Protein 3WYR (pdb70)

Foldseek 3Di:
DKAWEKPPALEAEAQGKIKIFIDDDQAAQWKQKDFDPDDADPCNHRDIDGGMDMDGRHHLRHFGKMWIWGQQCPDPVRTHDTYDIYGHAYEAPAAFWAKAKVPHQEDEFQDKIKIKTKDLDPFQKKWKDWPPDNDIDIDGWDADPVNMTMDIDIPGGDHAKIKMWMWGHHDPRPRYTYHIHDIRIHGYD/DKAWAKPPDLEAEQQCKIKIFIDDDQAFQKKFKDFDAAADDPCNPRDIDGRMDMDGPDHLRNFGWMWMWDQQCPDPVRTHDIYPIRGHAYEADADEWAKAKVPHLEDAFQDKIKMKTKDLDPFQKKWKDWVPDPDIDIDGWDDDPPNITMDMGTPGGDDAKIKMWMWGHHPRRPRYTHHIYDIRIRGYD

InterPro domains:
  IPR003599 Immunoglobulin domain subtype [SM00409] (36-120)
  IPR003599 Immunoglobulin domain subtype [SM00409] (131-218)
  IPR013151 Immunoglobulin-like beta-sandwich domain [PF00047] (37-109)
  IPR013151 Immunoglobulin-like beta-sandwich domain [PF00047] (133-207)
  IPR013783 Immunoglobulin-like fold [G3DSA:2.60.40.10] (30-120)
  IPR013783 Immunoglobulin-like fold [G3DSA:2.60.40.10] (122-222)
  IPR036179 Immunoglobulin-like domain superfamily [SSF48726] (29-121)
  IPR036179 Immunoglobulin-like domain superfamily [SSF48726] (123-219)
  IPR050412 Immunoglobulin-like Receptors in Immune Regulation [PTHR11738] (22-261)

GO terms:
  GO:0002729 positive regulation of natural killer cell cytokine production (P, IDA)
  GO:0031901 early endosome membrane (C, IDA)
  GO:0032394 MHC class Ib receptor activity (F, IDA)
  GO:2000774 positive regulation of cellular senescence (P, IDA)
  GO:0045953 negative regulation of natural killer cell mediated cytotoxicity (P, IDA)
  GO:0005515 protein binding (F, IPI)
  GO:0004888 transmembrane signaling receptor activity (F, TAS)
  GO:0005886 plasma membrane (C, TAS)
  GO:0006968 cellular defense response (P, TAS)
  GO:0007165 signal transduction (P, TAS)
  GO:0016020 membrane (C, HDA)

CATH classification: 2.60.40.10 (+1 more: 2.60.40.10)

Organism: Homo sapiens (NCBI:txid9606)

Sequence (378 aa):
KPFCSAWPSAVVPQGGHVTLRCHYRRGFNIFTLYKKDGVPVPELYNRIFWNSFLISPVTPAHAGTYRCRGFHPHSPTEWSAPSNPLVIMVTGLYEKPSLTARPGPTVRTGENVTLSCSSQSSFDIYHLSREGEAHELRLPAVPSINGTFQADFPLGPATHGETYRCFGSFHGSPYEWSDASDPLPVSVTKPFCSAWPSAVVPQGGHVTLRCHYRRGFNIFTLYKKDGVPVPELYNRIFWNSFLISPVTPAHAGTYRCRGFHPHSPTEWSAPSNPLVIMVTGLYEKPSLTARPGPTVRTGENVTLSCSSQSSFDIYHLSREGEAHELRLPAVPSINGTFQADFPLGPATHGETYRCFGSFHGSPYEWSDASDPLPVSVT

Radius of gyration: 23.36 Å; Cα contacts (8 Å, |Δi|>4): 1038; chains: 2; bounding box: 59×47×68 Å

Structure (mmCIF, N/CA/C/O backbone):
data_3WYR
#
_entry.id   3WYR
#
_cell.length_a   87.836
_cell.length_b   87.836
_cell.length_c   105.996
_cell.angle_alpha   90.00
_cell.angle_beta   90.00
_cell.angle_gamma   90.00
#
_symmetry.space_group_name_H-M   'P 4 21 2'
#
loop_
_entity.id
_entity.type
_entity.pdbx_description
1 polymer 'Killer cell immunoglobulin-like receptor 2DL4'
2 non-polymer 2-acetamido-2-deoxy-beta-D-glucopyranose
3 water water
#
loop_
_atom_site.group_PDB
_atom_site.id
_atom_site.type_symbol
_atom_site.label_atom_id
_atom_site.label_alt_id
_atom_site.label_comp_id
_atom_site.label_asym_id
_atom_site.label_entity_id
_atom_site.label_seq_id
_atom_site.pdbx_PDB_ins_code
_atom_site.Cartn_x
_atom_site.Cartn_y
_atom_site.Cartn_z
_atom_site.occupancy
_atom_site.B_iso_or_equiv
_atom_site.auth_seq_id
_atom_site.auth_comp_id
_atom_site.auth_asym_id
_atom_site.auth_atom_id
_atom_site.pdbx_PDB_model_num
ATOM 1 N N . LYS A 1 18 ? 32.587 38.699 22.988 1.00 34.35 7 LYS A N 1
ATOM 2 C CA . LYS A 1 18 ? 31.391 37.957 22.604 1.00 41.19 7 LYS A CA 1
ATOM 3 C C . LYS A 1 18 ? 30.138 38.816 22.773 1.00 37.82 7 LYS A C 1
ATOM 4 O O . LYS A 1 18 ? 30.078 39.660 23.668 1.00 36.70 7 LYS A O 1
ATOM 10 N N . PRO A 1 19 ? 29.135 38.612 21.902 1.00 29.75 8 PRO A N 1
ATOM 11 C CA . PRO A 1 19 ? 27.911 39.422 21.938 1.00 29.42 8 PRO A CA 1
ATOM 12 C C . PRO A 1 19 ? 27.006 39.088 23.114 1.00 29.53 8 PRO A C 1
ATOM 13 O O . PRO A 1 19 ? 27.114 38.006 23.686 1.00 34.46 8 PRO A O 1
ATOM 17 N N . PHE A 1 20 ? 26.117 40.015 23.459 1.00 25.32 9 PHE A N 1
ATOM 18 C CA . PHE A 1 20 ? 25.088 39.747 24.453 1.00 24.77 9 PHE A CA 1
ATOM 19 C C . PHE A 1 20 ? 23.751 39.492 23.768 1.00 26.62 9 PHE A C 1
ATOM 20 O O . PHE A 1 20 ? 23.232 40.357 23.064 1.00 33.63 9 PHE A O 1
ATOM 28 N N . CYS A 1 21 ? 23.199 38.300 23.981 1.00 26.83 10 CYS A N 1
ATOM 29 C CA . CYS A 1 21 ? 21.926 37.925 23.375 1.00 27.29 10 CYS A CA 1
ATOM 30 C C . CYS A 1 21 ? 20.831 37.699 24.409 1.00 28.98 10 CYS A C 1
ATOM 31 O O . CYS A 1 21 ? 21.072 37.127 25.472 1.00 41.95 10 CYS A O 1
ATOM 34 N N . SER A 1 22 ? 19.623 38.143 24.082 1.00 21.07 11 SER A N 1
ATOM 35 C CA . SER A 1 22 ? 18.487 38.007 24.985 1.00 22.08 11 SER A CA 1
ATOM 36 C C . SER A 1 22 ? 17.203 37.780 24.200 1.00 25.80 11 SER A C 1
ATOM 37 O O . SER A 1 22 ? 17.095 38.186 23.043 1.00 24.54 11 SER A O 1
ATOM 40 N N . ALA A 1 23 ? 16.234 37.123 24.828 1.00 29.72 12 ALA A N 1
ATOM 41 C CA . ALA A 1 23 ? 14.924 36.938 24.215 1.00 16.67 12 ALA A CA 1
ATOM 42 C C . ALA A 1 23 ? 13.927 37.896 24.846 1.00 23.80 12 ALA A C 1
ATOM 43 O O . ALA A 1 23 ? 13.894 38.048 26.066 1.00 29.43 12 ALA A O 1
ATOM 45 N N . TRP A 1 24 ? 13.110 38.541 24.019 1.00 16.84 13 TRP A N 1
ATOM 46 C CA . TRP A 1 24 ? 12.176 39.542 24.529 1.00 22.20 13 TRP A CA 1
ATOM 47 C C . TRP A 1 24 ? 10.785 39.390 23.911 1.00 19.24 13 TRP A C 1
ATOM 48 O O . TRP A 1 24 ? 10.660 39.250 22.702 1.00 20.07 13 TRP A O 1
ATOM 59 N N . PRO A 1 25 ? 9.726 39.466 24.733 1.00 22.20 14 PRO A N 1
ATOM 60 C CA . PRO A 1 25 ? 9.703 39.822 26.158 1.00 28.12 14 PRO A CA 1
ATOM 61 C C . PRO A 1 25 ? 10.180 38.719 27.097 1.00 22.91 14 PRO A C 1
ATOM 62 O O . PRO A 1 25 ? 10.515 39.002 28.245 1.00 23.15 14 PRO A O 1
ATOM 66 N N . SER A 1 26 ? 10.205 37.480 26.627 1.00 24.01 15 SER A N 1
ATOM 67 C CA . SER A 1 26 ? 10.587 36.378 27.501 1.00 23.44 15 SER A CA 1
ATOM 68 C C . SER A 1 26 ? 11.112 35.176 26.727 1.00 23.01 15 SER A C 1
ATOM 69 O O . SER A 1 26 ? 10.670 34.889 25.612 1.00 23.83 15 SER A O 1
ATOM 72 N N . ALA A 1 27 ? 12.068 34.480 27.332 1.00 23.04 16 ALA A N 1
ATOM 73 C CA . ALA A 1 27 ? 12.595 33.250 26.761 1.00 24.05 16 ALA A CA 1
ATOM 74 C C . ALA A 1 27 ? 11.575 32.134 26.939 1.00 23.76 16 ALA A C 1
ATOM 75 O O . ALA A 1 27 ? 11.500 31.205 26.138 1.00 26.34 16 ALA A O 1
ATOM 77 N N . VAL A 1 28 ? 10.794 32.238 28.010 1.00 26.87 17 VAL A N 1
ATOM 78 C CA . VAL A 1 28 ? 9.654 31.355 28.226 1.00 24.38 17 VAL A CA 1
ATOM 79 C C . VAL A 1 28 ? 8.439 31.920 27.504 1.00 22.61 17 VAL A C 1
ATOM 80 O O . VAL A 1 28 ? 7.748 32.802 28.014 1.00 24.28 17 VAL A O 1
ATOM 84 N N . VAL A 1 29 ? 8.190 31.402 26.306 1.00 24.30 18 VAL A N 1
ATOM 85 C CA . VAL A 1 29 ? 7.155 31.939 25.431 1.00 23.05 18 VAL A CA 1
ATOM 86 C C . VAL A 1 29 ? 6.096 30.896 25.092 1.00 21.92 18 VAL A C 1
ATOM 87 O O . VAL A 1 29 ? 6.422 29.788 24.672 1.00 23.66 18 VAL A O 1
ATOM 91 N N . PRO A 1 30 ? 4.817 31.258 25.269 1.00 20.93 19 PRO A N 1
ATOM 92 C CA . PRO A 1 30 ? 3.694 30.363 24.978 1.00 26.14 19 PRO A CA 1
ATOM 93 C C . PRO A 1 30 ? 3.627 29.998 23.500 1.00 29.35 19 PRO A C 1
ATOM 94 O O . PRO A 1 30 ? 3.976 30.824 22.657 1.00 32.32 19 PRO A O 1
ATOM 98 N N . GLN A 1 31 ? 3.193 28.778 23.195 1.00 30.81 20 GLN A N 1
ATOM 99 C CA . GLN A 1 31 ? 2.995 28.376 21.809 1.00 20.20 20 GLN A CA 1
ATOM 100 C C . GLN A 1 31 ? 1.966 29.294 21.171 1.00 31.32 20 GLN A C 1
ATOM 101 O O . GLN A 1 31 ? 1.001 29.689 21.817 1.00 29.91 20 GLN A O 1
ATOM 107 N N . GLY A 1 32 ? 2.184 29.653 19.912 1.00 30.52 21 GLY A N 1
ATOM 108 C CA . GLY A 1 32 ? 1.301 30.584 19.236 1.00 28.06 21 GLY A CA 1
ATOM 109 C C . GLY A 1 32 ? 1.613 32.021 19.608 1.00 27.93 21 GLY A C 1
ATOM 110 O O . GLY A 1 32 ? 1.073 32.958 19.020 1.00 29.08 21 GLY A O 1
ATOM 111 N N . GLY A 1 33 ? 2.493 32.191 20.590 1.00 28.60 22 GLY A N 1
ATOM 112 C CA . GLY A 1 33 ? 2.920 33.507 21.019 1.00 26.07 22 GLY A CA 1
ATOM 113 C C . GLY A 1 33 ? 4.051 34.005 20.147 1.00 24.39 22 GLY A C 1
ATOM 114 O O . GLY A 1 33 ? 4.259 33.499 19.043 1.00 23.47 22 GLY A O 1
ATOM 115 N N . HIS A 1 34 ? 4.787 34.993 20.639 1.00 25.34 23 HIS A N 1
ATOM 116 C CA . HIS A 1 34 ? 5.866 35.579 19.861 1.00 23.57 23 HIS A CA 1
ATOM 117 C C . HIS A 1 34 ? 7.108 35.803 20.708 1.00 20.33 23 HIS A C 1
ATOM 118 O O . HIS A 1 34 ? 7.030 35.933 21.931 1.00 21.58 23 HIS A O 1
ATOM 125 N N . VAL A 1 35 ? 8.261 35.841 20.051 1.00 18.09 24 VAL A N 1
ATOM 126 C CA . VAL A 1 35 ? 9.506 36.118 20.756 1.00 16.06 24 VAL A CA 1
ATOM 127 C C . VAL A 1 35 ? 10.481 36.835 19.834 1.00 19.36 24 VAL A C 1
ATOM 128 O O . VAL A 1 35 ? 10.476 36.621 18.630 1.00 22.92 24 VAL A O 1
ATOM 132 N N . THR A 1 36 ? 11.314 37.692 20.406 1.00 15.58 25 THR A N 1
ATOM 133 C CA . THR A 1 36 ? 12.288 38.444 19.635 1.00 15.70 25 THR A CA 1
ATOM 134 C C . THR A 1 36 ? 13.699 38.120 20.092 1.00 24.28 25 THR A C 1
ATOM 135 O O . THR A 1 36 ? 14.073 38.381 21.242 1.00 23.91 25 THR A O 1
ATOM 139 N N . LEU A 1 37 ? 14.472 37.536 19.186 1.00 22.16 26 LEU A N 1
ATOM 140 C CA . LEU A 1 37 ? 15.878 37.283 19.432 1.00 19.89 26 LEU A CA 1
ATOM 141 C C . LEU A 1 37 ? 16.659 38.566 19.209 1.00 21.05 26 LEU A C 1
ATOM 142 O O . LEU A 1 37 ? 16.741 39.071 18.086 1.00 28.23 26 LEU A O 1
ATOM 147 N N . ARG A 1 38 ? 17.218 39.095 20.291 1.00 17.32 27 ARG A N 1
ATOM 148 C CA . ARG A 1 38 ? 17.987 40.329 20.236 1.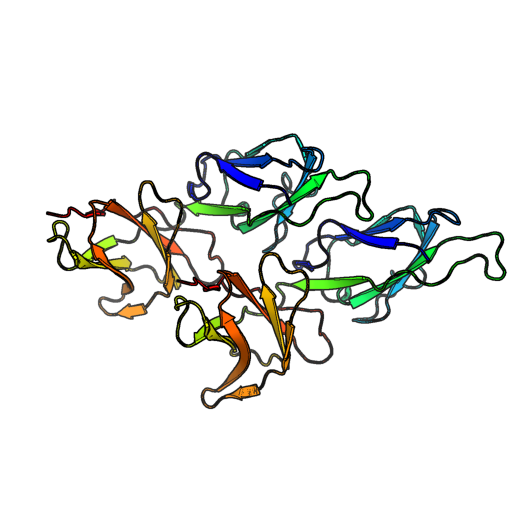00 21.50 27 ARG A CA 1
ATOM 149 C C . ARG A 1 38 ? 19.445 40.064 20.569 1.00 21.85 27 ARG A C 1
ATOM 150 O O . ARG A 1 38 ? 19.763 39.154 21.339 1.00 27.14 27 ARG A O 1
ATOM 158 N N . CYS A 1 39 ? 20.326 40.875 19.997 1.00 18.99 28 CYS A N 1
ATOM 159 C CA . CYS A 1 39 ? 21.749 40.742 20.254 1.00 21.41 28 CYS A CA 1
ATOM 160 C C . CYS A 1 39 ? 22.456 42.083 20.092 1.00 23.12 28 CYS A C 1
ATOM 161 O O . CYS A 1 39 ? 22.082 42.896 19.247 1.00 24.88 28 CYS A O 1
ATOM 164 N N . HIS A 1 40 ? 23.469 42.315 20.920 1.00 24.47 29 HIS A N 1
ATOM 165 C CA . HIS A 1 40 ? 24.275 43.526 20.811 1.00 23.81 29 HIS A CA 1
ATOM 166 C C . HIS A 1 40 ? 25.754 43.195 20.975 1.00 25.55 29 HIS A C 1
ATOM 167 O O . HIS A 1 40 ? 26.136 42.437 21.866 1.00 25.53 29 HIS A O 1
ATOM 174 N N . TYR A 1 41 ? 26.579 43.772 20.108 1.00 26.08 30 TYR A N 1
ATOM 175 C CA . TYR A 1 41 ? 28.001 43.454 20.060 1.00 27.54 30 TYR A CA 1
ATOM 176 C C . TYR A 1 41 ? 28.842 44.729 20.060 1.00 32.55 30 TYR A C 1
ATOM 177 O O . TYR A 1 41 ? 28.767 45.533 19.132 1.00 31.78 30 TYR A O 1
ATOM 186 N N . ARG A 1 42 ? 29.633 44.914 21.112 1.00 34.01 31 ARG A N 1
ATOM 187 C CA . ARG A 1 42 ? 30.390 46.148 21.301 1.00 33.62 31 ARG A CA 1
ATOM 188 C C . ARG A 1 42 ? 31.709 46.176 20.537 1.00 42.09 31 ARG A C 1
ATOM 189 O O . ARG A 1 42 ? 32.128 47.226 20.051 1.00 43.37 31 ARG A O 1
ATOM 197 N N . ARG A 1 43 ? 32.368 45.026 20.445 1.00 44.14 32 ARG A N 1
ATOM 198 C CA . ARG A 1 43 ? 33.701 44.968 19.852 1.00 44.75 32 ARG A CA 1
ATOM 199 C C . ARG A 1 43 ? 33.672 45.104 18.333 1.00 36.49 32 ARG A C 1
ATOM 200 O O . ARG A 1 43 ? 34.651 45.539 17.724 1.00 38.34 32 ARG A O 1
ATOM 208 N N . GLY A 1 44 ? 32.553 44.732 17.724 1.00 34.17 33 GLY A N 1
ATOM 209 C CA . GLY A 1 44 ? 32.434 44.787 16.279 1.00 33.77 33 GLY A CA 1
ATOM 210 C C . GLY A 1 44 ? 31.103 45.322 15.794 1.00 33.88 33 GLY A C 1
ATOM 211 O O . GLY A 1 44 ? 30.612 46.343 16.283 1.00 35.72 33 GLY A O 1
ATOM 212 N N . PHE A 1 45 ? 30.522 44.630 14.820 1.00 32.59 34 PHE A N 1
ATOM 213 C CA . PHE A 1 45 ? 29.266 45.059 14.218 1.00 32.46 34 PHE A CA 1
ATOM 214 C C . PHE A 1 45 ? 28.102 44.136 14.548 1.00 27.51 34 PHE A C 1
ATOM 215 O O . PHE A 1 45 ? 28.251 42.906 14.600 1.00 26.91 34 PHE A O 1
ATOM 223 N N . ASN A 1 46 ? 26.939 44.752 14.743 1.00 26.64 35 ASN A N 1
ATOM 224 C CA . ASN A 1 46 ? 25.727 44.058 15.155 1.00 24.85 35 ASN A CA 1
ATOM 225 C C . ASN A 1 46 ? 25.064 43.260 14.042 1.00 29.99 35 ASN A C 1
ATOM 226 O O . ASN A 1 46 ? 23.845 43.291 13.887 1.00 23.06 35 ASN A O 1
ATOM 231 N N . ILE A 1 47 ? 25.877 42.543 13.276 1.00 27.74 36 ILE A N 1
ATOM 232 C CA . ILE A 1 47 ? 25.385 41.607 12.276 1.00 27.08 36 ILE A CA 1
ATOM 233 C C . ILE A 1 47 ? 25.572 40.204 12.831 1.00 23.54 36 ILE A C 1
ATOM 234 O O . ILE A 1 47 ? 26.703 39.732 12.945 1.00 24.49 36 ILE A O 1
ATOM 239 N N . PHE A 1 48 ? 24.475 39.540 13.189 1.00 22.20 37 PHE A N 1
ATOM 240 C CA . PHE A 1 48 ? 24.586 38.290 13.938 1.00 21.74 37 PHE A CA 1
ATOM 241 C C . PHE A 1 48 ? 24.156 37.063 13.158 1.00 21.65 37 PHE A C 1
ATOM 242 O O . PHE A 1 48 ? 23.127 37.066 12.494 1.00 21.19 37 PHE A O 1
ATOM 250 N N . THR A 1 49 ? 24.951 36.005 13.256 1.00 22.40 38 THR A N 1
ATOM 251 C CA . THR A 1 49 ? 24.584 34.728 12.655 1.00 22.63 38 THR A CA 1
ATOM 252 C C . THR A 1 49 ? 23.992 33.801 13.714 1.00 21.79 38 THR A C 1
ATOM 253 O O . THR A 1 49 ? 24.559 33.622 14.788 1.00 24.37 38 THR A O 1
ATOM 257 N N . LEU A 1 50 ? 22.841 33.218 13.398 1.00 23.79 39 LEU A N 1
ATOM 258 C CA . LEU A 1 50 ? 22.106 32.385 14.346 1.00 20.45 39 LEU A CA 1
ATOM 259 C C . LEU A 1 50 ? 22.378 30.903 14.104 1.00 26.66 39 LEU A C 1
ATOM 260 O O . LEU A 1 50 ? 22.418 30.460 12.955 1.00 26.13 39 LEU A O 1
ATOM 265 N N . TYR A 1 51 ? 22.565 30.137 15.177 1.00 21.72 40 TYR A N 1
ATOM 266 C CA . TYR A 1 51 ? 22.628 28.682 15.046 1.00 30.24 40 TYR A CA 1
ATOM 267 C C . TYR A 1 51 ? 22.169 27.939 16.300 1.00 28.92 40 TYR A C 1
ATOM 268 O O . TYR A 1 51 ? 22.464 28.334 17.425 1.00 22.35 40 TYR A O 1
ATOM 277 N N . LYS A 1 52 ? 21.424 26.863 16.070 1.00 27.96 41 LYS A N 1
ATOM 278 C CA . LYS A 1 52 ? 20.838 26.042 17.120 1.00 23.17 41 LYS A CA 1
ATOM 279 C C . LYS A 1 52 ? 21.773 24.890 17.468 1.00 30.15 41 LYS A C 1
ATOM 280 O O . LYS A 1 52 ? 22.328 24.249 16.577 1.00 36.28 41 LYS A O 1
ATOM 286 N N . LYS A 1 53 ? 21.948 24.625 18.759 1.00 29.43 42 LYS A N 1
ATOM 287 C CA . LYS A 1 53 ? 22.919 23.625 19.193 1.00 27.67 42 LYS A CA 1
ATOM 288 C C . LYS A 1 53 ? 22.304 22.260 19.516 1.00 31.39 42 LYS A C 1
ATOM 289 O O . LYS A 1 53 ? 23.018 21.261 19.567 1.00 35.61 42 LYS A O 1
ATOM 295 N N . ASP A 1 54 ? 20.994 22.206 19.735 1.00 29.96 43 ASP A N 1
ATOM 296 C CA . ASP A 1 54 ? 20.362 20.947 20.122 1.00 32.83 43 ASP A CA 1
ATOM 297 C C . ASP A 1 54 ? 19.509 20.333 19.011 1.00 37.72 43 ASP A C 1
ATOM 298 O O . ASP A 1 54 ? 18.657 19.482 19.276 1.00 41.36 43 ASP A O 1
ATOM 303 N N . GLY A 1 55 ? 19.744 20.760 17.774 1.00 39.57 44 GLY A N 1
ATOM 304 C CA . GLY A 1 55 ? 19.030 20.222 16.632 1.00 38.76 44 GLY A CA 1
ATOM 305 C C . GLY A 1 55 ? 19.010 21.171 15.450 1.00 40.62 44 GLY A C 1
ATOM 306 O O . GLY A 1 55 ? 19.290 22.360 15.585 1.00 43.23 44 GLY A O 1
ATOM 307 N N . VAL A 1 56 ? 18.682 20.633 14.279 1.00 42.53 45 VAL A N 1
ATOM 308 C CA . VAL A 1 56 ? 18.532 21.436 13.065 1.00 41.65 45 VAL A CA 1
ATOM 309 C C . VAL A 1 56 ? 17.363 22.410 13.207 1.00 35.40 45 VAL A C 1
ATOM 310 O O . VAL A 1 56 ? 16.265 22.016 13.593 1.00 31.72 45 VAL A O 1
ATOM 314 N N . PRO A 1 57 ? 17.599 23.687 12.870 1.00 36.03 46 PRO A N 1
ATOM 315 C CA . PRO A 1 57 ? 16.624 24.760 13.082 1.00 31.91 46 PRO A CA 1
ATOM 316 C C . PRO A 1 57 ? 15.478 24.780 12.073 1.00 34.53 46 PRO A C 1
ATOM 317 O O . PRO A 1 57 ? 15.577 24.215 10.982 1.00 39.73 46 PRO A O 1
ATOM 321 N N . VAL A 1 58 ? 14.394 25.441 12.464 1.00 35.29 47 VAL A N 1
ATOM 322 C CA . VAL A 1 58 ? 13.259 25.700 11.593 1.00 37.87 47 VAL A CA 1
ATOM 323 C C . VAL A 1 58 ? 13.747 26.502 10.376 1.00 35.38 47 VAL A C 1
ATOM 324 O O . VAL A 1 58 ? 14.705 27.275 10.489 1.00 34.35 47 VAL A O 1
ATOM 328 N N . PRO A 1 59 ? 13.112 26.299 9.204 1.00 39.42 48 PRO A N 1
ATOM 329 C CA . PRO A 1 59 ? 13.574 26.896 7.942 1.00 39.81 48 PRO A CA 1
ATOM 330 C C . PRO A 1 59 ? 13.855 28.401 7.987 1.00 39.67 48 PRO A C 1
ATOM 331 O O . PRO A 1 59 ? 14.867 28.830 7.431 1.00 39.85 48 PRO A O 1
ATOM 335 N N . GLU A 1 60 ? 12.997 29.186 8.631 1.00 40.19 49 GLU A N 1
ATOM 336 C CA . GLU A 1 60 ? 13.228 30.628 8.702 1.00 39.29 49 GLU A CA 1
ATOM 337 C C . GLU A 1 60 ? 14.291 30.978 9.742 1.00 36.96 49 GLU A C 1
ATOM 338 O O . GLU A 1 60 ? 14.540 32.151 10.022 1.00 34.96 49 GLU A O 1
ATOM 344 N N . LEU A 1 61 ? 14.909 29.953 10.317 1.00 36.09 50 LEU A N 1
ATOM 345 C CA . LEU A 1 61 ? 16.046 30.145 11.208 1.00 32.26 50 LEU A CA 1
ATOM 346 C C . LEU A 1 61 ? 17.282 29.443 10.646 1.00 32.91 50 LEU A C 1
ATOM 347 O O . LEU A 1 61 ? 18.384 29.568 11.183 1.00 30.65 50 LEU A O 1
ATOM 352 N N . TYR A 1 62 ? 17.084 28.696 9.564 1.00 38.59 51 TYR A N 1
ATOM 353 C CA . TYR A 1 62 ? 18.182 28.030 8.873 1.00 40.35 51 TYR A CA 1
ATOM 354 C C . TYR A 1 62 ? 18.945 29.051 8.039 1.00 42.49 51 TYR A C 1
ATOM 355 O O . TYR A 1 62 ? 18.343 29.811 7.282 1.00 46.52 51 TYR A O 1
ATOM 364 N N . ASN A 1 63 ? 20.269 29.054 8.177 1.00 42.08 52 ASN A N 1
ATOM 365 C CA . ASN A 1 63 ? 21.123 30.048 7.526 1.00 46.56 52 ASN A CA 1
ATOM 366 C C . ASN A 1 63 ? 20.645 31.466 7.801 1.00 45.99 52 ASN A C 1
ATOM 367 O O . ASN A 1 63 ? 20.496 32.270 6.880 1.00 50.09 52 ASN A O 1
ATOM 372 N N . ARG A 1 64 ? 20.415 31.768 9.074 1.00 38.58 53 ARG A N 1
ATOM 373 C CA . ARG A 1 64 ? 19.832 33.046 9.455 1.00 32.94 53 ARG A CA 1
ATOM 374 C C . ARG A 1 64 ? 20.871 34.031 9.984 1.00 31.81 53 ARG A C 1
ATOM 375 O O . ARG A 1 64 ? 21.448 33.843 11.054 1.00 32.09 53 ARG A O 1
ATOM 383 N N . ILE A 1 65 ? 21.105 35.079 9.205 1.00 26.56 54 ILE A N 1
ATOM 384 C CA . ILE A 1 65 ? 21.893 36.220 9.649 1.00 24.29 54 ILE A CA 1
ATOM 385 C C . ILE A 1 65 ? 20.965 37.421 9.760 1.00 23.64 54 ILE A C 1
ATOM 386 O O . ILE A 1 65 ? 20.262 37.753 8.806 1.00 29.05 54 ILE A O 1
ATOM 391 N N . PHE A 1 66 ? 20.955 38.070 10.918 1.00 20.98 55 PHE A N 1
ATOM 392 C CA . PHE A 1 66 ? 20.056 39.196 11.120 1.00 20.60 55 PHE A CA 1
ATOM 393 C C . PHE A 1 66 ? 20.762 40.458 11.608 1.00 20.94 55 PHE A C 1
ATOM 394 O O . PHE A 1 66 ? 21.916 40.427 12.046 1.00 28.17 55 PHE A O 1
ATOM 402 N N . TRP A 1 67 ? 20.039 41.568 11.515 1.00 21.17 56 TRP A N 1
ATOM 403 C CA . TRP A 1 67 ? 20.528 42.885 11.894 1.00 21.85 56 TRP A CA 1
ATOM 404 C C . TRP A 1 67 ? 19.863 43.320 13.196 1.00 25.33 56 TRP A C 1
ATOM 405 O O . TRP A 1 67 ? 18.645 43.496 13.240 1.00 20.79 56 TRP A O 1
ATOM 416 N N . ASN A 1 68 ? 20.663 43.480 14.249 1.00 24.96 57 ASN A N 1
ATOM 417 C CA . ASN A 1 68 ? 20.168 43.856 15.575 1.00 22.93 57 ASN A CA 1
ATOM 418 C C . ASN A 1 68 ? 19.227 42.810 16.180 1.00 21.52 57 ASN A C 1
ATOM 419 O O . ASN A 1 68 ? 19.641 42.009 17.020 1.00 25.01 57 ASN A O 1
ATOM 424 N N . SER A 1 69 ? 17.967 42.813 15.754 1.00 19.09 58 SER A N 1
ATOM 425 C CA . SER A 1 69 ? 16.972 41.906 16.327 1.00 21.71 58 SER A CA 1
ATOM 426 C C . SER A 1 69 ? 16.188 41.141 15.263 1.00 22.37 58 SER A C 1
ATOM 427 O O . SER A 1 69 ? 16.259 41.462 14.077 1.00 23.57 58 SER A O 1
ATOM 430 N N . PHE A 1 70 ? 15.437 40.133 15.700 1.00 25.31 59 PHE A N 1
ATOM 431 C CA . PHE A 1 70 ? 14.730 39.237 14.785 1.00 25.20 59 PHE A CA 1
ATOM 432 C C . PHE A 1 70 ? 13.452 38.690 15.428 1.00 26.27 59 PHE A C 1
ATOM 433 O O . PHE A 1 70 ? 13.490 38.112 16.516 1.00 30.45 59 PHE A O 1
ATOM 441 N N . LEU A 1 71 ? 12.322 38.868 14.751 1.00 25.29 60 LEU A N 1
ATOM 442 C CA . LEU A 1 71 ?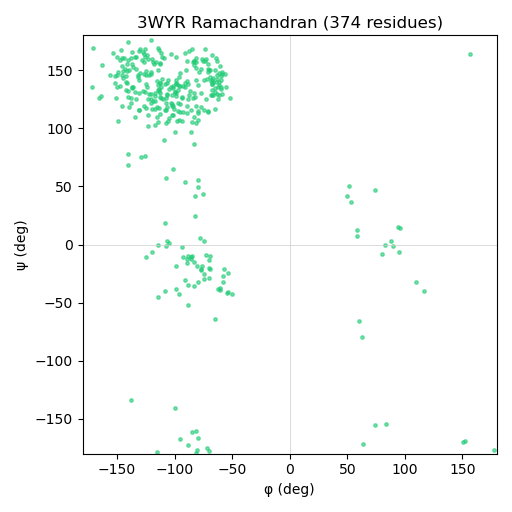 11.031 38.512 15.330 1.00 22.04 60 LEU A CA 1
ATOM 443 C C . LEU A 1 71 ? 10.507 37.161 14.853 1.00 22.20 60 LEU A C 1
ATOM 444 O O . LEU A 1 71 ? 10.459 36.876 13.655 1.00 29.52 60 LEU A O 1
ATOM 449 N N . ILE A 1 72 ? 10.095 36.346 15.819 1.00 21.45 61 ILE A N 1
ATOM 450 C CA . ILE A 1 72 ? 9.474 35.049 15.570 1.00 16.84 61 ILE A CA 1
ATOM 451 C C . ILE A 1 72 ? 8.018 35.058 16.029 1.00 17.75 61 ILE A C 1
ATOM 452 O O . ILE A 1 72 ? 7.735 35.238 17.218 1.00 21.65 61 ILE A O 1
ATOM 457 N N . SER A 1 73 ? 7.103 34.859 15.084 1.00 19.94 62 SER A N 1
ATOM 458 C CA . SER A 1 73 ? 5.673 34.838 15.374 1.00 23.44 62 SER A CA 1
ATOM 459 C C . SER A 1 73 ? 4.906 34.203 14.217 1.00 24.39 62 SER A C 1
ATOM 460 O O . SER A 1 73 ? 5.075 34.606 13.064 1.00 31.47 62 SER A O 1
ATOM 463 N N . PRO A 1 74 ? 4.063 33.202 14.517 1.00 21.78 63 PRO A N 1
ATOM 464 C CA . PRO A 1 74 ? 3.833 32.658 15.859 1.00 24.31 63 PRO A CA 1
ATOM 465 C C . PRO A 1 74 ? 4.870 31.610 16.258 1.00 25.08 63 PRO A C 1
ATOM 466 O O . PRO A 1 74 ? 5.491 30.989 15.395 1.00 28.62 63 PRO A O 1
ATOM 470 N N . VAL A 1 75 ? 5.041 31.418 17.562 1.00 23.51 64 VAL A N 1
ATOM 471 C CA . VAL A 1 75 ? 6.026 30.474 18.076 1.00 21.79 64 VAL A CA 1
ATOM 472 C C . VAL A 1 75 ? 5.474 29.050 18.114 1.00 25.29 64 VAL A C 1
ATOM 473 O O . VAL A 1 75 ? 4.419 28.793 18.690 1.00 27.08 64 VAL A O 1
ATOM 477 N N . THR A 1 76 ? 6.203 28.133 17.487 1.00 26.58 65 THR A N 1
ATOM 478 C CA . THR A 1 76 ? 5.830 26.723 17.444 1.00 26.25 65 THR A CA 1
ATOM 479 C C . THR A 1 76 ? 6.810 25.897 18.280 1.00 24.13 65 THR A C 1
ATOM 480 O O . THR A 1 76 ? 7.908 26.364 18.578 1.00 27.37 65 THR A O 1
ATOM 484 N N . PRO A 1 77 ? 6.414 24.670 18.666 1.00 22.31 66 PRO A N 1
ATOM 485 C CA . PRO A 1 77 ? 7.303 23.773 19.416 1.00 21.82 66 PRO A CA 1
ATOM 486 C C . PRO A 1 77 ? 8.662 23.543 18.749 1.00 25.86 66 PRO A C 1
ATOM 487 O O . PRO A 1 77 ? 9.628 23.212 19.432 1.00 34.93 66 PRO A O 1
ATOM 491 N N . ALA A 1 78 ? 8.732 23.716 17.434 1.00 27.25 67 ALA A N 1
ATOM 492 C CA . ALA A 1 78 ? 9.974 23.497 16.698 1.00 24.98 67 ALA A CA 1
ATOM 493 C C . ALA A 1 78 ? 11.003 24.598 16.951 1.00 24.96 67 ALA A C 1
ATOM 494 O O . ALA A 1 78 ? 12.154 24.485 16.532 1.00 30.71 67 ALA A O 1
ATOM 496 N N . HIS A 1 79 ? 10.585 25.660 17.633 1.00 22.11 68 HIS A N 1
ATOM 497 C CA . HIS A 1 79 ? 11.479 26.769 17.947 1.00 18.66 68 HIS A CA 1
ATOM 498 C C . HIS A 1 79 ? 12.202 26.558 19.273 1.00 18.48 68 HIS A C 1
ATOM 499 O O . HIS A 1 79 ? 13.192 27.225 19.561 1.00 18.30 68 HIS A O 1
ATOM 506 N N . ALA A 1 80 ? 11.701 25.629 20.080 1.00 19.16 69 ALA A N 1
ATOM 507 C CA . ALA A 1 80 ? 12.290 25.351 21.384 1.00 21.53 69 ALA A CA 1
ATOM 508 C C . ALA A 1 80 ? 13.703 24.791 21.258 1.00 27.15 69 ALA A C 1
ATOM 509 O O . ALA A 1 80 ? 13.958 23.906 20.441 1.00 33.12 69 ALA A O 1
ATOM 511 N N . GLY A 1 81 ? 14.621 25.311 22.068 1.00 20.07 70 GLY A N 1
ATOM 512 C CA . GLY A 1 81 ? 15.978 24.797 22.083 1.00 21.15 70 GLY A CA 1
ATOM 513 C C . GLY A 1 81 ? 17.030 25.807 22.487 1.00 20.78 70 GLY A C 1
ATOM 514 O O . GLY A 1 81 ? 16.711 26.893 22.966 1.00 19.77 70 GLY A O 1
ATOM 515 N N . THR A 1 82 ? 18.293 25.440 22.298 1.00 26.15 71 THR A N 1
ATOM 516 C CA . THR A 1 82 ? 19.402 26.315 22.659 1.00 21.95 71 THR A CA 1
ATOM 517 C C . THR A 1 82 ? 20.031 26.937 21.415 1.00 21.54 71 THR A C 1
ATOM 518 O O . THR A 1 82 ? 20.287 26.248 20.430 1.00 33.84 71 THR A O 1
ATOM 522 N N . TYR A 1 83 ? 20.280 28.241 21.470 1.00 20.67 72 TYR A N 1
ATOM 523 C CA . TYR A 1 83 ? 20.830 28.976 20.335 1.00 20.36 72 TYR A CA 1
ATOM 524 C C . TYR A 1 83 ? 22.075 29.763 20.719 1.00 22.21 72 TYR A C 1
ATOM 525 O O . TYR A 1 83 ? 22.279 30.091 21.886 1.00 23.14 72 TYR A O 1
ATOM 534 N N . ARG A 1 84 ? 22.902 30.063 19.723 1.00 21.43 73 ARG A N 1
ATOM 535 C CA . ARG A 1 84 ? 24.070 30.914 19.913 1.00 22.16 73 ARG A CA 1
ATOM 536 C C . ARG A 1 84 ? 24.147 31.937 18.786 1.00 31.83 73 ARG A C 1
ATOM 537 O O . ARG A 1 84 ? 23.530 31.758 17.737 1.00 21.05 73 ARG A O 1
ATOM 545 N N . CYS A 1 85 ? 24.910 33.004 18.998 1.00 29.70 74 CYS A N 1
ATOM 546 C CA . CYS A 1 85 ? 25.093 34.022 17.969 1.00 23.50 74 CYS A CA 1
ATOM 547 C C . CYS A 1 85 ? 26.523 34.544 17.932 1.00 24.67 74 CYS A C 1
ATOM 548 O O . CYS A 1 85 ? 27.145 34.757 18.972 1.00 27.96 74 CYS A O 1
ATOM 551 N N . ARG A 1 86 ? 27.039 34.745 16.724 1.00 23.91 75 ARG A N 1
ATOM 552 C CA . ARG A 1 86 ? 28.326 35.400 16.541 1.00 25.43 75 ARG A CA 1
ATOM 553 C C . ARG A 1 86 ? 28.110 36.755 15.869 1.00 25.04 75 ARG A C 1
ATOM 554 O O . ARG A 1 86 ? 27.414 36.854 14.855 1.00 32.01 75 ARG A O 1
ATOM 562 N N . GLY A 1 87 ? 28.698 37.798 16.446 1.00 25.74 76 GLY A N 1
ATOM 563 C CA . GLY A 1 87 ? 28.611 39.134 15.884 1.00 25.81 76 GLY A CA 1
ATOM 564 C C . GLY A 1 87 ? 29.650 39.313 14.798 1.00 37.21 76 GLY A C 1
ATOM 565 O O . GLY A 1 87 ? 30.646 38.590 14.769 1.00 28.71 76 GLY A O 1
ATOM 566 N N . PHE A 1 88 ? 29.430 40.268 13.900 1.00 39.15 77 PHE A N 1
ATOM 567 C CA . PHE A 1 88 ? 30.336 40.423 12.768 1.00 36.06 77 PHE A CA 1
ATOM 568 C C . PHE A 1 88 ? 31.632 41.115 13.182 1.00 31.04 77 PHE A C 1
ATOM 569 O O . PHE A 1 88 ? 31.624 42.258 13.630 1.00 35.80 77 PHE A O 1
ATOM 577 N N . HIS A 1 89 ? 32.744 40.407 13.027 1.00 40.07 78 HIS A N 1
ATOM 578 C CA . HIS A 1 89 ? 34.049 40.937 13.396 1.00 42.97 78 HIS A CA 1
ATOM 579 C C . HIS A 1 89 ? 34.998 40.835 12.206 1.00 47.66 78 HIS A C 1
ATOM 580 O O . HIS A 1 89 ? 35.873 39.971 12.177 1.00 45.25 78 HIS A O 1
ATOM 587 N N . PRO A 1 90 ? 34.829 41.733 11.225 1.00 53.39 79 PRO A N 1
ATOM 588 C CA . PRO A 1 90 ? 35.469 41.668 9.904 1.00 60.41 79 PRO A CA 1
ATOM 589 C C . PRO A 1 90 ? 36.988 41.541 9.939 1.00 66.97 79 PRO A C 1
ATOM 590 O O . PRO A 1 90 ? 37.541 40.781 9.144 1.00 72.48 79 PRO A O 1
ATOM 594 N N . HIS A 1 91 ? 37.648 42.260 10.840 1.00 70.11 80 HIS A N 1
ATOM 595 C CA . HIS A 1 91 ? 39.106 42.253 10.881 1.00 75.23 80 HIS A CA 1
ATOM 596 C C . HIS A 1 91 ? 39.635 41.350 11.987 1.00 70.60 80 HIS A C 1
ATOM 597 O O . HIS A 1 91 ? 40.247 41.804 12.954 1.00 71.69 80 HIS A O 1
ATOM 604 N N . SER A 1 92 ? 39.368 40.061 11.821 1.00 66.40 81 SER A N 1
ATOM 605 C CA . SER A 1 92 ? 39.847 39.015 12.711 1.00 57.70 81 SER A CA 1
ATOM 606 C C . SER A 1 92 ? 39.995 37.755 11.858 1.00 50.74 81 SER A C 1
ATOM 607 O O . SER A 1 92 ? 39.431 37.692 10.762 1.00 46.22 81 SER A O 1
ATOM 610 N N . PRO A 1 93 ? 40.769 36.763 12.332 1.00 50.77 82 PRO A N 1
ATOM 611 C CA . PRO A 1 93 ? 40.976 35.539 11.546 1.00 52.36 82 PRO A CA 1
ATOM 612 C C . PRO A 1 93 ? 39.683 34.840 11.118 1.00 47.60 82 PRO A C 1
ATOM 613 O O . PRO A 1 93 ? 39.582 34.375 9.984 1.00 48.22 82 PRO A O 1
ATOM 617 N N . THR A 1 94 ? 38.711 34.761 12.019 1.00 47.64 83 THR A N 1
ATOM 618 C CA . THR A 1 94 ? 37.468 34.057 11.728 1.00 43.41 83 THR A CA 1
ATOM 619 C C . THR A 1 94 ? 36.421 34.956 11.071 1.00 40.91 83 THR A C 1
ATOM 620 O O . THR A 1 94 ? 35.393 34.471 10.599 1.00 44.49 83 THR A O 1
ATOM 624 N N . GLU A 1 95 ? 36.694 36.259 11.047 1.00 41.81 84 GLU A N 1
ATOM 625 C CA . GLU A 1 95 ? 35.741 37.277 10.591 1.00 42.82 84 GLU A CA 1
ATOM 626 C C . GLU A 1 95 ? 34.442 37.269 11.404 1.00 41.08 84 GLU A C 1
ATOM 627 O O . GLU A 1 95 ? 33.457 37.896 11.019 1.00 41.39 84 GLU A O 1
ATOM 633 N N . TRP A 1 96 ? 34.448 36.567 12.532 1.00 35.72 85 TRP A N 1
ATOM 634 C CA . TRP A 1 96 ? 33.279 36.504 13.398 1.00 33.37 85 TRP A CA 1
ATOM 635 C C . TRP A 1 96 ? 33.705 36.393 14.857 1.00 38.31 85 TRP A C 1
ATOM 636 O O . TRP A 1 96 ? 34.828 35.988 15.159 1.00 41.34 85 TRP A O 1
ATOM 647 N N . SER A 1 97 ? 32.803 36.757 15.761 1.00 32.08 86 SER A N 1
ATOM 648 C CA . SER A 1 97 ? 33.118 36.776 17.183 1.00 36.64 86 SER A CA 1
ATOM 649 C C . SER A 1 97 ? 33.015 35.389 17.806 1.00 35.33 86 SER A C 1
ATOM 650 O O . SER A 1 97 ? 32.723 34.405 17.125 1.00 35.55 86 SER A O 1
ATOM 653 N N . ALA A 1 98 ? 33.267 35.324 19.109 1.00 33.62 87 ALA A N 1
ATOM 654 C CA . ALA A 1 98 ? 33.086 34.098 19.869 1.00 34.86 87 ALA A CA 1
ATOM 655 C C . ALA A 1 98 ? 31.597 33.868 20.100 1.00 31.43 87 ALA A C 1
ATOM 656 O O . ALA A 1 98 ? 30.809 34.814 20.021 1.00 29.78 87 ALA A O 1
ATOM 658 N N . PRO A 1 99 ? 31.200 32.609 20.357 1.00 31.38 88 PRO A N 1
ATOM 659 C CA . PRO A 1 99 ? 29.789 32.313 20.627 1.00 29.29 88 PRO A CA 1
ATOM 660 C C . PRO A 1 99 ? 29.231 33.145 21.777 1.00 40.31 88 PRO A C 1
ATOM 661 O O . PRO A 1 99 ? 29.889 33.294 22.806 1.00 38.58 88 PRO A O 1
ATOM 665 N N . SER A 1 100 ? 28.032 33.686 21.594 1.00 26.49 89 SER A N 1
ATOM 666 C CA . SER A 1 100 ? 27.416 34.545 22.598 1.00 28.98 89 SER A CA 1
ATOM 667 C C . SER A 1 100 ? 27.003 33.753 23.834 1.00 27.58 89 SER A C 1
ATOM 668 O O . SER A 1 100 ? 27.253 32.551 23.929 1.00 30.02 89 SER A O 1
ATOM 671 N N . ASN A 1 101 ? 26.380 34.442 24.782 1.00 26.06 90 ASN A N 1
ATOM 672 C CA . ASN A 1 101 ? 25.765 33.790 25.924 1.00 30.32 90 ASN A CA 1
ATOM 673 C C . ASN A 1 101 ? 24.610 32.930 25.426 1.00 30.30 90 ASN A C 1
ATOM 674 O O . ASN A 1 101 ? 24.006 33.250 24.399 1.00 30.59 90 ASN A O 1
ATOM 679 N N . PRO A 1 102 ? 24.312 31.828 26.136 1.00 29.04 91 PRO A N 1
ATOM 680 C CA . PRO A 1 102 ? 23.240 30.909 25.729 1.00 27.70 91 PRO A CA 1
ATOM 681 C C . PRO A 1 102 ? 21.906 31.613 25.475 1.00 29.35 91 PRO A C 1
ATOM 682 O O . PRO A 1 102 ? 21.419 32.352 26.329 1.00 31.58 91 PRO A O 1
ATOM 686 N N . LEU A 1 103 ? 21.340 31.385 24.293 1.00 28.98 92 LEU A N 1
ATOM 687 C CA . LEU A 1 103 ? 20.067 31.985 23.904 1.00 24.32 92 LEU A CA 1
ATOM 688 C C . LEU A 1 103 ? 18.986 30.914 23.865 1.00 24.53 92 LEU A C 1
ATOM 689 O O . LEU A 1 103 ? 18.756 30.280 22.835 1.00 27.87 92 LEU A O 1
ATOM 694 N N . VAL A 1 104 ? 18.322 30.715 24.996 1.00 22.78 93 VAL A N 1
ATOM 695 C CA . VAL A 1 104 ? 17.396 29.598 25.145 1.00 22.44 93 VAL A CA 1
ATOM 696 C C . VAL A 1 104 ? 15.947 29.986 24.856 1.00 26.05 93 VAL A C 1
ATOM 697 O O . VAL A 1 104 ? 15.481 31.040 25.280 1.00 35.28 93 VAL A O 1
ATOM 701 N N . ILE A 1 105 ? 15.246 29.127 24.119 1.00 17.98 94 ILE A N 1
ATOM 702 C CA . ILE A 1 105 ? 13.823 29.316 23.859 1.00 20.20 94 ILE A CA 1
ATOM 703 C C . ILE A 1 105 ? 13.014 28.136 24.386 1.00 26.32 94 ILE A C 1
ATOM 704 O O . ILE A 1 105 ? 13.237 26.992 23.990 1.00 32.48 94 ILE A O 1
ATOM 709 N N . MET A 1 106 ? 12.076 28.421 25.281 1.00 26.57 95 MET A N 1
ATOM 710 C CA . MET A 1 106 ? 11.194 27.393 25.818 1.00 24.33 95 MET A CA 1
ATOM 711 C C . MET A 1 106 ? 9.736 27.672 25.456 1.00 28.91 95 MET A C 1
ATOM 712 O O . MET A 1 106 ? 9.239 28.781 25.644 1.00 32.28 95 MET A O 1
ATOM 717 N N . VAL A 1 107 ? 9.060 26.653 24.934 1.00 19.09 96 VAL A N 1
ATOM 718 C CA . VAL A 1 107 ? 7.681 26.788 24.473 1.00 22.75 96 VAL A CA 1
ATOM 719 C C . VAL A 1 107 ? 6.710 26.086 25.415 1.00 20.21 96 VAL A C 1
ATOM 720 O O . VAL A 1 107 ? 6.859 24.901 25.704 1.00 25.19 96 VAL A O 1
ATOM 724 N N . THR A 1 108 ? 5.707 26.825 25.878 1.00 20.25 97 THR A N 1
ATOM 725 C CA . THR A 1 108 ? 4.764 26.299 26.859 1.00 25.63 97 THR A CA 1
ATOM 726 C C . THR A 1 108 ? 3.351 26.142 26.305 1.00 23.31 97 THR A C 1
ATOM 727 O O . THR A 1 108 ? 3.030 26.659 25.237 1.00 29.03 97 THR A O 1
ATOM 731 N N . GLY A 1 109 ? 2.511 25.433 27.054 1.00 26.81 98 GLY A N 1
ATOM 732 C CA . GLY A 1 109 ? 1.120 25.246 26.686 1.00 27.40 98 GLY A CA 1
ATOM 733 C C . GLY A 1 109 ? 0.885 23.958 25.919 1.00 31.09 98 GLY A C 1
ATOM 734 O O . GLY A 1 109 ? -0.163 23.773 25.302 1.00 32.83 98 GLY A O 1
ATOM 735 N N . LEU A 1 110 ? 1.864 23.060 25.966 1.00 28.10 99 LEU A N 1
ATOM 736 C CA . LEU A 1 110 ? 1.821 21.834 25.171 1.00 29.05 99 LEU A CA 1
ATOM 737 C C . LEU A 1 110 ? 1.100 20.695 25.894 1.00 30.25 99 LEU A C 1
ATOM 738 O O . LEU A 1 110 ? 0.433 19.874 25.265 1.00 32.88 99 LEU A O 1
ATOM 743 N N . TYR A 1 111 ? 1.243 20.644 27.213 1.00 30.42 100 TYR A N 1
ATOM 744 C CA . TYR A 1 111 ? 0.615 19.596 28.009 1.00 32.82 100 TYR A CA 1
ATOM 745 C C . TYR A 1 111 ? -0.224 20.228 29.114 1.00 37.38 100 TYR A C 1
ATOM 746 O O . TYR A 1 111 ? -0.121 21.431 29.362 1.00 35.35 100 TYR A O 1
ATOM 755 N N . GLU A 1 112 ? -1.057 19.429 29.776 1.00 40.36 101 GLU A N 1
ATOM 756 C CA . GLU A 1 112 ? -1.904 19.960 30.841 1.00 40.96 101 GLU A CA 1
ATOM 757 C C . GLU A 1 112 ? -1.044 20.395 32.020 1.00 42.74 101 GLU A C 1
ATOM 758 O O . GLU A 1 112 ? -0.055 19.744 32.353 1.00 45.56 101 GLU A O 1
ATOM 764 N N . LYS A 1 113 ? -1.423 21.505 32.641 1.00 40.92 102 LYS A N 1
ATOM 765 C CA . LYS A 1 113 ? -0.621 22.093 33.705 1.00 37.07 102 LYS A CA 1
ATOM 766 C C . LYS A 1 113 ? -0.572 21.220 34.951 1.00 37.03 102 LYS A C 1
ATOM 767 O O . LYS A 1 113 ? -1.575 20.627 35.341 1.00 35.54 102 LYS A O 1
ATOM 773 N N . PRO A 1 114 ? 0.608 21.135 35.577 1.00 38.02 103 PRO A N 1
ATOM 774 C CA . PRO A 1 114 ? 0.723 20.480 36.881 1.00 38.68 103 PRO A CA 1
ATOM 775 C C . PRO A 1 114 ? 0.136 21.359 37.977 1.00 36.81 103 PRO A C 1
ATOM 776 O O . PRO A 1 114 ? -0.152 22.530 37.740 1.00 35.87 103 PRO A O 1
ATOM 780 N N . SER A 1 115 ? -0.050 20.790 39.160 1.00 39.59 104 SER A N 1
ATOM 781 C CA . SER A 1 115 ? -0.520 21.543 40.311 1.00 44.83 104 SER A CA 1
ATOM 782 C C . SER A 1 115 ? 0.647 21.878 41.231 1.00 45.02 104 SER A C 1
ATOM 783 O O . SER A 1 115 ? 1.504 21.033 41.493 1.00 41.60 104 SER A O 1
ATOM 786 N N . LEU A 1 116 ? 0.672 23.114 41.718 1.00 42.55 105 LEU A N 1
ATOM 787 C CA . LEU A 1 116 ? 1.754 23.590 42.571 1.00 42.78 105 LEU A CA 1
ATOM 788 C C . LEU A 1 116 ? 1.273 23.801 44.003 1.00 48.71 105 LEU A C 1
ATOM 789 O O . LEU A 1 116 ? 0.301 24.516 44.236 1.00 44.90 105 LEU A O 1
ATOM 794 N N . THR A 1 117 ? 1.946 23.168 44.960 1.00 52.84 106 THR A N 1
ATOM 795 C CA . THR A 1 117 ? 1.592 23.329 46.367 1.00 52.64 106 THR A CA 1
ATOM 796 C C . THR A 1 117 ? 2.780 23.831 47.180 1.00 54.55 106 THR A C 1
ATOM 797 O O . THR A 1 117 ? 3.929 23.693 46.768 1.00 50.23 106 THR A O 1
ATOM 801 N N . ALA A 1 118 ? 2.496 24.410 48.342 1.00 59.53 107 ALA A N 1
ATOM 802 C CA . ALA A 1 118 ? 3.550 24.962 49.185 1.00 66.51 107 ALA A CA 1
ATOM 803 C C . ALA A 1 118 ? 3.630 24.262 50.537 1.00 71.06 107 ALA A C 1
ATOM 804 O O . ALA A 1 118 ? 2.651 23.690 51.017 1.00 69.07 107 ALA A O 1
ATOM 806 N N . ARG A 1 119 ? 4.810 24.315 51.143 1.00 78.58 108 ARG A N 1
ATOM 807 C CA . ARG A 1 119 ? 5.038 23.734 52.458 1.00 88.67 108 ARG A CA 1
ATOM 808 C C . ARG A 1 119 ? 5.880 24.694 53.292 1.00 89.98 108 ARG A C 1
ATOM 809 O O . ARG A 1 119 ? 6.991 25.042 52.898 1.00 90.54 108 ARG A O 1
ATOM 817 N N . PRO A 1 120 ? 5.364 25.119 54.457 1.00 90.60 109 PRO A N 1
ATOM 818 C CA . PRO A 1 120 ? 4.106 24.689 55.082 1.00 91.24 109 PRO A CA 1
ATOM 819 C C . PRO A 1 120 ? 2.849 25.302 54.466 1.00 88.90 109 PRO A C 1
ATO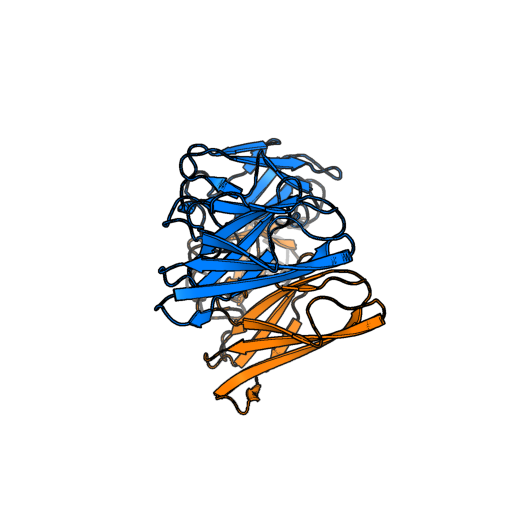M 820 O O . PRO A 1 120 ? 1.762 24.750 54.634 1.00 88.97 109 PRO A O 1
ATOM 824 N N . GLY A 1 121 ? 2.989 26.424 53.768 1.00 87.09 110 GLY A N 1
ATOM 825 C CA . GLY A 1 121 ? 1.833 27.077 53.184 1.00 86.50 110 GLY A CA 1
ATOM 826 C C . GLY A 1 121 ? 2.147 28.382 52.480 1.00 87.82 110 GLY A C 1
ATOM 827 O O . GLY A 1 121 ? 3.308 28.777 52.385 1.00 88.34 110 GLY A O 1
ATOM 828 N N . PRO A 1 122 ? 1.102 29.059 51.982 1.00 88.63 111 PRO A N 1
ATOM 829 C CA . PRO A 1 122 ? 1.208 30.324 51.244 1.00 87.26 111 PRO A CA 1
ATOM 830 C C . PRO A 1 122 ? 1.791 31.454 52.088 1.00 89.12 111 PRO A C 1
ATOM 831 O O . PRO A 1 122 ? 2.564 32.260 51.575 1.00 86.66 111 PRO A O 1
ATOM 835 N N . THR A 1 123 ? 1.426 31.507 53.364 1.00 92.80 112 THR A N 1
ATOM 836 C CA . THR A 1 123 ? 1.967 32.514 54.271 1.00 96.32 112 THR A CA 1
ATOM 837 C C . THR A 1 123 ? 2.965 31.889 55.237 1.00 95.28 112 THR A C 1
ATOM 838 O O . THR A 1 123 ? 2.663 30.896 55.898 1.00 94.77 112 THR A O 1
ATOM 842 N N . VAL A 1 124 ? 4.150 32.485 55.328 1.00 95.87 113 VAL A N 1
ATOM 843 C CA . VAL A 1 124 ? 5.213 31.930 56.153 1.00 99.23 113 VAL A CA 1
ATOM 844 C C . VAL A 1 124 ? 5.935 33.026 56.940 1.00 102.04 113 VAL A C 1
ATOM 845 O O . VAL A 1 124 ? 5.859 34.207 56.597 1.00 102.43 113 VAL A O 1
ATOM 849 N N . ARG A 1 125 ? 6.623 32.627 58.006 1.00 102.98 114 ARG A N 1
ATOM 850 C CA . ARG A 1 125 ? 7.398 33.564 58.809 1.00 101.82 114 ARG A CA 1
ATOM 851 C C . ARG A 1 125 ? 8.745 33.821 58.148 1.00 97.63 114 ARG A C 1
ATOM 852 O O . ARG A 1 125 ? 9.266 32.966 57.431 1.00 98.13 114 ARG A O 1
ATOM 860 N N . THR A 1 126 ? 9.312 34.999 58.389 1.00 97.56 115 THR A N 1
ATOM 861 C CA . THR A 1 126 ? 10.571 35.371 57.745 1.00 91.79 115 THR A CA 1
ATOM 862 C C . THR A 1 126 ? 11.735 34.510 58.225 1.00 97.91 115 THR A C 1
ATOM 863 O O . THR A 1 126 ? 11.967 34.363 59.423 1.00 108.99 115 THR A O 1
ATOM 867 N N . GLY A 1 127 ? 12.466 33.944 57.271 1.00 91.58 116 GLY A N 1
ATOM 868 C CA . GLY A 1 127 ? 13.597 33.096 57.586 1.00 92.84 116 GLY A CA 1
ATOM 869 C C . GLY A 1 127 ? 13.244 31.622 57.612 1.00 92.20 116 GLY A C 1
ATOM 870 O O . GLY A 1 127 ? 14.122 30.777 57.755 1.00 92.16 116 GLY A O 1
ATOM 871 N N . GLU A 1 128 ? 11.960 31.307 57.474 1.00 90.78 117 GLU A N 1
ATOM 872 C CA . GLU A 1 128 ? 11.518 29.915 57.492 1.00 89.26 117 GLU A CA 1
ATOM 873 C C . GLU A 1 128 ? 11.678 29.258 56.125 1.00 82.26 117 GLU A C 1
ATOM 874 O O . GLU A 1 128 ? 11.735 29.939 55.101 1.00 81.73 117 GLU A O 1
ATOM 880 N N . ASN A 1 129 ? 11.745 27.930 56.120 1.00 81.88 118 ASN A N 1
ATOM 881 C CA . ASN A 1 129 ? 11.913 27.167 54.889 1.00 77.80 118 ASN A CA 1
ATOM 882 C C . ASN A 1 129 ? 10.601 26.928 54.151 1.00 82.70 118 ASN A C 1
ATOM 883 O O . ASN A 1 129 ? 9.614 26.488 54.739 1.00 83.94 118 ASN A O 1
ATOM 888 N N . VAL A 1 130 ? 10.598 27.228 52.858 1.00 75.86 119 VAL A N 1
ATOM 889 C CA . VAL A 1 130 ? 9.441 26.953 52.020 1.00 71.44 119 VAL A CA 1
ATOM 890 C C . VAL A 1 130 ? 9.812 25.941 50.945 1.00 71.01 119 VAL A C 1
ATOM 891 O O . VAL A 1 130 ? 10.794 26.117 50.225 1.00 72.63 119 VAL A O 1
ATOM 895 N N . THR A 1 131 ? 9.028 24.873 50.847 1.00 71.36 120 THR A N 1
ATOM 896 C CA . THR A 1 131 ? 9.259 23.853 49.834 1.00 67.16 120 THR A CA 1
ATOM 897 C C . THR A 1 131 ? 8.061 23.740 48.903 1.00 66.57 120 THR A C 1
ATOM 898 O O . THR A 1 131 ? 6.936 23.505 49.344 1.00 71.67 120 THR A O 1
ATOM 902 N N . LEU A 1 132 ? 8.312 23.905 47.610 1.00 60.12 121 LEU A N 1
ATOM 903 C CA . LEU A 1 132 ? 7.241 23.901 46.626 1.00 54.09 121 LEU A CA 1
ATOM 904 C C . LEU A 1 132 ? 7.181 22.588 45.863 1.00 51.31 121 LEU A C 1
ATOM 905 O O . LEU A 1 132 ? 8.144 22.193 45.214 1.00 52.73 121 LEU A O 1
ATOM 910 N N . SER A 1 133 ? 6.038 21.918 45.937 1.00 52.85 122 SER A N 1
ATOM 911 C CA . SER A 1 133 ? 5.865 20.649 45.247 1.00 59.00 122 SER A CA 1
ATOM 912 C C . SER A 1 133 ? 5.059 20.800 43.960 1.00 60.87 122 SER A C 1
ATOM 913 O O . SER A 1 133 ? 3.921 21.271 43.974 1.00 64.78 122 SER A O 1
ATOM 916 N N . CYS A 1 134 ? 5.674 20.413 42.846 1.00 57.34 123 CYS A N 1
ATOM 917 C CA . CYS A 1 134 ? 4.979 20.306 41.568 1.00 49.34 123 CYS A CA 1
ATOM 918 C C . CYS A 1 134 ? 4.491 18.876 41.390 1.00 53.13 123 CYS A C 1
ATOM 919 O O . CYS A 1 134 ? 5.277 17.938 41.489 1.00 59.33 123 CYS A O 1
ATOM 922 N N . SER A 1 135 ? 3.197 18.706 41.139 1.00 51.89 124 SER A N 1
ATOM 923 C CA . SER A 1 135 ? 2.607 17.372 41.060 1.00 50.40 124 SER A CA 1
ATOM 924 C C . SER A 1 135 ? 1.640 17.240 39.888 1.00 52.34 124 SER A C 1
ATOM 925 O O . SER A 1 135 ? 0.805 18.110 39.668 1.00 51.28 124 SER A O 1
ATOM 928 N N . SER A 1 136 ? 1.738 16.143 39.145 1.00 55.36 125 SER A N 1
ATOM 929 C CA . SER A 1 136 ? 0.813 15.918 38.036 1.00 54.84 125 SER A CA 1
ATOM 930 C C . SER A 1 136 ? 0.486 14.444 37.850 1.00 59.49 125 SER A C 1
ATOM 931 O O . SER A 1 136 ? 1.211 13.574 38.322 1.00 61.26 125 SER A O 1
ATOM 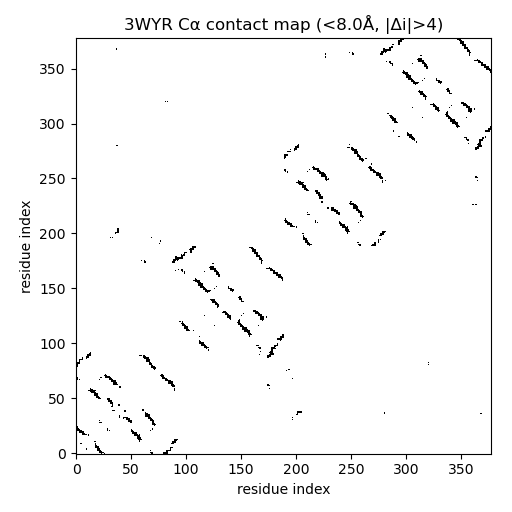934 N N . GLN A 1 137 ? -0.618 14.164 37.165 1.00 61.38 126 GLN A N 1
ATOM 935 C CA . GLN A 1 137 ? -0.933 12.792 36.793 1.00 61.96 126 GLN A CA 1
ATOM 936 C C . GLN A 1 137 ? -0.123 12.414 35.561 1.00 53.80 126 GLN A C 1
ATOM 937 O O . GLN A 1 137 ? 0.064 11.235 35.261 1.00 56.13 126 GLN A O 1
ATOM 943 N N . SER A 1 138 ? 0.366 13.428 34.858 1.00 48.64 127 SER A N 1
ATOM 944 C CA . SER A 1 138 ? 1.189 13.213 33.678 1.00 42.87 127 SER A CA 1
ATOM 945 C C . SER A 1 138 ? 2.561 12.684 34.078 1.00 48.24 127 SER A C 1
ATOM 946 O O . SER A 1 138 ? 3.051 12.969 35.168 1.00 48.80 127 SER A O 1
ATOM 949 N N . SER A 1 139 ? 3.174 11.909 33.191 1.00 50.03 128 SER A N 1
ATOM 950 C CA . SER A 1 139 ? 4.456 11.282 33.483 1.00 53.51 128 SER A CA 1
ATOM 951 C C . SER A 1 139 ? 5.635 12.145 33.056 1.00 52.53 128 SER A C 1
ATOM 952 O O . SER A 1 139 ? 6.510 11.683 32.322 1.00 54.01 128 SER A O 1
ATOM 955 N N . PHE A 1 140 ? 5.658 13.395 33.512 1.00 52.02 129 PHE A N 1
ATOM 956 C CA . PHE A 1 140 ? 6.760 14.296 33.188 1.00 47.00 129 PHE A CA 1
ATOM 957 C C . PHE A 1 140 ? 8.089 13.750 33.693 1.00 51.04 129 PHE A C 1
ATOM 958 O O . PHE A 1 140 ? 8.132 12.983 34.653 1.00 56.44 129 PHE A O 1
ATOM 966 N N . ASP A 1 141 ? 9.171 14.147 33.036 1.00 49.00 130 ASP A N 1
ATOM 967 C CA . ASP A 1 141 ? 10.506 13.758 33.466 1.00 51.06 130 ASP A CA 1
ATOM 968 C C . ASP A 1 141 ? 11.160 14.873 34.267 1.00 47.49 130 ASP A C 1
ATOM 969 O O . ASP A 1 141 ? 11.870 14.616 35.240 1.00 54.56 130 ASP A O 1
ATOM 974 N N . ILE A 1 142 ? 10.927 16.112 33.846 1.00 43.72 131 ILE A N 1
ATOM 975 C CA . ILE A 1 142 ? 11.547 17.261 34.489 1.00 47.20 131 ILE A CA 1
ATOM 976 C C . ILE A 1 142 ? 10.542 18.376 34.758 1.00 41.83 131 ILE A C 1
ATOM 977 O O . ILE A 1 142 ? 9.845 18.840 33.855 1.00 42.60 131 ILE A O 1
ATOM 982 N N . TYR A 1 143 ? 10.475 18.796 36.015 1.00 40.52 132 TYR A N 1
ATOM 983 C CA . TYR A 1 143 ? 9.694 19.960 36.407 1.00 37.31 132 TYR A CA 1
ATOM 984 C C . TYR A 1 143 ? 10.580 21.202 36.478 1.00 36.95 132 TYR A C 1
ATOM 985 O O . TYR A 1 143 ? 11.749 21.128 36.882 1.00 38.48 132 TYR A O 1
ATOM 994 N N . HIS A 1 144 ? 10.006 22.337 36.090 1.00 35.28 133 HIS A N 1
ATOM 995 C CA . HIS A 1 144 ? 10.712 23.608 36.046 1.00 37.71 133 HIS A CA 1
ATOM 996 C C . HIS A 1 144 ? 9.982 24.671 36.862 1.00 38.50 133 HIS A C 1
ATOM 997 O O . HIS A 1 144 ? 8.853 25.029 36.542 1.00 35.54 133 HIS A O 1
ATOM 1004 N N . LEU A 1 145 ? 10.629 25.180 37.905 1.00 40.83 134 LEU A N 1
ATOM 1005 C CA . LEU A 1 145 ? 10.017 26.189 38.763 1.00 42.00 134 LEU A CA 1
ATOM 1006 C C . LEU A 1 145 ? 10.516 27.598 38.436 1.00 37.31 134 LEU A C 1
ATOM 1007 O O . LEU A 1 145 ? 11.700 27.895 38.587 1.00 42.29 134 LEU A O 1
ATOM 1012 N N . SER A 1 146 ? 9.609 28.461 37.989 1.00 36.96 135 SER A N 1
ATOM 1013 C CA . SER A 1 146 ? 9.947 29.846 37.675 1.00 44.29 135 SER A CA 1
ATOM 1014 C C . SER A 1 146 ? 9.282 30.814 38.648 1.00 45.60 135 SER A C 1
ATOM 1015 O O . SER A 1 146 ? 8.257 30.500 39.262 1.00 43.56 135 SER A O 1
ATOM 1018 N N . ARG A 1 147 ? 9.876 31.996 38.778 1.00 48.91 136 ARG A N 1
ATOM 1019 C CA . ARG A 1 147 ? 9.389 33.007 39.706 1.00 54.33 136 ARG A CA 1
ATOM 1020 C C . ARG A 1 147 ? 9.108 34.327 38.985 1.00 57.88 136 ARG A C 1
ATOM 1021 O O . ARG A 1 147 ? 9.807 34.684 38.035 1.00 60.09 136 ARG A O 1
ATOM 1029 N N . GLU A 1 148 ? 8.084 35.045 39.438 1.00 61.21 137 GLU A N 1
ATOM 1030 C CA . GLU A 1 148 ? 7.713 36.324 38.835 1.00 66.64 137 GLU A CA 1
ATOM 1031 C C . GLU A 1 148 ? 8.725 37.423 39.139 1.00 75.11 137 GLU A C 1
ATOM 1032 O O . GLU A 1 148 ? 8.887 37.837 40.288 1.00 76.61 137 GLU A O 1
ATOM 1038 N N . GLY A 1 149 ? 9.395 37.899 38.095 1.00 78.91 138 GLY A N 1
ATOM 1039 C CA . GLY A 1 149 ? 10.363 38.970 38.238 1.00 86.53 138 GLY A CA 1
ATOM 1040 C C . GLY A 1 149 ? 11.787 38.490 38.036 1.00 93.25 138 GLY A C 1
ATOM 1041 O O . GLY A 1 149 ? 12.642 39.229 37.542 1.00 101.35 138 GLY A O 1
ATOM 1042 N N . GLU A 1 150 ? 12.038 37.245 38.423 1.00 96.60 139 GLU A N 1
ATOM 1043 C CA . GLU A 1 150 ? 13.358 36.648 38.279 1.00 96.49 139 GLU A CA 1
ATOM 1044 C C . GLU A 1 150 ? 13.401 35.711 37.081 1.00 89.26 139 GLU A C 1
ATOM 1045 O O . GLU A 1 150 ? 12.770 34.653 37.085 1.00 87.84 139 GLU A O 1
ATOM 1051 N N . ALA A 1 151 ? 14.154 36.102 36.058 1.00 85.63 140 ALA A N 1
ATOM 1052 C CA . ALA A 1 151 ? 14.262 35.309 34.839 1.00 82.42 140 ALA A CA 1
ATOM 1053 C C . ALA A 1 151 ? 15.230 34.144 35.014 1.00 81.31 140 ALA A C 1
ATOM 1054 O O . ALA A 1 151 ? 16.113 33.926 34.186 1.00 80.59 140 ALA A O 1
ATOM 1056 N N . HIS A 1 152 ? 15.053 33.398 36.099 1.00 79.94 141 HIS A N 1
ATOM 1057 C CA . HIS A 1 152 ? 15.921 32.274 36.415 1.00 79.07 141 HIS A CA 1
ATOM 1058 C C . HIS A 1 152 ? 15.090 31.063 36.824 1.00 73.63 141 HIS A C 1
ATOM 1059 O O . HIS A 1 152 ? 14.485 31.050 37.897 1.00 74.27 141 HIS A O 1
ATOM 1066 N N . GLU A 1 153 ? 15.058 30.048 35.967 1.00 70.61 142 GLU A N 1
ATOM 1067 C CA . GLU A 1 153 ? 14.262 28.857 36.241 1.00 66.67 142 GLU A CA 1
ATOM 1068 C C . GLU A 1 153 ? 15.052 27.798 37.002 1.00 65.82 142 GLU A C 1
ATOM 1069 O O . GLU A 1 153 ? 16.270 27.696 36.862 1.00 66.33 142 GLU A O 1
ATOM 1075 N N . LEU A 1 154 ? 14.346 27.014 37.811 1.00 61.08 143 LEU A N 1
ATOM 1076 C CA . LEU A 1 154 ? 14.954 25.908 38.542 1.00 61.84 143 LEU A CA 1
ATOM 1077 C C . LEU A 1 154 ? 14.534 24.584 37.917 1.00 59.40 143 LEU A C 1
ATOM 1078 O O . LEU A 1 154 ? 13.380 24.414 37.537 1.00 57.12 143 LEU A O 1
ATOM 1083 N N . ARG A 1 155 ? 15.470 23.649 37.808 1.00 60.27 144 ARG A N 1
ATOM 1084 C CA . ARG A 1 155 ? 15.185 22.353 37.199 1.00 59.45 144 ARG A CA 1
ATOM 1085 C C . ARG A 1 155 ? 15.248 21.217 38.214 1.00 56.01 144 ARG A C 1
ATOM 1086 O O . ARG A 1 155 ? 16.142 21.184 39.059 1.00 59.27 144 ARG A O 1
ATOM 1094 N N . LEU A 1 156 ? 14.306 20.281 38.124 1.00 54.61 145 LEU A N 1
ATOM 1095 C CA . LEU A 1 156 ? 14.347 19.093 38.978 1.00 58.02 145 LEU A CA 1
ATOM 1096 C C . LEU A 1 156 ? 13.705 17.892 38.290 1.00 61.25 145 LEU A C 1
ATOM 1097 O O . LEU A 1 156 ? 12.753 18.048 37.540 1.00 64.14 145 LEU A O 1
ATOM 1102 N N . PRO A 1 157 ? 14.232 16.683 38.538 1.00 62.46 146 PRO A N 1
ATOM 1103 C CA . PRO A 1 157 ? 13.620 15.489 37.945 1.00 63.29 146 PRO A CA 1
ATOM 1104 C C . PRO A 1 157 ? 12.372 15.039 38.701 1.00 70.24 146 PRO A C 1
ATOM 1105 O O . PRO A 1 157 ? 12.292 15.220 39.917 1.00 71.33 146 PRO A O 1
ATOM 1109 N N . ALA A 1 158 ? 11.415 14.454 37.988 1.00 71.27 147 ALA A N 1
ATOM 1110 C CA . ALA A 1 158 ? 10.167 14.013 38.604 1.00 73.98 147 ALA A CA 1
ATOM 1111 C C . ALA A 1 158 ? 10.328 12.659 39.290 1.00 84.09 147 ALA A C 1
ATOM 1112 O O . ALA A 1 158 ? 11.254 11.905 38.991 1.00 88.09 147 ALA A O 1
ATOM 1114 N N . VAL A 1 159 ? 9.412 12.357 40.208 1.00 84.54 148 VAL A N 1
ATOM 1115 C CA . VAL A 1 159 ? 9.481 11.149 41.026 1.00 80.42 148 VAL A CA 1
ATOM 1116 C C . VAL A 1 159 ? 8.091 10.538 41.211 1.00 83.15 148 VAL A C 1
ATOM 1117 O O . VAL A 1 159 ? 7.140 11.248 41.536 1.00 81.00 148 VAL A O 1
ATOM 1121 N N . PRO A 1 160 ? 7.967 9.216 40.995 1.00 89.08 149 PRO A N 1
ATOM 1122 C CA . PRO A 1 160 ? 6.683 8.520 41.147 1.00 95.38 149 PRO A CA 1
ATOM 1123 C C . PRO A 1 160 ? 6.232 8.365 42.599 1.00 106.16 149 PRO A C 1
ATOM 1124 O O . PRO A 1 160 ? 7.049 8.115 43.488 1.00 105.03 149 PRO A O 1
ATOM 1128 N N . SER A 1 161 ? 4.926 8.504 42.813 1.00 113.51 150 SER A N 1
ATOM 1129 C CA . SER A 1 161 ? 4.314 8.359 44.131 1.00 121.09 150 SER A CA 1
ATOM 1130 C C . SER A 1 161 ? 2.791 8.382 44.015 1.00 123.44 150 SER A C 1
ATOM 1131 O O . SER A 1 161 ? 2.236 9.214 43.302 1.00 121.73 150 SER A O 1
ATOM 1134 N N . ILE A 1 162 ? 2.124 7.469 44.717 1.00 128.05 151 ILE A N 1
ATOM 1135 C CA . ILE A 1 162 ? 0.661 7.405 44.735 1.00 123.03 151 ILE A CA 1
ATOM 1136 C C . ILE A 1 162 ? 0.085 8.750 45.195 1.00 114.44 151 ILE A C 1
ATOM 1137 O O . ILE A 1 162 ? 0.710 9.428 46.010 1.00 110.38 151 ILE A O 1
ATOM 1142 N N . ASN A 1 163 ? -1.080 9.160 44.684 1.00 111.84 152 ASN A N 1
ATOM 1143 C CA . ASN A 1 163 ? -1.944 8.377 43.795 1.00 112.60 152 ASN A CA 1
ATOM 1144 C C . ASN A 1 163 ? -1.564 8.415 42.313 1.00 110.49 152 ASN A C 1
ATOM 1145 O O . ASN A 1 163 ? -2.098 9.221 41.554 1.00 111.09 152 ASN A O 1
ATOM 1150 N N . GLY A 1 164 ? -0.666 7.521 41.906 1.00 109.63 153 GLY A N 1
ATOM 1151 C CA . GLY A 1 164 ? -0.237 7.419 40.520 1.00 105.17 153 GLY A CA 1
ATOM 1152 C C . GLY A 1 164 ? 0.252 8.722 39.919 1.00 99.48 153 GLY A C 1
ATOM 1153 O O . GLY A 1 164 ? 0.028 8.997 38.741 1.00 100.58 153 GLY A O 1
ATOM 1154 N N . THR A 1 165 ? 0.930 9.523 40.735 1.00 95.52 154 THR A N 1
ATOM 1155 C CA . THR A 1 165 ? 1.351 10.860 40.329 1.00 83.30 154 THR A CA 1
ATOM 1156 C C . THR A 1 165 ? 2.868 11.028 40.289 1.00 75.08 154 THR A C 1
ATOM 1157 O O . THR A 1 165 ? 3.607 10.305 40.957 1.00 73.56 154 THR A O 1
ATOM 1161 N N . PHE A 1 166 ? 3.314 12.000 39.500 1.00 70.02 155 PHE A N 1
ATOM 1162 C CA . PHE A 1 166 ? 4.723 12.367 39.420 1.00 68.31 155 PHE A CA 1
ATOM 1163 C C . PHE A 1 166 ? 4.934 13.717 40.094 1.00 67.42 155 PHE A C 1
ATOM 1164 O O . PHE A 1 166 ? 4.135 14.642 39.917 1.00 63.43 155 PHE A O 1
ATOM 1172 N N . GLN A 1 167 ? 6.012 13.828 40.864 1.00 68.08 156 GLN A N 1
ATOM 1173 C CA . GLN A 1 167 ? 6.175 14.961 41.762 1.00 63.84 156 GLN A CA 1
ATOM 1174 C C . GLN A 1 167 ? 7.627 15.405 41.902 1.00 56.33 156 GLN A C 1
ATOM 1175 O O . GLN A 1 167 ? 8.547 14.596 41.799 1.00 56.81 156 GLN A O 1
ATOM 1181 N N . ALA A 1 168 ? 7.823 16.699 42.138 1.00 54.61 157 ALA A N 1
ATOM 1182 C CA . ALA A 1 168 ? 9.154 17.238 42.411 1.00 53.96 157 ALA A CA 1
ATOM 1183 C C . ALA A 1 168 ? 9.095 18.332 43.470 1.00 58.15 157 ALA A C 1
ATOM 1184 O O . ALA A 1 168 ? 8.262 19.237 43.398 1.00 56.25 157 ALA A O 1
ATOM 1186 N N . ASP A 1 169 ? 9.998 18.245 44.442 1.00 62.67 158 ASP A N 1
ATOM 1187 C CA . ASP A 1 169 ? 10.029 19.178 45.559 1.00 64.62 158 ASP A CA 1
ATOM 1188 C C . ASP A 1 169 ? 11.210 20.134 45.466 1.00 62.15 158 ASP A C 1
ATOM 1189 O O . ASP A 1 169 ? 12.363 19.716 45.527 1.00 64.14 158 ASP A O 1
ATOM 1194 N N . PHE A 1 170 ? 10.905 21.417 45.309 1.00 60.94 159 PHE A N 1
ATOM 1195 C CA . PHE A 1 170 ? 11.912 22.469 45.260 1.00 60.86 159 PHE A CA 1
ATOM 1196 C C . PHE A 1 170 ? 12.059 23.135 46.623 1.00 67.74 159 PHE A C 1
ATOM 1197 O O . PHE A 1 170 ? 11.180 23.898 47.037 1.00 71.27 159 PHE A O 1
ATOM 1205 N N . PRO A 1 171 ? 13.165 22.845 47.329 1.00 70.37 160 PRO A N 1
ATOM 1206 C CA . PRO A 1 171 ? 13.454 23.529 48.592 1.00 71.04 160 PRO A CA 1
ATOM 1207 C C . PRO A 1 171 ? 14.185 24.845 48.343 1.00 75.63 160 PRO A C 1
ATOM 1208 O O . PRO A 1 171 ? 15.309 24.838 47.843 1.00 77.12 160 PRO A O 1
ATOM 1212 N N . LEU A 1 172 ? 13.550 25.958 48.692 1.00 77.99 161 LEU A N 1
ATOM 1213 C CA . LEU A 1 172 ? 14.093 27.276 48.385 1.00 78.47 161 LEU A CA 1
ATOM 1214 C C . LEU A 1 172 ? 14.918 27.844 49.534 1.00 80.47 161 LEU A C 1
ATOM 1215 O O . LEU A 1 172 ? 15.484 28.931 49.422 1.00 79.90 161 LEU A O 1
ATOM 1220 N N . GLY A 1 173 ? 14.984 27.107 50.637 1.00 87.18 162 GLY A N 1
ATOM 1221 C CA . GLY A 1 173 ? 15.685 27.579 51.815 1.00 93.75 162 GLY A CA 1
ATOM 1222 C C . GLY A 1 173 ? 14.889 28.655 52.529 1.00 95.16 162 GLY A C 1
ATOM 1223 O O . GLY A 1 173 ? 13.666 28.709 52.397 1.00 89.96 162 GLY A O 1
ATOM 1224 N N . PRO A 1 174 ? 15.579 29.521 53.287 1.00 99.57 163 PRO A N 1
ATOM 1225 C CA . PRO A 1 174 ? 14.945 30.593 54.066 1.00 101.81 163 PRO A CA 1
ATOM 1226 C C . PRO A 1 174 ? 14.148 31.561 53.195 1.00 97.67 163 PRO A C 1
ATOM 1227 O O . PRO A 1 174 ? 14.625 31.995 52.145 1.00 96.19 163 PRO A O 1
ATOM 1231 N N . ALA A 1 175 ? 12.933 31.880 53.630 1.00 98.86 164 ALA A N 1
ATOM 1232 C CA . ALA A 1 175 ? 12.069 32.796 52.894 1.00 97.00 164 ALA A CA 1
ATOM 1233 C C . ALA A 1 175 ? 12.311 34.228 53.347 1.00 103.85 164 ALA A C 1
ATOM 1234 O O . ALA A 1 175 ? 12.009 34.588 54.482 1.00 108.49 164 ALA A O 1
ATOM 1236 N N . THR A 1 176 ? 12.849 35.046 52.449 1.00 103.08 165 THR A N 1
ATOM 1237 C CA . THR A 1 176 ? 13.221 36.412 52.791 1.00 107.75 165 THR A CA 1
ATOM 1238 C C . THR A 1 176 ? 12.130 37.409 52.420 1.00 107.74 165 THR A C 1
ATOM 1239 O O . THR A 1 176 ? 11.823 38.322 53.187 1.00 112.34 165 THR A O 1
ATOM 1243 N N . HIS A 1 177 ? 11.550 37.237 51.237 1.00 102.76 166 HIS A N 1
ATOM 1244 C CA . HIS A 1 177 ? 10.541 38.170 50.749 1.00 100.19 166 HIS A CA 1
ATOM 1245 C C . HIS A 1 177 ? 9.441 37.461 49.965 1.00 88.73 166 HIS A C 1
ATOM 1246 O O . HIS A 1 177 ? 9.623 36.337 49.499 1.00 82.99 166 HIS A O 1
ATOM 1253 N N . GLY A 1 178 ? 8.300 38.131 49.827 1.00 87.42 167 GLY A N 1
ATOM 1254 C CA . GLY A 1 178 ? 7.142 37.562 49.161 1.00 78.21 167 GLY A CA 1
ATOM 1255 C C . GLY A 1 178 ? 7.353 37.370 47.672 1.00 68.04 167 GLY A C 1
ATOM 1256 O O . GLY A 1 178 ? 7.757 38.298 46.970 1.00 66.89 167 GLY A O 1
ATOM 1257 N N . GLU A 1 179 ? 7.078 36.164 47.187 1.00 63.07 168 GLU A N 1
ATOM 1258 C CA . GLU A 1 179 ? 7.337 35.845 45.787 1.00 60.64 168 GLU A CA 1
ATOM 1259 C C . GLU A 1 179 ? 6.335 34.852 45.207 1.00 64.70 168 GLU A C 1
ATOM 1260 O O . GLU A 1 179 ? 6.000 33.852 45.837 1.00 69.05 168 GLU A O 1
ATOM 1261 N N . THR A 1 180 ? 5.872 35.127 43.992 1.00 63.50 169 THR A N 1
ATOM 1262 C CA . THR A 1 180 ? 4.903 34.262 43.326 1.00 56.42 169 THR A CA 1
ATOM 1263 C C . THR A 1 180 ? 5.586 33.289 42.370 1.00 47.09 169 THR A C 1
ATOM 1264 O O . THR A 1 180 ? 6.432 33.688 41.571 1.00 48.94 169 THR A O 1
ATOM 1268 N N . TYR A 1 181 ? 5.200 32.018 42.443 1.00 46.12 170 TYR A N 1
ATOM 1269 C CA . TYR A 1 181 ? 5.843 30.980 41.645 1.00 45.27 170 TYR A CA 1
ATOM 1270 C C . TYR A 1 181 ? 4.894 30.270 40.683 1.00 43.85 170 TYR A C 1
ATOM 1271 O O . TYR A 1 181 ? 3.679 30.250 40.885 1.00 38.99 170 TYR A O 1
ATOM 1280 N N . ARG A 1 182 ? 5.472 29.688 39.635 1.00 43.34 171 ARG A N 1
ATOM 1281 C CA . ARG A 1 182 ? 4.753 28.800 38.723 1.00 35.28 171 ARG A CA 1
ATOM 1282 C C . ARG A 1 182 ? 5.664 27.641 38.345 1.00 34.73 171 ARG A C 1
ATOM 1283 O O . ARG A 1 182 ? 6.879 27.755 38.459 1.00 38.51 171 ARG A O 1
ATOM 1291 N N . CYS A 1 183 ? 5.094 26.528 37.895 1.00 34.97 172 CYS A N 1
ATOM 1292 C CA . CYS A 1 183 ? 5.927 25.405 37.468 1.00 34.89 172 CYS A CA 1
ATOM 1293 C C . CYS A 1 183 ? 5.403 24.727 36.201 1.00 34.53 172 CYS A C 1
ATOM 1294 O O . CYS A 1 183 ? 4.203 24.726 35.933 1.00 33.38 172 CYS A O 1
ATOM 1297 N N . PHE A 1 184 ? 6.325 24.163 35.424 1.00 37.37 173 PHE A N 1
ATOM 1298 C CA . PHE A 1 184 ? 6.004 23.525 34.153 1.00 30.84 173 PHE A CA 1
ATOM 1299 C C . PHE A 1 184 ? 6.504 22.089 34.125 1.00 31.77 173 PHE A C 1
ATOM 1300 O O . PHE A 1 184 ? 7.511 21.761 34.749 1.00 41.28 173 PHE A O 1
ATOM 1308 N N . GLY A 1 185 ? 5.801 21.237 33.390 1.00 31.62 174 GLY A N 1
ATOM 1309 C CA . GLY A 1 185 ? 6.229 19.863 33.213 1.00 32.78 174 GLY A CA 1
ATOM 1310 C C . GLY A 1 185 ? 6.804 19.638 31.827 1.00 32.16 174 GLY A C 1
ATOM 1311 O O . GLY A 1 185 ? 6.304 20.186 30.845 1.00 30.94 174 GLY A O 1
ATOM 1312 N N . SER A 1 186 ? 7.864 18.840 31.747 1.00 33.29 175 SER A N 1
ATOM 1313 C CA . SER A 1 186 ? 8.470 18.516 30.461 1.00 33.16 175 SER A CA 1
ATOM 1314 C C . SER A 1 186 ? 8.938 17.070 30.434 1.00 35.19 175 SER A C 1
ATOM 1315 O O . SER A 1 186 ? 9.379 16.524 31.444 1.00 50.72 175 SER A O 1
ATOM 1318 N N . PHE A 1 187 ? 8.828 16.450 29.266 1.00 35.51 176 PHE A N 1
ATOM 1319 C CA . PHE A 1 187 ? 9.185 15.048 29.121 1.00 45.42 176 PHE A CA 1
ATOM 1320 C C . PHE A 1 187 ? 10.649 14.874 28.718 1.00 49.55 176 PHE A C 1
ATOM 1321 O O . PHE A 1 187 ? 11.304 15.818 28.278 1.00 43.35 176 PHE A O 1
ATOM 1329 N N . HIS A 1 188 ? 11.139 13.649 28.864 1.00 63.72 177 HIS A N 1
ATOM 1330 C CA . HIS A 1 188 ? 12.573 13.356 28.883 1.00 71.12 177 HIS A CA 1
ATOM 1331 C C . HIS A 1 188 ? 13.360 13.732 27.624 1.00 67.39 177 HIS A C 1
ATOM 1332 O O . HIS A 1 188 ? 14.499 14.201 27.714 1.00 68.28 177 HIS A O 1
ATOM 1339 N N . GLY A 1 189 ? 12.762 13.528 26.457 1.00 60.97 178 GLY A N 1
ATOM 1340 C CA . GLY A 1 189 ? 13.463 13.763 25.208 1.00 58.04 178 GLY A CA 1
ATOM 1341 C C . GLY A 1 189 ? 13.429 15.196 24.708 1.00 54.00 178 GLY A C 1
ATOM 1342 O O . GLY A 1 189 ? 14.140 15.549 23.765 1.00 54.29 178 GLY A O 1
ATOM 1343 N N . SER A 1 190 ? 12.603 16.025 25.336 1.00 49.58 179 SER A N 1
ATOM 1344 C CA . SER A 1 190 ? 12.431 17.405 24.893 1.00 43.52 179 SER A CA 1
ATOM 1345 C C . SER A 1 190 ? 12.324 18.381 26.064 1.00 44.29 179 SER A C 1
ATOM 1346 O O . SER A 1 190 ? 11.230 18.842 26.389 1.00 43.14 179 SER A O 1
ATOM 1349 N N . PRO A 1 191 ? 13.467 18.715 26.688 1.00 41.81 180 PRO A N 1
ATOM 1350 C CA . PRO A 1 191 ? 13.503 19.535 27.905 1.00 34.43 180 PRO A CA 1
ATOM 1351 C C . PRO A 1 191 ? 13.116 20.992 27.676 1.00 41.60 180 PRO A C 1
ATOM 1352 O O . PRO A 1 191 ? 12.935 21.723 28.648 1.00 41.55 180 PRO A O 1
ATOM 1356 N N . TYR A 1 192 ? 12.995 21.411 26.420 1.00 31.86 181 TYR A N 1
ATOM 1357 C CA . TYR A 1 192 ? 12.644 22.798 26.130 1.00 30.51 181 TYR A CA 1
ATOM 1358 C C . TYR A 1 192 ? 11.190 22.957 25.683 1.00 29.30 181 TYR A C 1
ATOM 1359 O O . TYR A 1 192 ? 10.738 24.065 25.384 1.00 28.40 181 TYR A O 1
ATOM 1368 N N . GLU A 1 193 ? 10.461 21.847 25.643 1.00 29.62 182 GLU A N 1
ATOM 1369 C CA . GLU A 1 193 ? 9.038 21.881 25.323 1.00 28.91 182 GLU A CA 1
ATOM 1370 C C . GLU A 1 193 ? 8.215 21.654 26.585 1.00 28.83 182 GLU A C 1
ATOM 1371 O O . GLU A 1 193 ? 8.139 20.537 27.100 1.00 31.89 182 GLU A O 1
ATOM 1377 N N . TRP A 1 194 ? 7.600 22.726 27.078 1.00 27.95 183 TRP A N 1
ATOM 1378 C CA . TRP A 1 194 ? 6.962 22.705 28.392 1.00 28.09 183 TRP A CA 1
ATOM 1379 C C . TRP A 1 194 ? 5.441 22.585 28.331 1.00 27.96 183 TRP A C 1
ATOM 1380 O O . TRP A 1 194 ? 4.823 22.801 27.287 1.00 36.18 183 TRP A O 1
ATOM 1391 N N . SER A 1 195 ? 4.848 22.230 29.467 1.00 28.54 184 SER A N 1
ATOM 1392 C CA . SER A 1 195 ? 3.399 22.146 29.590 1.00 30.21 184 SER A CA 1
ATOM 1393 C C . SER A 1 195 ? 2.812 23.530 29.802 1.00 30.18 184 SER A C 1
ATOM 1394 O O . SER A 1 195 ? 3.528 24.531 29.785 1.00 32.59 184 SER A O 1
ATOM 1397 N N . ASP A 1 196 ? 1.501 23.579 29.999 1.00 32.85 185 ASP A N 1
ATOM 1398 C CA . ASP A 1 196 ? 0.840 24.816 30.370 1.00 34.97 185 ASP A CA 1
ATOM 1399 C C . ASP A 1 196 ? 1.257 25.181 31.791 1.00 38.59 185 ASP A C 1
ATOM 1400 O O . ASP A 1 196 ? 1.557 24.303 32.600 1.00 41.41 185 ASP A O 1
ATOM 1405 N N . ALA A 1 197 ? 1.282 26.475 32.086 1.00 39.35 186 ALA A N 1
ATOM 1406 C CA . ALA A 1 197 ? 1.711 26.952 33.396 1.00 38.04 186 ALA A CA 1
ATOM 1407 C C . ALA A 1 197 ? 0.731 26.555 34.489 1.00 35.60 186 ALA A C 1
ATOM 1408 O O . ALA A 1 197 ? -0.483 26.633 34.306 1.00 36.60 186 ALA A O 1
ATOM 1410 N N . SER A 1 198 ? 1.268 26.129 35.628 1.00 36.06 187 SER A N 1
ATOM 1411 C CA . SER A 1 198 ? 0.453 25.862 36.804 1.00 38.56 187 SER A CA 1
ATOM 1412 C C . SER A 1 198 ? -0.190 27.156 37.287 1.00 39.74 187 SER A C 1
ATOM 1413 O O . SER A 1 198 ? 0.267 28.248 36.947 1.00 43.78 187 SER A O 1
ATOM 1416 N N . ASP A 1 199 ? -1.256 27.034 38.070 1.00 40.59 188 ASP A N 1
ATOM 1417 C CA . ASP A 1 199 ? -1.851 28.199 38.705 1.00 43.53 188 ASP A CA 1
ATOM 1418 C C . ASP A 1 199 ? -0.805 28.863 39.589 1.00 45.29 188 ASP A C 1
ATOM 1419 O O . ASP A 1 199 ? -0.079 28.179 40.312 1.00 54.62 188 ASP A O 1
ATOM 1424 N N . PRO A 1 200 ? -0.716 30.201 39.521 1.00 40.46 189 PRO A N 1
ATOM 1425 C CA . PRO A 1 200 ? 0.307 30.934 40.273 1.00 42.31 189 PRO A CA 1
ATOM 1426 C C . PRO A 1 200 ? 0.155 30.758 41.781 1.00 49.29 189 PRO A C 1
ATOM 1427 O O . PRO A 1 200 ? -0.959 30.816 42.301 1.00 51.57 189 PRO A O 1
ATOM 1431 N N . LEU A 1 201 ? 1.268 30.528 42.469 1.00 53.33 190 LEU A N 1
ATOM 1432 C CA . LEU A 1 201 ? 1.250 30.369 43.917 1.00 55.12 190 LEU A CA 1
ATOM 1433 C C . LEU A 1 201 ? 2.069 31.475 44.570 1.00 61.49 190 LEU A C 1
ATOM 1434 O O . LEU A 1 201 ? 3.298 31.421 44.574 1.00 59.68 190 LEU A O 1
ATOM 1439 N N . PRO A 1 202 ? 1.386 32.486 45.123 1.00 65.88 191 PRO A N 1
ATOM 1440 C CA . PRO A 1 202 ? 2.059 33.590 45.809 1.00 66.62 191 PRO A CA 1
ATOM 1441 C C . PRO A 1 202 ? 2.438 33.225 47.237 1.00 66.96 191 PRO A C 1
ATOM 1442 O O . PRO A 1 202 ? 1.569 32.912 48.052 1.00 68.04 191 PRO A O 1
ATOM 1446 N N . VAL A 1 203 ? 3.731 33.265 47.532 1.00 68.61 192 VAL A N 1
ATOM 1447 C CA . VAL A 1 203 ? 4.215 33.012 48.880 1.00 75.00 192 VAL A CA 1
ATOM 1448 C C . VAL A 1 203 ? 4.399 34.326 49.628 1.00 77.60 192 VAL A C 1
ATOM 1449 O O . VAL A 1 203 ? 5.163 35.192 49.197 1.00 75.20 192 VAL A O 1
ATOM 1453 N N . SER A 1 204 ? 3.697 34.464 50.747 1.00 82.53 193 SER A N 1
ATOM 1454 C CA . SER A 1 204 ? 3.780 35.663 51.565 1.00 83.29 193 SER A CA 1
ATOM 1455 C C . SER A 1 204 ? 4.723 35.446 52.742 1.00 82.93 193 SER A C 1
ATOM 1456 O O . SER A 1 204 ? 4.752 34.368 53.336 1.00 81.44 193 SER A O 1
ATOM 1459 N N . VAL A 1 205 ? 5.494 36.477 53.074 1.00 86.06 194 VAL A N 1
ATOM 1460 C CA . VAL A 1 205 ? 6.465 36.389 54.160 1.00 90.05 194 VAL A CA 1
ATOM 1461 C C . VAL A 1 205 ? 6.227 37.459 55.220 1.00 94.16 194 VAL A C 1
ATOM 1462 O O . VAL A 1 205 ? 6.440 38.646 54.978 1.00 92.16 194 VAL A O 1
ATOM 1466 N N . THR A 1 206 ? 5.793 37.025 56.399 1.00 100.31 195 THR A N 1
ATOM 1467 C CA . THR A 1 206 ? 5.544 37.937 57.506 1.00 106.24 195 THR A CA 1
ATOM 1468 C C . THR A 1 206 ? 6.803 38.141 58.343 1.00 108.11 195 THR A C 1
ATOM 1469 O O . THR A 1 206 ? 7.894 38.327 57.807 1.00 105.77 195 THR A O 1
ATOM 1473 N N . LYS B 1 18 ? 50.832 28.448 5.194 1.00 47.34 7 LYS B N 1
ATOM 1474 C CA . LYS B 1 18 ? 49.630 27.623 5.206 1.00 50.92 7 LYS B CA 1
ATOM 1475 C C . LYS B 1 18 ? 48.368 28.468 5.370 1.00 46.66 7 LYS B C 1
ATOM 1476 O O . LYS B 1 18 ? 48.409 29.544 5.968 1.00 46.29 7 LYS B O 1
ATOM 1482 N N . PRO B 1 19 ? 47.242 27.989 4.818 1.00 43.37 8 PRO B N 1
ATOM 1483 C CA . PRO B 1 19 ? 45.973 28.717 4.934 1.00 43.86 8 PRO B CA 1
ATOM 1484 C C . PRO B 1 19 ? 45.372 28.635 6.333 1.00 42.37 8 PRO B C 1
ATOM 1485 O O . PRO B 1 19 ? 45.698 27.714 7.077 1.00 43.67 8 PRO B O 1
ATOM 1489 N N . PHE B 1 20 ? 44.511 29.588 6.679 1.00 40.32 9 PHE B N 1
ATOM 1490 C CA . PHE B 1 20 ? 43.755 29.524 7.924 1.00 35.72 9 PHE B CA 1
ATOM 1491 C C . PHE B 1 20 ? 42.338 29.049 7.631 1.00 36.57 9 PHE B C 1
ATOM 1492 O O . PHE B 1 20 ? 41.601 29.687 6.880 1.00 39.31 9 PHE B O 1
ATOM 1500 N N . CYS B 1 21 ? 41.966 27.920 8.224 1.00 39.27 10 CYS B N 1
ATOM 1501 C CA . CYS B 1 21 ? 40.666 27.317 7.964 1.00 38.22 10 CYS B CA 1
ATOM 1502 C C . CYS B 1 21 ? 39.841 27.195 9.238 1.00 35.73 10 CYS B C 1
ATOM 1503 O O . CYS B 1 21 ? 40.284 26.610 10.225 1.00 39.19 10 CYS B O 1
ATOM 1506 N N . SER B 1 22 ? 38.636 27.750 9.205 1.00 33.03 11 SER B N 1
ATOM 1507 C CA . SER B 1 22 ? 37.721 27.680 10.335 1.00 32.57 11 SER B CA 1
ATOM 1508 C C . SER B 1 22 ? 36.388 27.070 9.918 1.00 29.24 11 SER B C 1
ATOM 1509 O O . SER B 1 22 ? 36.073 26.985 8.727 1.00 26.19 11 SER B O 1
ATOM 1512 N N . ALA B 1 23 ? 35.612 26.643 10.908 1.00 30.26 12 ALA B N 1
ATOM 1513 C CA . ALA B 1 23 ? 34.285 26.096 10.665 1.00 29.57 12 ALA B CA 1
ATOM 1514 C C . ALA B 1 23 ? 33.234 27.147 10.983 1.00 31.76 12 ALA B C 1
ATOM 1515 O O . ALA B 1 23 ? 33.310 27.816 12.012 1.00 28.49 12 ALA B O 1
ATOM 1517 N N . TRP B 1 24 ? 32.255 27.297 10.098 1.00 32.68 13 TRP B N 1
ATOM 1518 C CA . TRP B 1 24 ? 31.216 28.300 10.295 1.00 31.26 13 TRP B CA 1
ATOM 1519 C C . TRP B 1 24 ? 29.832 27.689 10.101 1.00 28.63 13 TRP B C 1
ATOM 1520 O O . TRP B 1 24 ? 29.581 27.026 9.099 1.00 31.96 13 TRP B O 1
ATOM 1531 N N . PRO B 1 25 ? 28.920 27.922 11.056 1.00 29.94 14 PRO B N 1
ATOM 1532 C CA . PRO B 1 25 ? 29.097 28.773 12.235 1.00 31.34 14 PRO B CA 1
ATOM 1533 C C . PRO B 1 25 ? 29.669 28.040 13.450 1.00 30.77 14 PRO B C 1
ATOM 1534 O O . PRO B 1 25 ? 30.061 28.688 14.418 1.00 31.98 14 PRO B O 1
ATOM 1538 N N . SER B 1 26 ? 29.704 26.712 13.411 1.00 29.36 15 SER B N 1
ATOM 1539 C CA . SER B 1 26 ? 30.175 25.942 14.560 1.00 29.17 15 SER B CA 1
ATOM 1540 C C . SER B 1 26 ? 30.823 24.626 14.147 1.00 27.75 15 SER B C 1
ATOM 1541 O O . SER B 1 26 ? 30.304 23.904 13.292 1.00 38.45 15 SER B O 1
ATOM 1544 N N . ALA B 1 27 ? 31.965 24.323 14.758 1.00 27.72 16 ALA B N 1
ATOM 1545 C CA . ALA B 1 27 ? 32.647 23.055 14.524 1.00 30.61 16 ALA B CA 1
ATOM 1546 C C . ALA B 1 27 ? 31.853 21.916 15.152 1.00 30.72 16 ALA B C 1
ATOM 1547 O O . ALA B 1 27 ? 31.906 20.772 14.697 1.00 31.21 16 ALA B O 1
ATOM 1549 N N . VAL B 1 28 ? 31.122 22.242 16.213 1.00 34.46 17 VAL B N 1
ATOM 1550 C CA . VAL B 1 28 ? 30.234 21.285 16.858 1.00 34.97 17 VAL B CA 1
ATOM 1551 C C . VAL B 1 28 ? 28.834 21.420 16.273 1.00 31.20 17 VAL B C 1
ATOM 1552 O O . VAL B 1 28 ? 28.122 22.381 16.557 1.00 35.78 17 VAL B O 1
ATOM 1556 N N . VAL B 1 29 ? 28.446 20.451 15.450 1.00 28.98 18 VAL B N 1
ATOM 1557 C CA . VAL B 1 29 ? 27.190 20.528 14.712 1.00 35.11 18 VAL B CA 1
ATOM 1558 C C . VAL B 1 29 ? 26.311 19.303 14.957 1.00 34.90 18 VAL B C 1
ATOM 1559 O O . VAL B 1 29 ? 26.781 18.171 14.860 1.00 34.65 18 VAL B O 1
ATOM 1563 N N . PRO B 1 30 ? 25.027 19.530 15.277 1.00 37.43 19 PRO B N 1
ATOM 1564 C CA . PRO B 1 30 ? 24.078 18.437 15.515 1.00 34.39 19 PRO B CA 1
ATOM 1565 C C .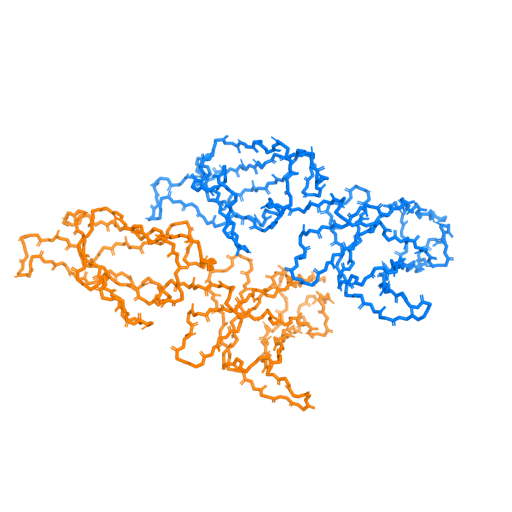 PRO B 1 30 ? 23.850 17.583 14.272 1.00 43.80 19 PRO B C 1
ATOM 1566 O O . PRO B 1 30 ? 24.084 18.043 13.153 1.00 41.83 19 PRO B O 1
ATOM 1570 N N . GLN B 1 31 ? 23.402 16.348 14.476 1.00 43.37 20 GLN B N 1
ATOM 1571 C CA . GLN B 1 31 ? 23.137 15.439 13.368 1.00 43.70 20 GLN B CA 1
ATOM 1572 C C . GLN B 1 31 ? 22.031 15.986 12.475 1.00 44.03 20 GLN B C 1
ATOM 1573 O O . GLN B 1 31 ? 20.965 16.367 12.957 1.00 48.71 20 GLN B O 1
ATOM 1579 N N . GLY B 1 32 ? 22.295 16.025 11.174 1.00 42.51 21 GLY B N 1
ATOM 1580 C CA . GLY B 1 32 ? 21.345 16.564 10.220 1.00 40.07 21 GLY B CA 1
ATOM 1581 C C . GLY B 1 32 ? 21.543 18.052 10.009 1.00 45.32 21 GLY B C 1
ATOM 1582 O O . GLY B 1 32 ? 20.839 18.678 9.216 1.00 46.19 21 GLY B O 1
ATOM 1583 N N . GLY B 1 33 ? 22.509 18.618 10.725 1.00 40.90 22 GLY B N 1
ATOM 1584 C CA . GLY B 1 33 ? 22.804 20.035 10.626 1.00 36.13 22 GLY B CA 1
ATOM 1585 C C . GLY B 1 33 ? 23.673 20.340 9.424 1.00 35.85 22 GLY B C 1
ATOM 1586 O O . GLY B 1 33 ? 23.749 19.549 8.484 1.00 38.22 22 GLY B O 1
ATOM 1587 N N . HIS B 1 34 ? 24.331 21.491 9.451 1.00 35.35 23 HIS B N 1
ATOM 1588 C CA . HIS B 1 34 ? 25.189 21.888 8.348 1.00 34.60 23 HIS B CA 1
ATOM 1589 C C . HIS B 1 34 ? 26.420 22.615 8.859 1.00 35.93 23 HIS B C 1
ATOM 1590 O O . HIS B 1 34 ? 26.386 23.257 9.911 1.00 29.19 23 HIS B O 1
ATOM 1597 N N . VAL B 1 35 ? 27.514 22.511 8.116 1.00 35.00 24 VAL B N 1
ATOM 1598 C CA . VAL B 1 35 ? 28.708 23.266 8.468 1.00 29.75 24 VAL B CA 1
ATOM 1599 C C . VAL B 1 35 ? 29.453 23.693 7.213 1.00 29.61 24 VAL B C 1
ATOM 1600 O O . VAL B 1 35 ? 29.465 22.984 6.214 1.00 27.98 24 VAL B O 1
ATOM 1604 N N . THR B 1 36 ? 30.068 24.866 7.270 1.00 33.69 25 THR B N 1
ATOM 1605 C CA . THR B 1 36 ? 30.821 25.379 6.141 1.00 33.44 25 THR B CA 1
ATOM 1606 C C . THR B 1 36 ? 32.293 25.536 6.489 1.00 34.23 25 THR B C 1
ATOM 1607 O O . THR B 1 36 ? 32.659 26.316 7.374 1.00 38.35 25 THR B O 1
ATOM 1611 N N . LEU B 1 37 ? 33.131 24.781 5.788 1.00 29.95 26 LEU B N 1
ATOM 1612 C CA . LEU B 1 37 ? 34.573 24.885 5.940 1.00 29.60 26 LEU B CA 1
ATOM 1613 C C . LEU B 1 37 ? 35.085 26.083 5.154 1.00 32.74 26 LEU B C 1
ATOM 1614 O O . LEU B 1 37 ? 35.126 26.060 3.922 1.00 38.70 26 LEU B O 1
ATOM 1619 N N . ARG B 1 38 ? 35.461 27.133 5.877 1.00 39.16 27 ARG B N 1
ATOM 1620 C CA . ARG B 1 38 ? 35.903 28.380 5.263 1.00 43.24 27 ARG B CA 1
ATOM 1621 C C . ARG B 1 38 ? 37.412 28.549 5.408 1.00 42.85 27 ARG B C 1
ATOM 1622 O O . ARG B 1 38 ? 37.950 28.428 6.505 1.00 52.11 27 ARG B O 1
ATOM 1630 N N . CYS B 1 39 ? 38.091 28.830 4.302 1.00 34.59 28 CYS B N 1
ATOM 1631 C CA . CYS B 1 39 ? 39.546 28.946 4.311 1.00 32.64 28 CYS B CA 1
ATOM 1632 C C . CYS B 1 39 ? 40.026 30.265 3.710 1.00 34.10 28 CYS B C 1
ATOM 1633 O O . CYS B 1 39 ? 39.409 30.807 2.792 1.00 29.76 28 CYS B O 1
ATOM 1636 N N . HIS B 1 40 ? 41.132 30.775 4.240 1.00 36.02 29 HIS B N 1
ATOM 1637 C CA . HIS B 1 40 ? 41.728 32.012 3.751 1.00 41.62 29 HIS B CA 1
ATOM 1638 C C . HIS B 1 40 ? 43.222 31.805 3.525 1.00 42.94 29 HIS B C 1
ATOM 1639 O O . HIS B 1 40 ? 43.878 31.112 4.300 1.00 49.33 29 HIS B O 1
ATOM 1646 N N . TYR B 1 41 ? 43.754 32.402 2.463 1.00 42.75 30 TYR B N 1
ATOM 1647 C CA . TYR B 1 41 ? 45.142 32.175 2.067 1.00 46.77 30 TYR B CA 1
ATOM 1648 C C . TYR B 1 41 ? 45.727 33.413 1.383 1.00 53.04 30 TYR B C 1
ATOM 1649 O O . TYR B 1 41 ? 45.400 33.710 0.235 1.00 54.94 30 TYR B O 1
ATOM 1658 N N . ARG B 1 42 ? 46.592 34.131 2.095 1.00 64.41 31 ARG B N 1
ATOM 1659 C CA . ARG B 1 42 ? 47.127 35.405 1.613 1.00 76.75 31 ARG B CA 1
ATOM 1660 C C . ARG B 1 42 ? 48.267 35.240 0.612 1.00 85.30 31 ARG B C 1
ATOM 1661 O O . ARG B 1 42 ? 48.435 36.065 -0.289 1.00 79.18 31 ARG B O 1
ATOM 1669 N N . ARG B 1 43 ? 49.053 34.183 0.779 1.00 95.83 32 ARG B N 1
ATOM 1670 C CA . ARG B 1 43 ? 50.198 33.940 -0.092 1.00 100.56 32 ARG B CA 1
ATOM 1671 C C . ARG B 1 43 ? 49.735 33.677 -1.522 1.00 95.86 32 ARG B C 1
ATOM 1672 O O . ARG B 1 43 ? 50.040 34.441 -2.441 1.00 99.67 32 ARG B O 1
ATOM 1680 N N . GLY B 1 44 ? 49.000 32.586 -1.701 1.00 84.45 33 GLY B N 1
ATOM 1681 C CA . GLY B 1 44 ? 48.502 32.213 -3.010 1.00 72.49 33 GLY B CA 1
ATOM 1682 C C . GLY B 1 44 ? 47.053 32.601 -3.215 1.00 61.16 33 GLY B C 1
ATOM 1683 O O . GLY B 1 44 ? 46.618 33.671 -2.785 1.00 64.93 33 GLY B O 1
ATOM 1684 N N . PHE B 1 45 ? 46.299 31.724 -3.868 1.00 51.18 34 PHE B N 1
ATOM 1685 C CA . PHE B 1 45 ? 44.914 32.031 -4.204 1.00 44.06 34 PHE B CA 1
ATOM 1686 C C . PHE B 1 45 ? 43.931 31.212 -3.371 1.00 43.90 34 PHE B C 1
ATOM 1687 O O . PHE B 1 45 ? 44.295 30.177 -2.812 1.00 32.51 34 PHE B O 1
ATOM 1695 N N . ASN B 1 46 ? 42.688 31.684 -3.295 1.00 32.70 35 ASN B N 1
ATOM 1696 C CA . ASN B 1 46 ? 41.664 31.046 -2.471 1.00 39.55 35 ASN B CA 1
ATOM 1697 C C . ASN B 1 46 ? 40.991 29.858 -3.162 1.00 33.10 35 ASN B C 1
ATOM 1698 O O . ASN B 1 46 ? 39.775 29.678 -3.091 1.00 31.98 35 ASN B O 1
ATOM 1703 N N . ILE B 1 47 ? 41.803 29.056 -3.840 1.00 28.72 36 ILE B N 1
ATOM 1704 C CA . ILE B 1 47 ? 41.380 27.759 -4.351 1.00 27.34 36 ILE B CA 1
ATOM 1705 C C . ILE B 1 47 ? 42.019 26.684 -3.484 1.00 39.78 36 ILE B C 1
ATOM 1706 O O . ILE B 1 47 ? 43.244 26.581 -3.422 1.00 45.00 36 ILE B O 1
ATOM 1711 N N . PHE B 1 48 ? 41.198 25.881 -2.816 1.00 33.66 37 PHE B N 1
ATOM 1712 C CA . PHE B 1 48 ? 41.725 24.937 -1.838 1.00 30.70 37 PHE B CA 1
ATOM 1713 C C . PHE B 1 48 ? 41.400 23.498 -2.187 1.00 28.44 37 PHE B C 1
ATOM 1714 O O . PHE B 1 48 ? 40.480 23.232 -2.951 1.00 29.43 37 PHE B O 1
ATOM 1722 N N . THR B 1 49 ? 42.167 22.569 -1.629 1.00 26.06 38 THR B N 1
ATOM 1723 C CA . THR B 1 49 ? 41.861 21.153 -1.784 1.00 26.14 38 THR B CA 1
ATOM 1724 C C . THR B 1 49 ? 41.693 20.491 -0.419 1.00 31.33 38 THR B C 1
ATOM 1725 O O . THR B 1 49 ? 42.577 20.557 0.431 1.00 34.21 38 THR B O 1
ATOM 1729 N N . LEU B 1 50 ? 40.546 19.849 -0.222 1.00 28.09 39 LEU B N 1
ATOM 1730 C CA . LEU B 1 50 ? 40.188 19.283 1.073 1.00 26.35 39 LEU B CA 1
ATOM 1731 C C . LEU B 1 50 ? 40.930 17.982 1.356 1.00 29.80 39 LEU B C 1
ATOM 1732 O O . LEU B 1 50 ? 41.277 17.239 0.439 1.00 34.01 39 LEU B O 1
ATOM 1737 N N . TYR B 1 51 ? 41.161 17.713 2.637 1.00 27.70 40 TYR B N 1
ATOM 1738 C CA . TYR B 1 51 ? 41.747 16.453 3.072 1.00 34.50 40 TYR B CA 1
ATOM 1739 C C . TYR B 1 51 ? 41.161 16.038 4.414 1.00 36.54 40 TYR B C 1
ATOM 1740 O O . TYR B 1 51 ? 41.295 16.758 5.403 1.00 41.15 40 TYR B O 1
ATOM 1749 N N . LYS B 1 52 ? 40.512 14.880 4.446 1.00 35.08 41 LYS B N 1
ATOM 1750 C CA . LYS B 1 52 ? 39.973 14.355 5.693 1.00 32.44 41 LYS B CA 1
ATOM 1751 C C . LYS B 1 52 ? 40.939 13.343 6.295 1.00 41.41 41 LYS B C 1
ATOM 1752 O O . LYS B 1 52 ? 41.184 12.285 5.718 1.00 47.99 41 LYS B O 1
ATOM 1758 N N . LYS B 1 53 ? 41.488 13.679 7.457 1.00 48.03 42 LYS B N 1
ATOM 1759 C CA . LYS B 1 53 ? 42.497 12.848 8.100 1.00 54.25 42 LYS B CA 1
ATOM 1760 C C . LYS B 1 53 ? 41.882 11.792 9.014 1.00 62.25 42 LYS B C 1
ATOM 1761 O O . LYS B 1 53 ? 42.185 10.606 8.896 1.00 61.77 42 LYS B O 1
ATOM 1767 N N . ASP B 1 54 ? 41.016 12.220 9.926 1.00 72.64 43 ASP B N 1
ATOM 1768 C CA . ASP B 1 54 ? 40.418 11.292 10.880 1.00 76.65 43 ASP B CA 1
ATOM 1769 C C . ASP B 1 54 ? 39.062 10.779 10.419 1.00 74.62 43 ASP B C 1
ATOM 1770 O O . ASP B 1 54 ? 38.688 10.934 9.258 1.00 76.54 43 ASP B O 1
ATOM 1775 N N . GLY B 1 55 ? 38.348 10.150 11.347 1.00 73.97 44 GLY B N 1
ATOM 1776 C CA . GLY B 1 55 ? 36.962 9.766 11.152 1.00 76.17 44 GLY B CA 1
ATOM 1777 C C . GLY B 1 55 ? 36.677 8.747 10.065 1.00 80.07 44 GLY B C 1
ATOM 1778 O O . GLY B 1 55 ? 37.584 8.146 9.489 1.00 80.98 44 GLY B O 1
ATOM 1779 N N . VAL B 1 56 ? 35.390 8.556 9.797 1.00 78.43 45 VAL B N 1
ATOM 1780 C CA . VAL B 1 56 ? 34.925 7.634 8.770 1.00 82.18 45 VAL B CA 1
ATOM 1781 C C . VAL B 1 56 ? 35.316 8.147 7.388 1.00 78.44 45 VAL B C 1
ATOM 1782 O O . VAL B 1 56 ? 35.127 9.326 7.089 1.00 74.98 45 VAL B O 1
ATOM 1786 N N . PRO B 1 57 ? 35.870 7.262 6.543 1.00 75.81 46 PRO B N 1
ATOM 1787 C CA . PRO B 1 57 ? 36.284 7.645 5.189 1.00 71.78 46 PRO B CA 1
ATOM 1788 C C . PRO B 1 57 ? 35.139 8.194 4.339 1.00 69.64 46 PRO B C 1
ATOM 1789 O O . PRO B 1 57 ? 34.071 7.585 4.246 1.00 72.46 46 PRO B O 1
ATOM 1793 N N . VAL B 1 58 ? 35.378 9.351 3.729 1.00 65.22 47 VAL B N 1
ATOM 1794 C CA . VAL B 1 58 ? 34.403 9.996 2.854 1.00 61.34 47 VAL B CA 1
ATOM 1795 C C . VAL B 1 58 ? 34.999 10.222 1.464 1.00 66.03 47 VAL B C 1
ATOM 1796 O O . VAL B 1 58 ? 35.769 11.159 1.261 1.00 61.45 47 VAL B O 1
ATOM 1800 N N . PRO B 1 59 ? 34.635 9.359 0.502 1.00 72.00 48 PRO B N 1
ATOM 1801 C CA . PRO B 1 59 ? 35.152 9.388 -0.873 1.00 71.97 48 PRO B CA 1
ATOM 1802 C C . PRO B 1 59 ? 34.847 10.688 -1.609 1.00 68.52 48 PRO B C 1
ATOM 1803 O O . PRO B 1 59 ? 35.690 11.162 -2.369 1.00 67.43 48 PRO B O 1
ATOM 1807 N N . GLU B 1 60 ? 33.664 11.256 -1.390 1.00 68.09 49 GLU B N 1
ATOM 1808 C CA . GLU B 1 60 ? 33.290 12.501 -2.058 1.00 58.58 49 GLU B CA 1
ATOM 1809 C C . GLU B 1 60 ? 34.014 13.701 -1.456 1.00 56.58 49 GLU B C 1
ATOM 1810 O O . GLU B 1 60 ? 33.778 14.844 -1.848 1.00 59.54 49 GLU B O 1
ATOM 1816 N N . LEU B 1 61 ? 34.890 13.431 -0.495 1.00 55.16 50 LEU B N 1
ATOM 1817 C CA . LEU B 1 61 ? 35.730 14.459 0.103 1.00 54.39 50 LEU B CA 1
ATOM 1818 C C . LEU B 1 61 ? 37.204 14.211 -0.216 1.00 65.20 50 LEU B C 1
ATOM 1819 O O . LEU B 1 61 ? 38.073 14.978 0.196 1.00 70.60 50 LEU B O 1
ATOM 1824 N N . TYR B 1 62 ? 37.476 13.136 -0.952 1.00 64.50 51 TYR B N 1
ATOM 1825 C CA . TYR B 1 62 ? 38.843 12.788 -1.329 1.00 63.61 51 TYR B CA 1
ATOM 1826 C C . TYR B 1 62 ? 39.370 13.708 -2.423 1.00 62.79 51 TYR B C 1
ATOM 1827 O O . TYR B 1 62 ? 38.863 13.703 -3.546 1.00 64.99 51 TYR B O 1
ATOM 1836 N N . ASN B 1 63 ? 40.398 14.483 -2.088 1.00 59.68 52 ASN B N 1
ATOM 1837 C CA . ASN B 1 63 ? 41.013 15.420 -3.028 1.00 53.13 52 ASN B CA 1
ATOM 1838 C C . ASN B 1 63 ? 39.993 16.304 -3.739 1.00 47.54 52 ASN B C 1
ATOM 1839 O O . ASN B 1 63 ? 40.102 16.548 -4.940 1.00 46.63 52 ASN B O 1
ATOM 1844 N N . ARG B 1 64 ? 39.003 16.780 -2.993 1.00 46.94 53 ARG B N 1
ATOM 1845 C CA . ARG B 1 64 ? 37.969 17.637 -3.557 1.00 44.45 53 ARG B CA 1
ATOM 1846 C C . ARG B 1 64 ? 38.377 19.102 -3.500 1.00 38.63 53 ARG B C 1
ATOM 1847 O O . ARG B 1 64 ? 38.698 19.627 -2.437 1.00 34.67 53 ARG B O 1
ATOM 1855 N N . ILE B 1 65 ? 38.359 19.760 -4.653 1.00 37.01 54 ILE B N 1
ATOM 1856 C CA . ILE B 1 65 ? 38.780 21.152 -4.745 1.00 31.58 54 ILE B CA 1
ATOM 1857 C C . ILE B 1 65 ? 37.590 22.099 -4.597 1.00 24.54 54 ILE B C 1
ATOM 1858 O O . ILE B 1 65 ? 36.597 21.968 -5.311 1.00 34.00 54 ILE B O 1
ATOM 1863 N N . PHE B 1 66 ? 37.689 23.049 -3.670 1.00 24.03 55 PHE B N 1
ATOM 1864 C CA . PHE B 1 66 ? 36.624 24.026 -3.474 1.00 23.95 55 PHE B CA 1
ATOM 1865 C C . PHE B 1 66 ? 37.133 25.466 -3.551 1.00 30.28 55 PHE B C 1
ATOM 1866 O O . PHE B 1 66 ? 38.333 25.734 -3.414 1.00 31.50 55 PHE B O 1
ATOM 1874 N N . TRP B 1 67 ? 36.195 26.384 -3.770 1.00 30.43 56 TRP B N 1
ATOM 1875 C CA . TRP B 1 67 ? 36.483 27.809 -3.913 1.00 25.79 56 TRP B CA 1
ATOM 1876 C C . TRP B 1 67 ? 36.012 28.571 -2.681 1.00 32.82 56 TRP B C 1
ATOM 1877 O O . TRP B 1 67 ? 34.832 28.526 -2.335 1.00 33.01 56 TRP B O 1
ATOM 1888 N N . ASN B 1 68 ? 36.944 29.255 -2.023 1.00 31.28 57 ASN B N 1
ATOM 1889 C CA . ASN B 1 68 ? 36.660 30.018 -0.810 1.00 33.84 57 ASN B CA 1
ATOM 1890 C C . ASN B 1 68 ? 36.119 29.153 0.326 1.00 32.20 57 ASN B C 1
ATOM 1891 O O . ASN B 1 68 ? 36.775 28.990 1.355 1.00 41.59 57 ASN B O 1
ATOM 1896 N N . SER B 1 69 ? 34.923 28.602 0.140 1.00 34.60 58 SER B N 1
ATOM 1897 C CA . SER B 1 69 ? 34.276 27.819 1.186 1.00 25.21 58 SER B CA 1
ATOM 1898 C C . SER B 1 69 ? 33.770 26.477 0.668 1.00 39.47 58 SER B C 1
ATOM 1899 O O . SER B 1 69 ? 33.697 26.253 -0.541 1.00 48.07 58 SER B O 1
ATOM 1902 N N . PHE B 1 70 ? 33.427 25.584 1.592 1.00 29.15 59 PHE B N 1
ATOM 1903 C CA . PHE B 1 70 ? 32.879 24.280 1.230 1.00 27.34 59 PHE B CA 1
ATOM 1904 C C . PHE B 1 70 ? 31.745 23.874 2.167 1.00 24.19 59 PHE B C 1
ATOM 1905 O O . PHE B 1 70 ? 31.952 23.710 3.367 1.00 27.19 59 PHE B O 1
ATOM 1913 N N . LEU B 1 71 ? 30.551 23.704 1.607 1.00 25.21 60 LEU B N 1
ATOM 1914 C CA . LEU B 1 71 ? 29.365 23.430 2.408 1.00 26.13 60 LEU B CA 1
ATOM 1915 C C . LEU B 1 71 ? 29.077 21.942 2.569 1.00 42.87 60 LEU B C 1
ATOM 1916 O O . LEU B 1 71 ? 28.761 21.245 1.605 1.00 46.41 60 LEU B O 1
ATOM 1921 N N . ILE B 1 72 ? 29.184 21.467 3.803 1.00 26.07 61 ILE B N 1
ATOM 1922 C CA . ILE B 1 72 ? 28.745 20.125 4.158 1.00 26.88 61 ILE B CA 1
ATOM 1923 C C . ILE B 1 72 ? 27.332 20.187 4.719 1.00 38.92 61 ILE B C 1
ATOM 1924 O O . ILE B 1 72 ? 27.103 20.757 5.792 1.00 38.57 61 ILE B O 1
ATOM 1929 N N . SER B 1 73 ? 26.394 19.594 3.987 1.00 30.24 62 SER B N 1
ATOM 1930 C CA . SER B 1 73 ? 24.987 19.613 4.363 1.00 37.97 62 SER B CA 1
ATOM 1931 C C . SER B 1 73 ? 24.199 18.584 3.561 1.00 40.49 62 SER B C 1
ATOM 1932 O O . SER B 1 73 ? 24.241 18.593 2.331 1.00 44.27 62 SER B O 1
ATOM 1935 N N . PRO B 1 74 ? 23.472 17.694 4.255 1.00 39.91 63 PRO B N 1
ATOM 1936 C CA . PRO B 1 74 ? 23.372 17.615 5.716 1.00 39.30 63 PRO B CA 1
ATOM 1937 C C . PRO B 1 74 ? 24.529 16.848 6.350 1.00 38.14 63 PRO B C 1
ATOM 1938 O O . PRO B 1 74 ? 25.128 15.987 5.709 1.00 40.31 63 PRO B O 1
ATOM 1942 N N . VAL B 1 75 ? 24.826 17.155 7.607 1.00 38.01 64 VAL B N 1
ATOM 1943 C CA . VAL B 1 75 ? 25.954 16.540 8.294 1.00 37.19 64 VAL B CA 1
ATOM 1944 C C . VAL B 1 75 ? 25.601 15.167 8.851 1.00 37.29 64 VAL B C 1
ATOM 1945 O O . VAL B 1 75 ? 24.625 15.007 9.582 1.00 39.32 64 VAL B O 1
ATOM 1949 N N . THR B 1 76 ? 26.413 14.180 8.496 1.00 36.51 65 THR B N 1
ATOM 1950 C CA . THR B 1 76 ? 26.220 12.814 8.949 1.00 38.26 65 THR B CA 1
ATOM 1951 C C . THR B 1 76 ? 27.347 12.438 9.903 1.00 35.82 65 THR B C 1
ATOM 1952 O O . THR B 1 76 ? 28.361 13.138 9.973 1.00 43.79 65 THR B O 1
ATOM 1956 N N . PRO B 1 77 ? 27.170 11.338 10.657 1.00 37.95 66 PRO B N 1
ATOM 1957 C CA . PRO B 1 77 ? 28.264 10.880 11.519 1.00 42.20 66 PRO B CA 1
ATOM 1958 C C . PRO B 1 77 ? 29.561 10.601 10.753 1.00 46.04 66 PRO B C 1
ATOM 1959 O O . PRO B 1 77 ? 30.634 10.582 11.353 1.00 47.64 66 PRO B O 1
ATOM 1963 N N . ALA B 1 78 ? 29.463 10.378 9.446 1.00 46.30 67 ALA B N 1
ATOM 1964 C CA . ALA B 1 78 ? 30.650 10.122 8.634 1.00 41.96 67 ALA B CA 1
ATOM 1965 C C . ALA B 1 78 ? 31.509 11.375 8.477 1.00 40.75 67 ALA B C 1
ATOM 1966 O O . ALA B 1 78 ? 32.692 11.288 8.148 1.00 41.91 67 ALA B O 1
ATOM 1968 N N . HIS B 1 79 ? 30.909 12.538 8.707 1.00 40.21 68 HIS B N 1
ATOM 1969 C CA . HIS B 1 79 ? 31.601 13.807 8.519 1.00 35.10 68 HIS B CA 1
ATOM 1970 C C . HIS B 1 79 ? 32.401 14.228 9.750 1.00 38.67 68 HIS B C 1
ATOM 1971 O O . HIS B 1 79 ? 33.216 15.147 9.682 1.00 42.83 68 HIS B O 1
ATOM 1978 N N . ALA B 1 80 ? 32.165 13.559 10.873 1.00 36.70 69 ALA B N 1
ATOM 1979 C CA . ALA B 1 80 ? 32.919 13.835 12.092 1.00 34.68 69 ALA B CA 1
ATOM 1980 C C . ALA B 1 80 ? 34.377 13.421 11.918 1.00 34.63 69 ALA B C 1
ATOM 1981 O O . ALA B 1 80 ? 34.660 12.300 11.496 1.00 34.35 69 ALA B O 1
ATOM 1983 N N . GLY B 1 81 ? 35.300 14.325 12.231 1.00 31.93 70 GLY B N 1
ATOM 1984 C CA . GLY B 1 81 ? 36.714 14.014 12.117 1.00 33.10 70 GLY B CA 1
ATOM 1985 C C . GLY B 1 81 ? 37.582 15.217 11.806 1.00 31.58 70 GLY B C 1
ATOM 1986 O O . GLY B 1 81 ? 37.118 16.352 11.841 1.00 30.92 70 GLY B O 1
ATOM 1987 N N . THR B 1 82 ? 38.847 14.965 11.492 1.00 31.55 71 THR B N 1
ATOM 1988 C CA . THR B 1 82 ? 39.799 16.041 11.256 1.00 31.14 71 THR B CA 1
ATOM 1989 C C . THR B 1 82 ? 39.945 16.358 9.772 1.00 35.48 71 THR B C 1
ATOM 1990 O O . THR B 1 82 ? 40.031 15.457 8.940 1.00 30.76 71 THR B O 1
ATOM 1994 N N . TYR B 1 83 ? 39.971 17.646 9.451 1.00 28.81 72 TYR B N 1
ATOM 1995 C CA . TYR B 1 83 ? 40.132 18.095 8.075 1.00 27.95 72 TYR B CA 1
ATOM 1996 C C . TYR B 1 83 ? 41.349 19.005 7.931 1.00 30.48 72 TYR B C 1
ATOM 1997 O O . TYR B 1 83 ? 41.678 19.763 8.844 1.00 33.71 72 TYR B O 1
ATOM 2006 N N . ARG B 1 84 ? 42.015 18.924 6.783 1.00 29.03 73 ARG B N 1
ATOM 2007 C CA . ARG B 1 84 ? 43.086 19.858 6.445 1.00 29.72 73 ARG B CA 1
ATOM 2008 C C . ARG B 1 84 ? 42.961 20.311 4.993 1.00 28.71 73 ARG B C 1
ATOM 2009 O O . ARG B 1 84 ? 42.416 19.595 4.155 1.00 36.99 73 ARG B O 1
ATOM 2017 N N . CYS B 1 85 ? 43.462 21.507 4.704 1.00 28.93 74 CYS B N 1
ATOM 2018 C CA . CYS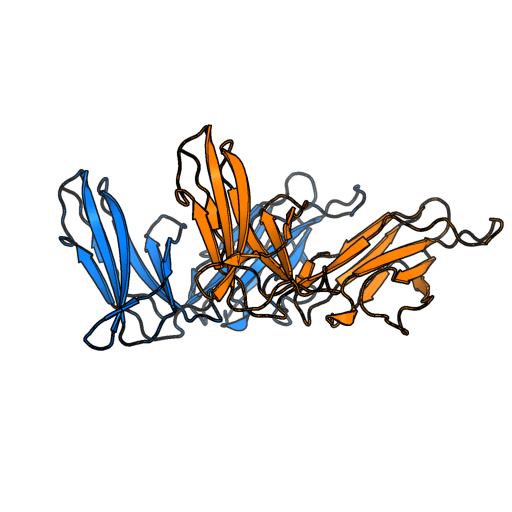 B 1 85 ? 43.318 22.095 3.379 1.00 29.05 74 CYS B CA 1
ATOM 2019 C C . CYS B 1 85 ? 44.626 22.698 2.877 1.00 32.28 74 CYS B C 1
ATOM 2020 O O . CYS B 1 85 ? 45.288 23.453 3.590 1.00 36.92 74 CYS B O 1
ATOM 2023 N N . ARG B 1 86 ? 44.993 22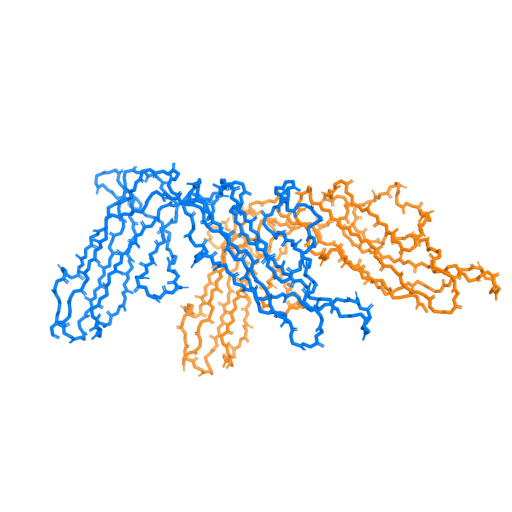.355 1.647 1.00 30.16 75 ARG B N 1
ATOM 2024 C CA . ARG B 1 86 ? 46.125 22.985 0.978 1.00 33.55 75 ARG B CA 1
ATOM 2025 C C . ARG B 1 86 ? 45.617 24.075 0.040 1.00 33.91 75 ARG B C 1
ATOM 2026 O O . ARG B 1 86 ? 44.611 23.893 -0.645 1.00 34.68 75 ARG B O 1
ATOM 2034 N N . GLY B 1 87 ? 46.317 25.204 0.011 1.00 36.28 76 GLY B N 1
ATOM 2035 C CA . GLY B 1 87 ? 45.928 26.318 -0.833 1.00 35.38 76 GLY B CA 1
ATOM 2036 C C . GLY B 1 87 ? 46.661 26.320 -2.158 1.00 32.77 76 GLY B C 1
ATOM 2037 O O . GLY B 1 87 ? 47.813 25.890 -2.239 1.00 34.61 76 GLY B O 1
ATOM 2038 N N . PHE B 1 88 ? 45.990 26.806 -3.198 1.00 31.83 77 PHE B N 1
ATOM 2039 C CA . PHE B 1 88 ? 46.580 26.842 -4.526 1.00 32.74 77 PHE B CA 1
ATOM 2040 C C . PHE B 1 88 ? 47.679 27.897 -4.610 1.00 41.95 77 PHE B C 1
ATOM 2041 O O . PHE B 1 88 ? 47.431 29.100 -4.482 1.00 44.23 77 PHE B O 1
ATOM 2049 N N . HIS B 1 89 ? 48.899 27.418 -4.825 1.00 37.22 78 HIS B N 1
ATOM 2050 C CA . HIS B 1 89 ? 50.084 28.256 -4.883 1.00 48.21 78 HIS B CA 1
ATOM 2051 C C . HIS B 1 89 ? 50.843 27.907 -6.157 1.00 55.28 78 HIS B C 1
ATOM 2052 O O . HIS B 1 89 ? 51.874 27.240 -6.106 1.00 56.20 78 HIS B O 1
ATOM 2059 N N . PRO B 1 90 ? 50.332 28.375 -7.306 1.00 62.07 79 PRO B N 1
ATOM 2060 C CA . PRO B 1 90 ? 50.719 27.921 -8.649 1.00 69.67 79 PRO B CA 1
ATOM 2061 C C . PRO B 1 90 ? 52.200 28.079 -8.977 1.00 87.52 79 PRO B C 1
ATOM 2062 O O . PRO B 1 90 ? 52.714 27.324 -9.802 1.00 91.07 79 PRO B O 1
ATOM 2066 N N . HIS B 1 91 ? 52.871 29.038 -8.350 1.00 98.70 80 HIS B N 1
ATOM 2067 C CA . HIS B 1 91 ? 54.289 29.243 -8.610 1.00 109.17 80 HIS B CA 1
ATOM 2068 C C . HIS B 1 91 ? 55.127 28.780 -7.428 1.00 105.61 80 HIS B C 1
ATOM 2069 O O . HIS B 1 91 ? 55.889 29.541 -6.831 1.00 108.67 80 HIS B O 1
ATOM 2076 N N . SER B 1 92 ? 54.946 27.507 -7.101 1.00 94.30 81 SER B N 1
ATOM 2077 C CA . SER B 1 92 ? 55.706 26.822 -6.072 1.00 80.30 81 SER B CA 1
ATOM 2078 C C . SER B 1 92 ? 56.057 25.455 -6.654 1.00 77.67 81 SER B C 1
ATOM 2079 O O . SER B 1 92 ? 55.493 25.072 -7.679 1.00 79.76 81 SER B O 1
ATOM 2082 N N . PRO B 1 93 ? 57.000 24.724 -6.033 1.00 77.48 82 PRO B N 1
ATOM 2083 C CA . PRO B 1 93 ? 57.392 23.432 -6.612 1.00 70.79 82 PRO B CA 1
ATOM 2084 C C . PRO B 1 93 ? 56.243 22.433 -6.779 1.00 61.72 82 PRO B C 1
ATOM 2085 O O . PRO B 1 93 ? 56.259 21.645 -7.723 1.00 58.97 82 PRO B O 1
ATOM 2089 N N . THR B 1 94 ? 55.260 22.466 -5.887 1.00 53.96 83 THR B N 1
ATOM 2090 C CA . THR B 1 94 ? 54.163 21.504 -5.945 1.00 49.54 83 THR B CA 1
ATOM 2091 C C . THR B 1 94 ? 52.856 22.138 -6.425 1.00 45.20 83 THR B C 1
ATOM 2092 O O . THR B 1 94 ? 51.833 21.459 -6.543 1.00 48.12 83 THR B O 1
ATOM 2096 N N . GLU B 1 95 ? 52.904 23.442 -6.691 1.00 45.07 84 GLU B N 1
ATOM 2097 C CA . GLU B 1 95 ? 51.731 24.237 -7.067 1.00 42.15 84 GLU B CA 1
ATOM 2098 C C . GLU B 1 95 ? 50.611 24.208 -6.016 1.00 39.56 84 GLU B C 1
ATOM 2099 O O . GLU B 1 95 ? 49.515 24.714 -6.253 1.00 37.30 84 GLU B O 1
ATOM 2105 N N . TRP B 1 96 ? 50.889 23.618 -4.858 1.00 40.23 85 TRP B N 1
ATOM 2106 C CA . TRP B 1 96 ? 49.960 23.637 -3.735 1.00 38.25 85 TRP B CA 1
ATOM 2107 C C . TRP B 1 96 ? 50.759 23.800 -2.450 1.00 53.76 85 TRP B C 1
ATOM 2108 O O . TRP B 1 96 ? 51.902 23.351 -2.362 1.00 58.85 85 TRP B O 1
ATOM 2119 N N . SER B 1 97 ? 50.161 24.445 -1.455 1.00 48.38 86 SER B N 1
ATOM 2120 C CA . SER B 1 97 ? 50.902 24.828 -0.258 1.00 44.72 86 SER B CA 1
ATOM 2121 C C . SER B 1 97 ? 50.897 23.745 0.814 1.00 41.85 86 SER B C 1
ATOM 2122 O O . SER B 1 97 ? 50.444 22.622 0.584 1.00 40.59 86 SER B O 1
ATOM 2125 N N . ALA B 1 98 ? 51.419 24.097 1.984 1.00 44.49 87 ALA B N 1
ATOM 2126 C CA . ALA B 1 98 ? 51.411 23.206 3.133 1.00 44.46 87 ALA B CA 1
ATOM 2127 C C . ALA B 1 98 ? 49.986 23.072 3.655 1.00 41.48 87 ALA B C 1
ATOM 2128 O O . ALA B 1 98 ? 49.158 23.956 3.423 1.00 40.24 87 ALA B O 1
ATOM 2130 N N . PRO B 1 99 ? 49.685 21.957 4.342 1.00 40.80 88 PRO B N 1
ATOM 2131 C CA . PRO B 1 99 ? 48.337 21.770 4.892 1.00 42.25 88 PRO B CA 1
ATOM 2132 C C . PRO B 1 99 ? 47.977 22.846 5.912 1.00 44.68 88 PRO B C 1
ATOM 2133 O O . PRO B 1 99 ? 48.851 23.348 6.619 1.00 49.67 88 PRO B O 1
ATOM 2137 N N . SER B 1 100 ? 46.697 23.196 5.977 1.00 40.18 89 SER B N 1
ATOM 2138 C CA . SER B 1 100 ? 46.228 24.219 6.902 1.00 39.45 89 SER B CA 1
ATOM 2139 C C . SER B 1 100 ? 46.250 23.708 8.336 1.00 40.09 89 SER B C 1
ATOM 2140 O O . SER B 1 100 ? 46.713 22.601 8.605 1.00 38.62 89 SER B O 1
ATOM 2143 N N . ASN B 1 101 ? 45.752 24.528 9.254 1.00 41.94 90 ASN B N 1
ATOM 2144 C CA . ASN B 1 101 ? 45.569 24.107 10.630 1.00 46.89 90 ASN B CA 1
ATOM 2145 C C . ASN B 1 101 ? 44.555 22.975 10.686 1.00 45.23 90 ASN B C 1
ATOM 2146 O O . ASN B 1 101 ? 43.580 22.980 9.932 1.00 41.23 90 ASN B O 1
ATOM 2151 N N . PRO B 1 102 ? 44.784 21.995 11.571 1.00 48.44 91 PRO B N 1
ATOM 2152 C CA . PRO B 1 102 ? 43.831 20.891 11.716 1.00 46.63 91 PRO B CA 1
ATOM 2153 C C . PRO B 1 102 ? 42.466 21.389 12.183 1.00 44.72 91 PRO B C 1
ATOM 2154 O O . PRO B 1 102 ? 42.368 22.071 13.203 1.00 49.41 91 PRO B O 1
ATOM 2158 N N . LEU B 1 103 ? 41.425 21.052 11.429 1.00 38.43 92 LEU B N 1
ATOM 2159 C CA . LEU B 1 103 ? 40.075 21.506 11.740 1.00 37.18 92 LEU B CA 1
ATOM 2160 C C . LEU B 1 103 ? 39.186 20.331 12.124 1.00 37.78 92 LEU B C 1
ATOM 2161 O O . LEU B 1 103 ? 38.768 19.554 11.268 1.00 39.66 92 LEU B O 1
ATOM 2166 N N . VAL B 1 104 ? 38.899 20.206 13.415 1.00 33.64 93 VAL B N 1
ATOM 2167 C CA . VAL B 1 104 ? 38.114 19.085 13.914 1.00 30.94 93 VAL B CA 1
ATOM 2168 C C . VAL B 1 104 ? 36.618 19.382 13.910 1.00 34.45 93 VAL B C 1
ATOM 2169 O O . VAL B 1 104 ? 36.155 20.310 14.573 1.00 37.76 93 VAL B O 1
ATOM 2173 N N . ILE B 1 105 ? 35.868 18.585 13.156 1.00 35.23 94 ILE B N 1
ATOM 2174 C CA . ILE B 1 105 ? 34.415 18.703 13.112 1.00 26.75 94 ILE B CA 1
ATOM 2175 C C . ILE B 1 105 ? 33.768 17.619 13.963 1.00 27.81 94 ILE B C 1
ATOM 2176 O O . ILE B 1 105 ? 34.072 16.435 13.814 1.00 28.72 94 ILE B O 1
ATOM 2181 N N . MET B 1 106 ? 32.867 18.033 14.848 1.00 28.35 95 MET B N 1
ATOM 2182 C CA . MET B 1 106 ? 32.196 17.112 15.755 1.00 29.25 95 MET B CA 1
ATOM 2183 C C . MET B 1 106 ? 30.703 17.019 15.472 1.00 29.42 95 MET B C 1
ATOM 2184 O O . MET B 1 106 ? 30.042 18.029 15.235 1.00 28.85 95 MET B O 1
ATOM 2189 N N . VAL B 1 107 ? 30.179 15.799 15.499 1.00 30.69 96 VAL B N 1
ATOM 2190 C CA . VAL B 1 107 ? 28.756 15.569 15.278 1.00 31.57 96 VAL B CA 1
ATOM 2191 C C . VAL B 1 107 ? 28.083 15.079 16.552 1.00 33.18 96 VAL B C 1
ATOM 2192 O O . VAL B 1 107 ? 28.502 14.087 17.142 1.00 34.37 96 VAL B O 1
ATOM 2196 N N . THR B 1 108 ? 27.026 15.772 16.962 1.00 33.53 97 THR B N 1
ATOM 2197 C CA . THR B 1 108 ? 26.341 15.454 18.209 1.00 39.38 97 THR B CA 1
ATOM 2198 C C . THR B 1 108 ? 24.917 14.949 17.988 1.00 45.00 97 THR B C 1
ATOM 2199 O O . THR B 1 108 ? 24.376 15.036 16.884 1.00 46.33 97 THR B O 1
ATOM 2203 N N . GLY B 1 109 ? 24.317 14.424 19.053 1.00 46.37 98 GLY B N 1
ATOM 2204 C CA . GLY B 1 109 ? 22.948 13.942 19.010 1.00 49.07 98 GLY B CA 1
ATOM 2205 C C . GLY B 1 109 ? 22.799 12.631 18.264 1.00 51.11 98 GLY B C 1
ATOM 2206 O O . GLY B 1 109 ? 21.915 12.482 17.423 1.00 53.11 98 GLY B O 1
ATOM 2207 N N . LEU B 1 110 ? 23.667 11.676 18.576 1.00 44.86 99 LEU B N 1
ATOM 2208 C CA . LEU B 1 110 ? 23.641 10.376 17.918 1.00 46.24 99 LEU B CA 1
ATOM 2209 C C . LEU B 1 110 ? 23.132 9.291 18.861 1.00 54.32 99 LEU B C 1
ATOM 2210 O O . LEU B 1 110 ? 22.375 8.407 18.460 1.00 57.83 99 LEU B O 1
ATOM 2215 N N . TYR B 1 111 ? 23.551 9.370 20.119 1.00 54.67 100 TYR B N 1
ATOM 2216 C CA . TYR B 1 111 ? 23.154 8.394 21.125 1.00 59.92 100 TYR B CA 1
ATOM 2217 C C . TYR B 1 111 ? 22.431 9.094 22.272 1.00 71.12 100 TYR B C 1
ATOM 2218 O O . TYR B 1 111 ? 22.330 10.321 22.282 1.00 66.77 100 TYR B O 1
ATOM 2227 N N . GLU B 1 112 ? 21.927 8.319 23.230 1.00 86.78 101 GLU B N 1
ATOM 2228 C CA . GLU B 1 112 ? 21.257 8.889 24.400 1.00 90.09 101 GLU B CA 1
ATOM 2229 C C . GLU B 1 112 ? 22.185 9.814 25.172 1.00 85.46 101 GLU B C 1
ATOM 2230 O O . GLU B 1 112 ? 23.392 9.585 25.234 1.00 87.93 101 GLU B O 1
ATOM 2236 N N . LYS B 1 113 ? 21.615 10.858 25.765 1.00 75.97 102 LYS B N 1
ATOM 2237 C CA . LYS B 1 113 ? 22.400 11.805 26.542 1.00 66.82 102 LYS B CA 1
ATOM 2238 C C . LYS B 1 113 ? 22.797 11.204 27.884 1.00 65.35 102 LYS B C 1
ATOM 2239 O O . LYS B 1 113 ? 22.013 10.486 28.505 1.00 67.83 102 LYS B O 1
ATOM 2245 N N . PRO B 1 114 ? 24.028 11.487 28.330 1.00 63.91 103 PRO B N 1
ATOM 2246 C CA . PRO B 1 114 ? 24.468 11.061 29.659 1.00 50.34 103 PRO B CA 1
ATOM 2247 C C . PRO B 1 114 ? 23.971 12.023 30.727 1.00 59.70 103 PRO B C 1
ATOM 2248 O O . PRO B 1 114 ? 23.672 13.179 30.429 1.00 49.52 103 PRO B O 1
ATOM 2252 N N . SER B 1 115 ? 23.873 11.540 31.958 1.00 57.37 104 SER B N 1
ATOM 2253 C CA . SER B 1 115 ? 23.482 12.381 33.077 1.00 59.92 104 SER B CA 1
ATOM 2254 C C . SER B 1 115 ? 24.718 12.986 33.727 1.00 61.98 104 SER B C 1
ATOM 2255 O O . SER B 1 115 ? 25.733 12.314 33.894 1.00 61.33 104 SER B O 1
ATOM 2258 N N . LEU B 1 116 ? 24.626 14.260 34.091 1.00 59.58 105 LEU B N 1
ATOM 2259 C CA . LEU B 1 116 ? 25.743 14.962 34.706 1.00 60.19 105 LEU B CA 1
ATOM 2260 C C . LEU B 1 116 ? 25.389 15.398 36.125 1.00 64.25 105 LEU B C 1
ATOM 2261 O O . LEU B 1 116 ? 24.397 16.092 36.340 1.00 71.19 105 LEU B O 1
ATOM 2266 N N . THR B 1 117 ? 26.193 14.971 37.095 1.00 62.38 106 THR B N 1
ATOM 2267 C CA . THR B 1 117 ? 25.955 15.347 38.487 1.00 66.28 106 THR B CA 1
ATOM 2268 C C . THR B 1 117 ? 27.200 15.956 39.113 1.00 64.05 106 THR B C 1
ATOM 2269 O O . THR B 1 117 ? 28.300 15.816 38.586 1.00 65.06 106 THR B O 1
ATOM 2273 N N . ALA B 1 118 ? 27.022 16.622 40.248 1.00 57.53 107 ALA B N 1
ATOM 2274 C CA . ALA B 1 118 ? 28.118 17.357 40.866 1.00 57.47 107 ALA B CA 1
ATOM 2275 C C . ALA B 1 118 ? 28.373 16.928 42.308 1.00 66.07 107 ALA B C 1
ATOM 2276 O O . ALA B 1 118 ? 27.441 16.761 43.094 1.00 67.88 107 ALA B O 1
ATOM 2278 N N . ARG B 1 119 ? 29.648 16.750 42.641 1.00 60.33 108 ARG B N 1
ATOM 2279 C CA . ARG B 1 119 ? 30.067 16.492 44.013 1.00 62.99 108 ARG B CA 1
ATOM 2280 C C . ARG B 1 119 ? 30.888 17.669 44.536 1.00 76.79 108 ARG B C 1
ATOM 2281 O O . ARG B 1 119 ? 31.808 18.132 43.857 1.00 60.96 108 ARG B O 1
ATOM 2289 N N . PRO B 1 120 ? 30.564 18.152 45.750 1.00 77.78 109 PRO B N 1
ATOM 2290 C CA . PRO B 1 120 ? 29.514 17.620 46.631 1.00 79.41 109 PRO B CA 1
ATOM 2291 C C . PRO B 1 120 ? 28.108 18.026 46.199 1.00 82.21 109 PRO B C 1
ATOM 2292 O O . PRO B 1 120 ? 27.133 17.361 46.551 1.00 84.20 109 PRO B O 1
ATOM 2296 N N . GLY B 1 121 ? 28.016 19.109 45.438 1.00 82.74 110 GLY B N 1
ATOM 2297 C CA . GLY B 1 121 ? 26.739 19.614 44.976 1.00 80.59 110 GLY B CA 1
ATOM 2298 C C . GLY B 1 121 ? 26.948 20.716 43.962 1.00 76.62 110 GLY B C 1
ATOM 2299 O O . GLY B 1 121 ? 28.069 21.192 43.786 1.00 76.45 110 GLY B O 1
ATOM 2300 N N . PRO B 1 122 ? 25.870 21.129 43.283 1.00 73.36 111 PRO B N 1
ATOM 2301 C CA . PRO B 1 122 ? 25.966 22.179 42.264 1.00 67.94 111 PRO B CA 1
ATOM 2302 C C . PRO B 1 122 ? 26.247 23.560 42.858 1.00 70.60 111 PRO B C 1
ATOM 2303 O O . PRO B 1 122 ? 26.589 24.482 42.119 1.00 65.20 111 PRO B O 1
ATOM 2307 N N . THR B 1 123 ? 26.104 23.695 44.174 1.00 80.45 112 THR B N 1
ATOM 2308 C CA . THR B 1 123 ? 26.370 24.962 44.851 1.00 83.60 112 THR B CA 1
ATOM 2309 C C . THR B 1 123 ? 27.351 24.775 46.004 1.00 82.50 112 THR B C 1
ATOM 2310 O O . THR B 1 123 ? 27.073 24.045 46.954 1.00 80.47 112 THR B O 1
ATOM 2314 N N . VAL B 1 124 ? 28.492 25.452 45.920 1.00 78.93 113 VAL B N 1
ATOM 2315 C CA . VAL B 1 124 ? 29.539 25.317 46.926 1.00 73.95 113 VAL B CA 1
ATOM 2316 C C . VAL B 1 124 ? 30.268 26.650 47.112 1.00 73.36 113 VAL B C 1
ATOM 2317 O O . VAL B 1 124 ? 30.107 27.568 46.308 1.00 64.55 113 VAL B O 1
ATOM 2321 N N . ARG B 1 125 ? 31.065 26.755 48.171 1.00 68.19 114 ARG B N 1
ATOM 2322 C CA . ARG B 1 125 ? 31.781 27.993 48.466 1.00 68.77 114 ARG B CA 1
ATOM 2323 C C . ARG B 1 125 ? 33.098 28.079 47.693 1.00 69.46 114 ARG B C 1
ATOM 2324 O O . ARG B 1 125 ? 33.556 27.094 47.117 1.00 68.54 114 ARG B O 1
ATOM 2332 N N . THR B 1 126 ? 33.702 29.265 47.693 1.00 68.56 115 THR B N 1
ATOM 2333 C CA . THR B 1 126 ? 34.946 29.509 46.966 1.00 66.52 115 THR B CA 1
ATOM 2334 C C . THR B 1 126 ? 36.119 28.742 47.567 1.00 66.98 115 THR B C 1
ATOM 2335 O O . THR B 1 126 ? 36.271 28.683 48.786 1.00 70.85 115 THR B O 1
ATOM 2339 N N . GLY B 1 127 ? 36.949 28.165 46.704 1.00 64.17 116 GLY B N 1
ATOM 2340 C CA . GLY B 1 127 ? 38.119 27.431 47.146 1.00 72.21 116 GLY B CA 1
ATOM 2341 C C . GLY B 1 127 ? 37.810 25.975 47.428 1.00 78.10 116 GLY B C 1
ATOM 2342 O O . GLY B 1 127 ? 38.677 25.219 47.861 1.00 66.56 116 GLY B O 1
ATOM 2343 N N . GLU B 1 128 ? 36.566 25.581 47.184 1.00 75.32 117 GLU B N 1
ATOM 2344 C CA . GLU B 1 128 ? 36.147 24.198 47.387 1.00 81.80 117 GLU B CA 1
ATOM 2345 C C . GLU B 1 128 ? 36.353 23.360 46.128 1.00 76.61 117 GLU B C 1
ATOM 2346 O O . GLU B 1 128 ? 36.119 23.830 45.016 1.00 71.24 117 GLU B O 1
ATOM 2352 N N . ASN B 1 129 ? 36.794 22.119 46.314 1.00 80.10 118 ASN B N 1
ATOM 2353 C CA . ASN B 1 129 ? 36.980 21.196 45.203 1.00 81.52 118 ASN B CA 1
ATOM 2354 C C . ASN B 1 129 ? 35.656 20.705 44.638 1.00 75.32 118 ASN B C 1
ATOM 2355 O O . ASN B 1 129 ? 34.814 20.178 45.366 1.00 77.94 118 ASN B O 1
ATOM 2360 N N . VAL B 1 130 ? 35.475 20.878 43.334 1.00 67.85 119 VAL B N 1
ATOM 2361 C CA . VAL B 1 130 ? 34.273 20.384 42.678 1.00 63.99 119 VAL B CA 1
ATOM 2362 C C . VAL B 1 130 ? 34.609 19.267 41.694 1.00 63.37 119 VAL B C 1
ATOM 2363 O O . VAL B 1 130 ? 35.542 19.381 40.894 1.00 66.57 119 VAL B O 1
ATOM 2367 N N . THR B 1 131 ? 33.834 18.187 41.753 1.00 62.36 120 THR B N 1
ATOM 2368 C CA . THR B 1 131 ? 34.053 17.044 40.873 1.00 63.70 120 THR B CA 1
ATOM 2369 C C . THR B 1 131 ? 32.765 16.597 40.191 1.00 61.98 120 THR B C 1
ATOM 2370 O O . THR B 1 131 ? 31.829 16.140 40.845 1.00 67.63 120 THR B O 1
ATOM 2374 N N . LEU B 1 132 ? 32.735 16.716 38.868 1.00 53.93 121 LEU B N 1
ATOM 2375 C CA . LEU B 1 132 ? 31.562 16.348 38.087 1.00 52.10 121 LEU B CA 1
ATOM 2376 C C . LEU B 1 132 ? 31.606 14.886 37.665 1.00 59.34 121 LEU B C 1
ATOM 2377 O O . LEU B 1 132 ? 32.674 14.279 37.607 1.00 52.69 121 LEU B O 1
ATOM 2382 N N . SER B 1 133 ? 30.439 14.328 37.364 1.00 54.70 122 SER B N 1
ATOM 2383 C CA . SER B 1 133 ? 30.351 12.939 36.937 1.00 56.65 122 SER B CA 1
ATOM 2384 C C . SER B 1 133 ? 29.338 12.744 35.816 1.00 55.73 122 SER B C 1
ATOM 2385 O O . SER B 1 133 ? 28.177 13.150 35.927 1.00 59.44 122 SER B O 1
ATOM 2388 N N . CYS B 1 134 ? 29.802 12.128 34.733 1.00 51.67 123 CYS B N 1
ATOM 2389 C CA . CYS B 1 134 ? 28.943 11.714 33.632 1.00 53.77 123 CYS B CA 1
ATOM 2390 C C . CYS B 1 134 ? 28.616 10.235 33.774 1.00 56.52 123 CYS B C 1
ATOM 2391 O O . CYS B 1 134 ? 29.511 9.405 33.920 1.00 61.16 123 CYS B O 1
ATOM 2394 N N . SER B 1 135 ? 27.330 9.911 33.734 1.00 54.77 124 SER B N 1
ATOM 2395 C CA . SER B 1 135 ? 26.877 8.537 33.910 1.00 62.09 124 SER B CA 1
ATOM 2396 C C . SER B 1 135 ? 25.921 8.150 32.794 1.00 61.67 124 SER B C 1
ATOM 2397 O O . SER B 1 135 ? 25.178 8.992 32.301 1.00 58.12 124 SER B O 1
ATOM 2400 N N . SER B 1 136 ? 25.935 6.880 32.399 1.00 66.09 125 SER B N 1
ATOM 2401 C CA . SER B 1 136 ? 25.049 6.411 31.337 1.00 70.26 125 SER B CA 1
ATOM 2402 C C . SER B 1 136 ? 24.921 4.891 31.307 1.00 82.71 125 SER B C 1
ATOM 2403 O O . SER B 1 136 ? 25.811 4.164 31.753 1.00 80.14 125 SER B O 1
ATOM 2406 N N . GLN B 1 137 ? 23.797 4.418 30.782 1.00 89.65 126 GLN B N 1
ATOM 2407 C CA . GLN B 1 137 ? 23.584 2.991 30.595 1.00 97.92 126 GLN B CA 1
ATOM 2408 C C . GLN B 1 137 ? 24.192 2.567 29.261 1.00 97.46 126 GLN B C 1
ATOM 2409 O O . GLN B 1 137 ? 24.319 1.379 28.967 1.00 101.58 126 GLN B O 1
ATOM 2415 N N . SER B 1 138 ? 24.567 3.557 28.458 1.00 95.66 127 SER B N 1
ATOM 2416 C CA . SER B 1 138 ? 25.200 3.312 27.169 1.00 93.68 127 SER B CA 1
ATOM 2417 C C . SER B 1 138 ? 26.689 3.029 27.346 1.00 91.87 127 SER B C 1
ATOM 2418 O O . SER B 1 138 ? 27.353 3.661 28.166 1.00 96.36 127 SER B O 1
ATOM 2421 N N . SER B 1 139 ? 27.213 2.091 26.565 1.00 89.01 128 SER B N 1
ATOM 2422 C CA . SER B 1 139 ? 28.602 1.672 26.701 1.00 78.96 128 SER B CA 1
ATOM 2423 C C . SER B 1 139 ? 29.571 2.643 26.037 1.00 71.57 128 SER B C 1
ATOM 2424 O O . SER B 1 139 ? 30.368 2.251 25.182 1.00 69.53 128 SER B O 1
ATOM 2427 N N . PHE B 1 140 ? 29.498 3.910 26.430 1.00 67.96 129 PHE B N 1
ATOM 2428 C CA . PHE B 1 140 ? 30.432 4.916 25.934 1.00 61.38 129 PHE B CA 1
ATOM 2429 C C . PHE B 1 140 ? 31.857 4.546 26.343 1.00 63.74 129 PHE B C 1
ATOM 2430 O O . PHE B 1 140 ? 32.080 4.073 27.457 1.00 73.85 129 PHE B O 1
ATOM 2438 N N . ASP B 1 141 ? 32.816 4.745 25.444 1.00 61.37 130 ASP B N 1
ATOM 2439 C CA . ASP B 1 141 ? 34.215 4.506 25.780 1.00 66.94 130 ASP B CA 1
ATOM 2440 C C . ASP B 1 141 ? 34.853 5.792 26.318 1.00 66.07 130 ASP B C 1
ATOM 2441 O O . ASP B 1 141 ? 35.755 5.748 27.160 1.00 71.32 130 ASP B O 1
ATOM 2446 N N . ILE B 1 142 ? 34.379 6.941 25.842 1.00 64.12 131 ILE B N 1
ATOM 2447 C CA . ILE B 1 142 ? 34.943 8.224 26.262 1.00 56.88 131 ILE B CA 1
ATOM 2448 C C . ILE B 1 142 ? 33.857 9.225 26.673 1.00 52.95 131 ILE B C 1
ATOM 2449 O O . ILE B 1 142 ? 32.773 9.244 26.090 1.00 48.65 131 ILE B O 1
ATOM 2454 N N . TYR B 1 143 ? 34.147 10.047 27.681 1.00 51.27 132 TYR B N 1
ATOM 2455 C CA . TYR B 1 143 ? 33.264 11.147 28.063 1.00 46.55 132 TYR B CA 1
ATOM 2456 C C . TYR B 1 143 ? 33.942 12.488 27.811 1.00 47.05 132 TYR B C 1
ATOM 2457 O O . TYR B 1 143 ? 35.110 12.676 28.163 1.00 43.62 132 TYR B O 1
ATOM 2466 N N . HIS B 1 144 ? 33.212 13.406 27.185 1.00 46.83 133 HIS B N 1
ATOM 2467 C CA . HIS B 1 144 ? 33.732 14.727 26.867 1.00 41.39 133 HIS B CA 1
ATOM 2468 C C . HIS B 1 144 ? 32.975 15.809 27.631 1.00 40.50 133 HIS B C 1
ATOM 2469 O O . HIS B 1 144 ? 31.808 16.074 27.350 1.00 40.36 133 HIS B O 1
ATOM 2476 N N . LEU B 1 145 ? 33.638 16.422 28.605 1.00 41.60 134 LEU B N 1
ATOM 2477 C CA . LEU B 1 145 ? 33.066 17.549 29.327 1.00 44.14 134 LEU B CA 1
ATOM 2478 C C . LEU B 1 145 ? 33.341 18.866 28.605 1.00 44.49 134 LEU B C 1
ATOM 2479 O O . LEU B 1 145 ? 34.477 19.152 28.201 1.00 52.44 134 LEU B O 1
ATOM 2484 N N . SER B 1 146 ? 32.284 19.657 28.454 1.00 40.67 135 SER B N 1
ATOM 2485 C CA . SER B 1 146 ? 32.353 20.963 27.818 1.00 43.22 135 SER B CA 1
ATOM 2486 C C . SER B 1 146 ? 31.796 22.038 28.746 1.00 44.35 135 SER B C 1
ATOM 2487 O O . SER B 1 146 ? 30.775 21.837 29.409 1.00 46.86 135 SER B O 1
ATOM 2490 N N . ARG B 1 147 ? 32.477 23.177 28.794 1.00 44.20 136 ARG B N 1
ATOM 2491 C CA . ARG B 1 147 ? 32.014 24.301 29.594 1.00 53.10 136 ARG B CA 1
ATOM 2492 C C . ARG B 1 147 ? 31.600 25.460 28.696 1.00 56.33 136 ARG B C 1
ATOM 2493 O O . ARG B 1 147 ? 32.270 25.759 27.707 1.00 58.36 136 ARG B O 1
ATOM 2501 N N . GLU B 1 148 ? 30.492 26.105 29.045 1.00 60.36 137 GLU B N 1
ATOM 2502 C CA . GLU B 1 148 ? 30.017 27.266 28.302 1.00 63.78 137 GLU B CA 1
ATOM 2503 C C . GLU B 1 148 ? 31.005 28.419 28.413 1.00 65.88 137 GLU B C 1
ATOM 2504 O O . GLU B 1 148 ? 31.254 28.937 29.502 1.00 64.78 137 GLU B O 1
ATOM 2510 N N . GLY B 1 149 ? 31.565 28.814 27.275 1.00 66.20 138 GLY B N 1
ATOM 2511 C CA . GLY B 1 149 ? 32.570 29.860 27.239 1.00 70.31 138 GLY B CA 1
ATOM 2512 C C . GLY B 1 149 ? 33.904 29.337 26.748 1.00 76.64 138 GLY B C 1
ATOM 2513 O O . GLY B 1 149 ? 34.601 30.002 25.980 1.00 79.91 138 GLY B O 1
ATOM 2514 N N . GLU B 1 150 ? 34.257 28.134 27.189 1.00 72.80 139 GLU B N 1
ATOM 2515 C CA . GLU B 1 150 ? 35.516 27.510 26.801 1.00 66.90 139 GLU B CA 1
ATOM 2516 C C . GLU B 1 150 ? 35.339 26.656 25.552 1.00 61.12 139 GLU B C 1
ATOM 2517 O O . GLU B 1 150 ? 34.373 25.902 25.442 1.00 56.95 139 GLU B O 1
ATOM 2523 N N . ALA B 1 151 ? 36.270 26.775 24.611 1.00 65.34 140 ALA B N 1
ATOM 2524 C CA . ALA B 1 151 ? 36.237 25.951 23.409 1.00 72.04 140 ALA B CA 1
ATOM 2525 C C . ALA B 1 151 ? 37.078 24.699 23.614 1.00 86.87 140 ALA B C 1
ATOM 2526 O O . ALA B 1 151 ? 37.042 23.767 22.811 1.00 82.46 140 ALA B O 1
ATOM 2528 N N . HIS B 1 152 ? 37.836 24.693 24.704 1.00 99.19 141 HIS B N 1
ATOM 2529 C CA . HIS B 1 152 ? 38.690 23.567 25.042 1.00 102.59 141 HIS B CA 1
ATOM 2530 C C . HIS B 1 152 ? 37.894 22.484 25.764 1.00 99.52 141 HIS B C 1
ATOM 2531 O O . HIS B 1 152 ? 37.479 22.661 26.910 1.00 99.09 141 HIS B O 1
ATOM 2538 N N . GLU B 1 153 ? 37.677 21.366 25.081 1.00 88.03 142 GLU B N 1
ATOM 2539 C CA . GLU B 1 153 ? 36.918 20.251 25.639 1.00 75.67 142 GLU B CA 1
ATOM 2540 C C . GLU B 1 153 ? 37.818 19.290 26.405 1.00 66.38 142 GLU B C 1
ATOM 2541 O O . GLU B 1 153 ? 38.919 18.976 25.955 1.00 66.27 142 GLU B O 1
ATOM 2547 N N . LEU B 1 154 ? 37.355 18.821 27.562 1.00 57.35 143 LEU B N 1
ATOM 2548 C CA . LEU B 1 154 ? 38.124 17.839 28.323 1.00 52.09 143 LEU B CA 1
ATOM 2549 C C . LEU B 1 154 ? 37.607 16.433 28.044 1.00 49.68 143 LEU B C 1
ATOM 2550 O O . LEU B 1 154 ? 36.404 16.223 27.972 1.00 48.86 143 LEU B O 1
ATOM 2555 N N . ARG B 1 155 ? 38.505 15.466 27.881 1.00 52.34 144 ARG B N 1
ATOM 2556 C CA . ARG B 1 155 ? 38.064 14.098 27.624 1.00 58.26 144 ARG B CA 1
ATOM 2557 C C . ARG B 1 155 ? 38.690 13.087 28.580 1.00 61.58 144 ARG B C 1
ATOM 2558 O O . ARG B 1 155 ? 39.900 13.090 28.811 1.00 65.07 144 ARG B O 1
ATOM 2566 N N . LEU B 1 156 ? 37.841 12.226 29.133 1.00 59.93 145 LEU B N 1
ATOM 2567 C CA . LEU B 1 156 ? 38.261 11.210 30.094 1.00 57.49 145 LEU B CA 1
ATOM 2568 C C . LEU B 1 156 ? 37.684 9.851 29.713 1.00 61.08 145 LEU B C 1
ATOM 2569 O O . LEU B 1 156 ? 36.575 9.776 29.192 1.00 58.62 145 LEU B O 1
ATOM 2574 N N . PRO B 1 157 ? 38.433 8.767 29.969 1.00 67.09 146 PRO B N 1
ATOM 2575 C CA . PRO B 1 157 ? 37.921 7.431 29.646 1.00 67.67 146 PRO B CA 1
ATOM 2576 C C . PRO B 1 157 ? 36.763 7.022 30.552 1.00 70.67 146 PR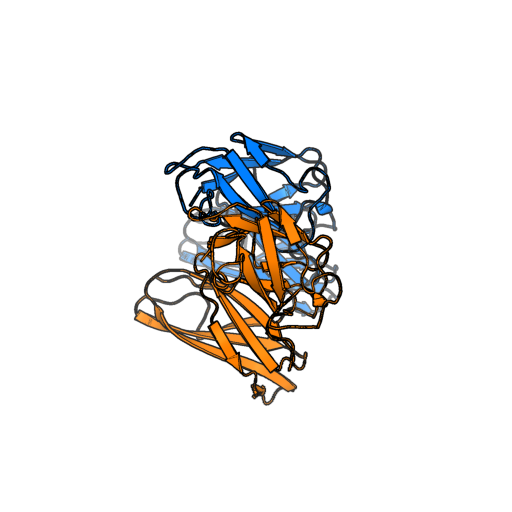O B C 1
ATOM 2577 O O . PRO B 1 157 ? 36.753 7.372 31.732 1.00 71.37 146 PRO B O 1
ATOM 2581 N N . ALA B 1 158 ? 35.797 6.298 29.997 1.00 71.27 147 ALA B N 1
ATOM 2582 C CA . ALA B 1 158 ? 34.643 5.848 30.764 1.00 72.84 147 ALA B CA 1
ATOM 2583 C C . ALA B 1 158 ? 34.930 4.516 31.446 1.00 79.13 147 ALA B C 1
ATOM 2584 O O . ALA B 1 158 ? 35.374 3.559 30.810 1.00 81.99 147 ALA B O 1
ATOM 2586 N N . VAL B 1 159 ? 34.666 4.471 32.748 1.00 79.44 148 VAL B N 1
ATOM 2587 C CA . VAL B 1 159 ? 34.925 3.292 33.567 1.00 76.85 148 VAL B CA 1
ATOM 2588 C C . VAL B 1 159 ? 33.648 2.803 34.247 1.00 73.79 148 VAL B C 1
ATOM 2589 O O . VAL B 1 159 ? 32.939 3.585 34.880 1.00 72.01 148 VAL B O 1
ATOM 2593 N N . PRO B 1 160 ? 33.357 1.499 34.113 1.00 77.18 149 PRO B N 1
ATOM 2594 C CA . PRO B 1 160 ? 32.177 0.845 34.690 1.00 81.37 149 PRO B CA 1
ATOM 2595 C C . PRO B 1 160 ? 32.119 0.964 36.210 1.00 87.47 149 PRO B C 1
ATOM 2596 O O . PRO B 1 160 ? 33.151 0.938 36.882 1.00 80.57 149 PRO B O 1
ATOM 2600 N N . SER B 1 161 ? 30.910 1.093 36.742 1.00 96.90 150 SER B N 1
ATOM 2601 C CA . SER B 1 161 ? 30.721 1.222 38.179 1.00 103.05 150 SER B CA 1
ATOM 2602 C C . SER B 1 161 ? 29.967 0.027 38.746 1.00 106.83 150 SER B C 1
ATOM 2603 O O . SER B 1 161 ? 29.608 -0.898 38.018 1.00 108.84 150 SER B O 1
ATOM 2606 N N . ILE B 1 162 ? 29.720 0.060 40.051 1.00 111.02 151 ILE B N 1
ATOM 2607 C CA . ILE B 1 162 ? 29.006 -1.019 40.725 1.00 114.00 151 ILE B CA 1
ATOM 2608 C C . ILE B 1 162 ? 27.492 -0.880 40.586 1.00 114.70 151 ILE B C 1
ATOM 2609 O O . ILE B 1 162 ? 26.738 -1.394 41.410 1.00 115.00 151 ILE B O 1
ATOM 2614 N N . ASN B 1 163 ? 27.054 -0.191 39.538 1.00 114.13 152 ASN B N 1
ATOM 2615 C CA . ASN B 1 163 ? 25.631 0.016 39.307 1.00 116.53 152 ASN B CA 1
ATOM 2616 C C . ASN B 1 163 ? 25.201 -0.456 37.925 1.00 115.82 152 ASN B C 1
ATOM 2617 O O . ASN B 1 163 ? 24.008 -0.549 37.632 1.00 114.55 152 ASN B O 1
ATOM 2622 N N . GLY B 1 164 ? 26.182 -0.756 37.081 1.00 117.75 153 GLY B N 1
ATOM 2623 C CA . GLY B 1 164 ? 25.916 -1.182 35.720 1.00 120.55 153 GLY B CA 1
ATOM 2624 C C . GLY B 1 164 ? 26.000 -0.029 34.740 1.00 118.75 153 GLY B C 1
ATOM 2625 O O . GLY B 1 164 ? 25.559 -0.140 33.598 1.00 115.24 153 GLY B O 1
ATOM 2626 N N . THR B 1 165 ? 26.571 1.083 35.189 1.00 117.64 154 THR B N 1
ATOM 2627 C CA . THR B 1 165 ? 26.695 2.271 34.351 1.00 116.87 154 THR B CA 1
ATOM 2628 C C . THR B 1 165 ? 28.150 2.573 34.012 1.00 111.81 154 THR B C 1
ATOM 2629 O O . THR B 1 165 ? 29.063 2.178 34.739 1.00 110.14 154 THR B O 1
ATOM 2633 N N . PHE B 1 166 ? 28.359 3.267 32.898 1.00 106.84 155 PHE B N 1
ATOM 2634 C CA . PHE B 1 166 ? 29.696 3.710 32.517 1.00 90.13 155 PHE B CA 1
ATOM 2635 C C . PHE B 1 166 ? 29.880 5.152 32.961 1.00 77.40 155 PHE B C 1
ATOM 2636 O O . PHE B 1 166 ? 29.116 6.034 32.570 1.00 70.24 155 PHE B O 1
ATOM 2644 N N . GLN B 1 167 ? 30.894 5.386 33.786 1.00 76.15 156 GLN B N 1
ATOM 2645 C CA . GLN B 1 167 ? 31.029 6.664 34.469 1.00 74.13 156 GLN B CA 1
ATOM 2646 C C . GLN B 1 167 ? 32.447 7.226 34.404 1.00 67.35 156 GLN B C 1
ATOM 2647 O O . GLN B 1 167 ? 33.424 6.481 34.317 1.00 66.47 156 GLN B O 1
ATOM 2653 N N . ALA B 1 168 ? 32.543 8.551 34.435 1.00 62.26 157 ALA B N 1
ATOM 2654 C CA . ALA B 1 168 ? 33.827 9.238 34.497 1.00 61.92 157 ALA B CA 1
ATOM 2655 C C . ALA B 1 168 ? 33.709 10.458 35.405 1.00 61.22 157 ALA B C 1
ATOM 2656 O O . ALA B 1 168 ? 32.699 11.161 35.380 1.00 62.21 157 ALA B O 1
ATOM 2658 N N . ASP B 1 169 ? 34.739 10.703 36.209 1.00 60.63 158 ASP B N 1
ATOM 2659 C CA . ASP B 1 169 ? 34.706 11.803 37.167 1.00 59.63 158 ASP B CA 1
ATOM 2660 C C . ASP B 1 169 ? 35.741 12.874 36.846 1.00 57.21 158 ASP B C 1
ATOM 2661 O O . ASP B 1 169 ? 36.943 12.609 36.841 1.00 55.29 158 ASP B O 1
ATOM 2666 N N . PHE B 1 170 ? 35.263 14.086 36.580 1.00 56.19 159 PHE B N 1
ATOM 2667 C CA . PHE B 1 170 ? 36.136 15.215 36.276 1.00 49.61 159 PHE B CA 1
ATOM 2668 C C . PHE B 1 170 ? 36.404 16.060 37.518 1.00 52.00 159 PHE B C 1
ATOM 2669 O O . PHE B 1 170 ? 35.521 16.783 37.976 1.00 54.15 159 PHE B O 1
ATOM 2677 N N . PRO B 1 171 ? 37.628 15.977 38.063 1.00 54.06 160 PRO B N 1
ATOM 2678 C CA . PRO B 1 171 ? 37.993 16.791 39.224 1.00 59.38 160 PRO B CA 1
ATOM 2679 C C . PRO B 1 171 ? 38.480 18.176 38.802 1.00 59.42 160 PRO B C 1
ATOM 2680 O O . PRO B 1 171 ? 39.596 18.317 38.302 1.00 60.87 160 PRO B O 1
ATOM 2684 N N . LEU B 1 172 ? 37.640 19.186 39.006 1.00 57.52 161 LEU B N 1
ATOM 2685 C CA . LEU B 1 172 ? 37.932 20.541 38.549 1.00 53.81 161 LEU B CA 1
ATOM 2686 C C . LEU B 1 172 ? 38.814 21.306 39.530 1.00 59.19 161 LEU B C 1
ATOM 2687 O O . LEU B 1 172 ? 39.382 22.344 39.187 1.00 58.94 161 LEU B O 1
ATOM 2692 N N . GLY B 1 173 ? 38.927 20.786 40.747 1.00 65.89 162 GLY B N 1
ATOM 2693 C CA . GLY B 1 173 ? 39.732 21.419 41.774 1.00 69.93 162 GLY B CA 1
ATOM 2694 C C . GLY B 1 173 ? 38.980 22.515 42.497 1.00 75.24 162 GLY B C 1
ATOM 2695 O O . GLY B 1 173 ? 37.751 22.501 42.540 1.00 78.35 162 GLY B O 1
ATOM 2696 N N . PRO B 1 174 ? 39.721 23.481 43.059 1.00 77.23 163 PRO B N 1
ATOM 2697 C CA . PRO B 1 174 ? 39.154 24.606 43.811 1.00 78.46 163 PRO B CA 1
ATOM 2698 C C . PRO B 1 174 ? 38.369 25.571 42.921 1.00 75.54 163 PRO B C 1
ATOM 2699 O O . PRO B 1 174 ? 38.780 25.854 41.793 1.00 71.28 163 PRO B O 1
ATOM 2703 N N . ALA B 1 175 ? 37.247 26.067 43.433 1.00 76.28 164 ALA B N 1
ATOM 2704 C CA . ALA B 1 175 ? 36.360 26.923 42.652 1.00 72.71 164 ALA B CA 1
ATOM 2705 C C . ALA B 1 175 ? 36.877 28.352 42.586 1.00 77.35 164 ALA B C 1
ATOM 2706 O O . ALA B 1 175 ? 37.325 28.909 43.587 1.00 81.52 164 ALA B O 1
ATOM 2708 N N . THR B 1 176 ? 36.807 28.940 41.398 1.00 79.71 165 THR B N 1
ATOM 2709 C CA . THR B 1 176 ? 37.246 30.313 41.199 1.00 84.34 165 THR B CA 1
ATOM 2710 C C . THR B 1 176 ? 36.058 31.192 40.836 1.00 89.42 165 THR B C 1
ATOM 2711 O O . THR B 1 176 ? 35.891 32.287 41.374 1.00 85.76 165 THR B O 1
ATOM 2715 N N . HIS B 1 177 ? 35.229 30.696 39.925 1.00 95.79 166 HIS B N 1
ATOM 2716 C CA . HIS B 1 177 ? 34.025 31.407 39.524 1.00 98.90 166 HIS B CA 1
ATOM 2717 C C . HIS B 1 177 ? 32.963 30.431 39.030 1.00 91.41 166 HIS B C 1
ATOM 2718 O O . HIS B 1 177 ? 33.253 29.265 38.756 1.00 88.70 166 HIS B O 1
ATOM 2725 N N . GLY B 1 178 ? 31.729 30.914 38.934 1.00 89.93 167 GLY B N 1
ATOM 2726 C CA . GLY B 1 178 ? 30.614 30.088 38.513 1.00 79.38 167 GLY B CA 1
ATOM 2727 C C . GLY B 1 178 ? 30.747 29.665 37.065 1.00 71.27 167 GLY B C 1
ATOM 2728 O O . GLY B 1 178 ? 31.216 30.434 36.225 1.00 69.74 167 GLY B O 1
ATOM 2729 N N . GLU B 1 179 ? 30.337 28.435 36.775 1.00 65.44 168 GLU B N 1
ATOM 2730 C CA . GLU B 1 179 ? 30.446 27.898 35.426 1.00 58.57 168 GLU B CA 1
ATOM 2731 C C . GLU B 1 179 ? 29.215 27.071 35.072 1.00 58.87 168 GLU B C 1
ATOM 2732 O O . GLU B 1 179 ? 28.351 26.848 35.911 1.00 64.37 168 GLU B O 1
ATOM 2733 N N . THR B 1 180 ? 29.132 26.626 33.822 1.00 56.38 169 THR B N 1
ATOM 2734 C CA . THR B 1 180 ? 28.027 25.773 33.393 1.00 51.49 169 THR B CA 1
ATOM 2735 C C . THR B 1 180 ? 28.555 24.655 32.504 1.00 49.49 169 THR B C 1
ATOM 2736 O O . THR B 1 180 ? 29.239 24.913 31.514 1.00 48.85 169 THR B O 1
ATOM 2740 N N . TYR B 1 181 ? 28.238 23.414 32.861 1.00 47.47 170 TYR B N 1
ATOM 2741 C CA . TYR B 1 181 ? 28.833 22.269 32.185 1.00 42.80 170 TYR B CA 1
ATOM 2742 C C . TYR B 1 181 ? 27.817 21.353 31.514 1.00 48.24 170 TYR B C 1
ATOM 2743 O O . TYR B 1 181 ? 26.697 21.177 31.993 1.00 49.96 170 TYR B O 1
ATOM 2752 N N . ARG B 1 182 ? 28.233 20.777 30.392 1.00 45.08 171 ARG B N 1
ATOM 2753 C CA . ARG B 1 182 ? 27.487 19.721 29.722 1.00 47.00 171 ARG B CA 1
ATOM 2754 C C . ARG B 1 182 ? 28.475 18.616 29.367 1.00 47.62 171 ARG B C 1
ATOM 2755 O O . ARG B 1 182 ? 29.678 18.855 29.341 1.00 51.95 171 ARG B O 1
ATOM 2763 N N . CYS B 1 183 ? 27.990 17.409 29.100 1.00 43.91 172 CYS B N 1
ATOM 2764 C CA . CYS B 1 183 ? 28.906 16.324 28.756 1.00 42.49 172 CYS B CA 1
ATOM 2765 C C . CYS B 1 183 ? 28.347 15.416 27.666 1.00 46.83 172 CYS B C 1
ATOM 2766 O O . CYS B 1 183 ? 27.135 15.325 27.472 1.00 42.84 172 CYS B O 1
ATOM 2769 N N . PHE B 1 184 ? 29.254 14.756 26.953 1.00 53.54 173 PHE B N 1
ATOM 2770 C CA . PHE B 1 184 ? 28.908 13.900 25.829 1.00 42.03 173 PHE B CA 1
ATOM 2771 C C . PHE B 1 184 ? 29.560 12.535 26.006 1.00 43.11 173 PHE B C 1
ATOM 2772 O O . PHE B 1 184 ? 30.539 12.400 26.737 1.00 43.35 173 PHE B O 1
ATOM 2780 N N . GLY B 1 185 ? 29.016 11.526 25.335 1.00 43.95 174 GLY B N 1
ATOM 2781 C CA . GLY B 1 185 ? 29.607 10.200 25.341 1.00 45.15 174 GLY B CA 1
ATOM 2782 C C . GLY B 1 185 ? 29.964 9.759 23.934 1.00 44.82 174 GLY B C 1
ATOM 2783 O O . GLY B 1 185 ? 29.297 10.146 22.975 1.00 48.15 174 GLY B O 1
ATOM 2784 N N . SER B 1 186 ? 31.018 8.958 23.803 1.00 45.37 175 SER B N 1
ATOM 2785 C CA . SER B 1 186 ? 31.431 8.461 22.493 1.00 45.37 175 SER B CA 1
ATOM 2786 C C . SER B 1 186 ? 31.983 7.042 22.571 1.00 62.96 175 SER B C 1
ATOM 2787 O O . SER B 1 186 ? 32.657 6.675 23.533 1.00 47.87 175 SER B O 1
ATOM 2790 N N . PHE B 1 187 ? 31.688 6.252 21.545 1.00 59.63 176 PHE B N 1
ATOM 2791 C CA . PHE B 1 187 ? 32.155 4.874 21.472 1.00 65.31 176 PHE B CA 1
ATOM 2792 C C . PHE B 1 187 ? 33.535 4.796 20.824 1.00 69.02 176 PHE B C 1
ATOM 2793 O O . PHE B 1 187 ? 34.006 5.765 20.225 1.00 70.56 176 PHE B O 1
ATOM 2801 N N . HIS B 1 188 ? 34.171 3.635 20.949 1.00 69.49 177 HIS B N 1
ATOM 2802 C CA . HIS B 1 188 ? 35.515 3.415 20.419 1.00 69.19 177 HIS B CA 1
ATOM 2803 C C . HIS B 1 188 ? 35.580 3.586 18.905 1.00 66.32 177 HIS B C 1
ATOM 2804 O O . HIS B 1 188 ? 34.703 3.119 18.179 1.00 63.21 177 HIS B O 1
ATOM 2811 N N . GLY B 1 189 ? 36.627 4.256 18.433 1.00 67.87 178 GLY B N 1
ATOM 2812 C CA . GLY B 1 189 ? 36.836 4.439 17.008 1.00 68.61 178 GLY B CA 1
ATOM 2813 C C . GLY B 1 189 ? 36.050 5.595 16.419 1.00 67.25 178 GLY B C 1
ATOM 2814 O O . GLY B 1 189 ? 36.135 5.869 15.220 1.00 74.54 178 GLY B O 1
ATOM 2815 N N . SER B 1 190 ? 35.281 6.276 17.262 1.00 62.19 179 SER B N 1
ATOM 2816 C CA . SER B 1 190 ? 34.516 7.439 16.824 1.00 53.84 179 SER B CA 1
ATOM 2817 C C . SER B 1 190 ? 34.529 8.548 17.873 1.00 47.68 179 SER B C 1
ATOM 2818 O O . SER B 1 190 ? 33.494 8.849 18.472 1.00 48.50 179 SER B O 1
ATOM 2821 N N . PRO B 1 191 ? 35.702 9.172 18.087 1.00 45.10 180 PRO B N 1
ATOM 2822 C CA . PRO B 1 191 ? 35.869 10.170 19.151 1.00 44.34 180 PRO B CA 1
ATOM 2823 C C . PRO B 1 191 ? 35.119 11.476 18.888 1.00 41.72 180 PRO B C 1
ATOM 2824 O O . PRO B 1 191 ? 34.856 12.235 19.822 1.00 40.16 180 PRO B O 1
ATOM 2828 N N . TYR B 1 192 ? 34.788 11.736 17.629 1.00 40.61 181 TYR B N 1
ATOM 2829 C CA . TYR B 1 192 ? 34.137 12.989 17.263 1.00 45.03 181 TYR B CA 1
ATOM 2830 C C . TYR B 1 192 ? 32.658 12.795 16.941 1.00 39.84 181 TYR B C 1
ATOM 2831 O O . TYR B 1 192 ? 31.965 13.734 16.546 1.00 39.20 181 TYR B O 1
ATOM 2840 N N . GLU B 1 193 ? 32.184 11.567 17.106 1.00 41.11 182 GLU B N 1
ATOM 2841 C CA . GLU B 1 193 ? 30.767 11.263 16.969 1.00 41.70 182 GLU B CA 1
ATOM 2842 C C . GLU B 1 193 ? 30.146 11.176 18.356 1.00 41.91 182 GLU B C 1
ATOM 2843 O O . GLU B 1 193 ? 30.220 10.139 19.014 1.00 56.60 182 GLU B O 1
ATOM 2849 N N . TRP B 1 194 ? 29.540 12.276 18.793 1.00 41.03 183 TRP B N 1
ATOM 2850 C CA . TRP B 1 194 ? 29.074 12.417 20.171 1.00 41.20 183 TRP B CA 1
ATOM 2851 C C . TRP B 1 194 ? 27.582 12.135 20.335 1.00 42.17 183 TRP B C 1
ATOM 2852 O O . TRP B 1 194 ? 26.821 12.174 19.369 1.00 50.87 183 TRP B O 1
ATOM 2863 N N . SER B 1 195 ? 27.174 11.863 21.571 1.00 42.92 184 SER B N 1
ATOM 2864 C CA . SER B 1 195 ? 25.771 11.622 21.891 1.00 44.07 184 SER B CA 1
ATOM 2865 C C . SER B 1 195 ? 25.017 12.935 22.016 1.00 43.32 184 SER B C 1
ATOM 2866 O O . SER B 1 195 ? 25.515 13.989 21.622 1.00 49.66 184 SER B O 1
ATOM 2869 N N . ASP B 1 196 ? 23.810 12.868 22.567 1.00 46.12 185 ASP B N 1
ATOM 2870 C CA . ASP B 1 196 ? 23.100 14.078 22.947 1.00 48.31 185 ASP B CA 1
ATOM 2871 C C . ASP B 1 196 ? 23.786 14.692 24.154 1.00 46.07 185 ASP B C 1
ATOM 2872 O O . ASP B 1 196 ? 24.345 13.981 24.989 1.00 49.42 185 ASP B O 1
ATOM 2877 N N . ALA B 1 197 ? 23.740 16.015 24.240 1.00 44.62 186 ALA B N 1
ATOM 2878 C CA . ALA B 1 197 ? 24.352 16.719 25.354 1.00 50.52 186 ALA B CA 1
ATOM 2879 C C . ALA B 1 197 ? 23.577 16.470 26.638 1.00 56.50 186 ALA B C 1
ATOM 2880 O O . ALA B 1 197 ? 22.365 16.248 26.610 1.00 61.75 186 ALA B O 1
ATOM 2882 N N . SER B 1 198 ? 24.280 16.508 27.763 1.00 56.92 187 SER B N 1
ATOM 2883 C CA . SER B 1 198 ? 23.629 16.410 29.060 1.00 54.11 187 SER B CA 1
ATOM 2884 C C . SER B 1 198 ? 22.784 17.652 29.291 1.00 55.83 187 SER B C 1
ATOM 2885 O O . SER B 1 198 ? 22.953 18.663 28.607 1.00 54.85 187 SER B O 1
ATOM 2888 N N . ASP B 1 199 ? 21.863 17.575 30.245 1.00 56.11 188 ASP B N 1
ATOM 2889 C CA . ASP B 1 199 ? 21.178 18.771 30.707 1.00 58.09 188 ASP B CA 1
ATOM 2890 C C . ASP B 1 199 ? 22.226 19.665 31.342 1.00 54.71 188 ASP B C 1
ATOM 2891 O O . ASP B 1 199 ? 23.123 19.171 32.024 1.00 55.00 188 ASP B O 1
ATOM 2896 N N . PRO B 1 200 ? 22.129 20.981 31.108 1.00 54.04 189 PRO B N 1
ATOM 2897 C CA . PRO B 1 200 ? 23.146 21.896 31.634 1.00 55.54 189 PRO B CA 1
ATOM 2898 C C . PRO B 1 200 ? 23.216 21.877 33.159 1.00 56.18 189 PRO B C 1
ATOM 2899 O O . PRO B 1 200 ? 22.195 22.012 33.835 1.00 52.87 189 PRO B O 1
ATOM 2903 N N . LEU B 1 201 ? 24.420 21.690 33.689 1.00 57.69 190 LEU B N 1
ATOM 2904 C CA . LEU B 1 201 ? 24.639 21.720 35.127 1.00 60.79 190 LEU B CA 1
ATOM 2905 C C . LEU B 1 201 ? 25.374 23.001 35.498 1.00 64.45 190 LEU B C 1
ATOM 2906 O O . LEU B 1 201 ? 26.575 23.127 35.246 1.00 62.02 190 LEU B O 1
ATOM 2911 N N . PRO B 1 202 ? 24.642 23.966 36.078 1.00 69.17 191 PRO B N 1
ATOM 2912 C CA . PRO B 1 202 ? 25.207 25.242 36.530 1.00 68.35 191 PRO B CA 1
ATOM 2913 C C . PRO B 1 202 ? 25.892 25.145 37.893 1.00 71.77 191 PRO B C 1
ATOM 2914 O O . PRO B 1 202 ? 25.220 25.068 38.920 1.00 74.31 191 PRO B O 1
ATOM 2918 N N . VAL B 1 203 ? 27.220 25.149 37.896 1.00 69.05 192 VAL B N 1
ATOM 2919 C CA . VAL B 1 203 ? 27.989 25.233 39.133 1.00 68.55 192 VAL B CA 1
ATOM 2920 C C . VAL B 1 203 ? 28.056 26.668 39.651 1.00 68.99 192 VAL B C 1
ATOM 2921 O O . VAL B 1 203 ? 28.655 27.546 39.019 1.00 67.71 192 VAL B O 1
ATOM 2925 N N . SER B 1 204 ? 27.447 26.888 40.811 1.00 70.52 193 SER B N 1
ATOM 2926 C CA . SER B 1 204 ? 27.427 28.196 41.444 1.00 69.75 193 SER B CA 1
ATOM 2927 C C . SER B 1 204 ? 28.480 28.267 42.540 1.00 68.60 193 SER B C 1
ATOM 2928 O O . SER B 1 204 ? 28.576 27.372 43.381 1.00 68.16 193 SER B O 1
ATOM 2931 N N . VAL B 1 205 ? 29.269 29.334 42.531 1.00 68.61 194 VAL B N 1
ATOM 2932 C CA . VAL B 1 205 ? 30.334 29.488 43.513 1.00 71.18 194 VAL B CA 1
ATOM 2933 C C . VAL B 1 205 ? 30.058 30.644 44.466 1.00 77.39 194 VAL B C 1
ATOM 2934 O O . VAL B 1 205 ? 30.069 31.807 44.068 1.00 78.15 194 VAL B O 1
ATOM 2938 N N . THR B 1 206 ? 29.820 30.313 45.731 1.00 81.44 195 THR B N 1
ATOM 2939 C CA . THR B 1 206 ? 29.575 31.325 46.750 1.00 81.11 195 THR B CA 1
ATOM 2940 C C . THR B 1 206 ? 30.697 31.347 47.783 1.00 78.87 195 THR B C 1
ATOM 2941 O O . THR B 1 206 ? 31.255 32.399 48.084 1.00 77.52 195 THR B O 1
#

B-factor: mean 53.34, std 24.92, range [14.88, 142.17]

Nearest PDB structures (foldseek):
  3wyr-assembly1_A  TM=1.005E+00  e=4.345E-40  Homo sapiens
  3h8n-assembly1_A  TM=8.954E-01  e=1.005E-23  Homo sapiens
  4n8v-assembly2_I  TM=9.138E-01  e=4.517E-23  Homo sapiens
  9bla-assembly1_G  TM=9.226E-01  e=4.766E-23  Homo sapiens
  1nkr-assembly1_A  TM=8.530E-01  e=5.599E-23  Homo sapiens

Solvent-accessible surface area: 19360 Å² total; per-residue (Å²): 145,2,132,4,24,18,139,80,46,33,33,3,81,94,52,19,93,0,19,0,95,9,109,9,221,186,22,119,34,58,0,3,8,17,21,70,70,17,81,17,25,107,88,2,76,89,72,78,11,189,69,58,33,111,8,73,86,0,54,42,59,4,10,0,4,2,18,0,42,0,58,40,33,174,29,105,59,91,37,8,56,54,5,34,50,4,35,1,4,0,9,41,46,61,141,87,3,64,18,78,24,136,95,10,85,83,6,170,85,48,74,102,3,20,0,9,0,27,13,118,35,63,3,48,16,0,3,0,19,56,102,78,79,107,127,29,61,114,57,88,20,86,97,50,163,112,42,24,53,51,3,51,2,98,53,23,92,13,102,113,51,9,28,30,75,0,11,0,0,66,105,65,33,36,24,46,0,0,66,32,2,98,64,23,76,8,52,33,106,164,1,87,2,17,16,42,10,10,29,45,4,16,88,32,3,23,0,16,1,117,4,96,14,210,164,15,123,40,59,0,6,0,50,38,104,60,40,65,115,14,106,104,7,172,75,115,108,12,180,49,35,29,104,8,52,88,1,53,41,32,22,1,0,10,1,69,3,82,0,55,30,33,170,27,143,98,84,64,13,53,45,5,40,74,22,45,0,24,0,10,25,42,57,124,59,1,61,19,83,14,132,98,14,74,85,16,177,82,49,82,105,4,21,0,4,0,25,12,147,27,56,2,60,35,0,3,5,35,80,54,75,77,109,126,53,77,163,57,96,16,93,88,39,178,119,56,30,53,51,5,60,4,102,60,20,92,14,110,131,48,15,31,22,39,0,18,0,0,62,159,64,16,50,53,20,6,0,66,34,3,50,55,20,72,9,49,33,110

Secondary structure (DSSP, 8-state):
--EEEEES-SEEETT--EEEEEE-SSSEEEEEEEESSSPPPGGGTTEEEESEEEE-S--GGG-EEEEEEEE-SSSTTSB----S-EEEEEE-SSPPPEEEEES-SEE-TT-EEEEEEEESS--SEEEEEETTEEEEEEEE-EEETTTEEEEEEEEEE--S-EEEEEEEE-TT-TTB--PPPPPEEEEE-/--EEEEES-SEEETT--EEEEEE-SSSEEEEEEEE-SSS--GGGTT-EEESEEEE-S--GGG-EEEEEEEE-SSSTTSEEEE---EEEEEE-SSPPPEEEEES-SEE-TT-EEEEEEEESS--SEEEEEETT----EEEE-EE-TTS-EEEEEEEEE--S-EEEEEEEE-TT-TTB--PPPPPEEEEE-